Protein AF-A0A351A4U9-F1 (afdb_monomer_lite)

Sequence (417 aa):
AQAADRRDGAPLVAWELPALQRLPAFPAALELAQAWQRYLDDAPWGTRLAVYGRGRDWQALLPLLRVLQQPAVSAAAVFVADAFAADGRVDWALPFRLCVLADDPLANAFGAFRAHWREPWPYRFMRADRAVPRVEVMVFSGSLRAVAARLLARGAPCRAAFALVLGGTDVEGGQDGGQLERLVRVVADVLAAEGVACVRSLGTAGVDVEQRMPALVRLGDELTHNLPLDIALRQAFGADVLAFLNRDLIRLSHLASAADRLAGRLKAAPAQASLALSERTLAQLIGTPGVVEALEQVRPSQARGLGRVAQAVVGAGENLRSVAPRALARGIDASRERYRYVRESDEASSLTEAVAALAAVEAVQAAEQPETRYVQHGFWRREGEDLVEEHECLRVGEQVLLRLRIGPPGEGWQTAS

Foldseek 3Di:
DDPPDPADPQAEDADEDDPCVPDPDDPDLVVVLQVLLVVCVVPPQAHAYAYECPPPFVLVCVVVLLSCQDVSNRHLFYAHAPLFDPPVLDDAAWLAEEEEACPAPCQVVQVVVQVPDFPPAGYHRHYFALVCQEGAEYEHEAELVVLLVCCVVPFGSHAYQEYEYAAYHPDHRDDPTNPSSVSQVSNCVSRVYQKYKYFHHPDDDDDPSVVVVQLVVQLSVLLLFQAFSRSSNCRSRNSRMHMHHYPVSRVCSGVLNNLLVLLVLLVVADQPDKFKAFLLLCCQQQVDNVVSVPFAWDDPVNQVLADPRSVSCVVVVTTIGIDRSNSSSVSSVVCSSVQHDDPSRSNSSSSSSSVSRSVRSVVVVCVVVPPQFDKDKWKWADDPPDTDTDDPDDDPPGDIDIDIDTDHPDDDDDDDD

pLDDT: mean 79.43, std 15.0, range [24.88, 97.62]

Secondary structure (DSSP, 8-state):
------SS-S-EEEEEPP--TT-SSPPPHHHHHHHHHHHHHSS-SS-EEEEE-TTS-HHHHHHHHHHHTSGGG--SEEEESSSS---S-----SSEEEEE-TTSTTHHHHHHHTTS--SS-SEEEEE--TTS-EEEEEEEES-HHHHHHHHHHH--SSEEEEEEEET-----SSSSTTHHHHHHHHHHHHHT-SEEEEEPPSSSSS--HHHHHHHHHHHHHHHHTS--HHHHHHHHHGGGEEEEE-HHHHHHTSHHHHHHHHHHHHHHS-TT--EEEEHHHHHHHH--HHHHHTSPBPPHHHHTTS-HHHHHHHHTTPPEEEE-HHHHHHHHHHHGGG----TT-HHHHHHHHHHHHHHHHHHHHHHHS----EEEEEEEEEETTEEEE--S-PPTT--EEEEEEEE-TT-------

Radius of gyration: 25.26 Å; chains: 1; bounding box: 54×79×72 Å

Structure (mmCIF, N/CA/C/O backbone):
data_AF-A0A351A4U9-F1
#
_entry.id   AF-A0A351A4U9-F1
#
loop_
_atom_site.group_PDB
_atom_site.id
_atom_site.type_symbol
_atom_site.label_atom_id
_atom_site.label_alt_id
_atom_site.label_comp_id
_atom_site.label_asym_id
_atom_site.label_entity_id
_atom_site.label_seq_id
_atom_site.pdbx_PDB_ins_code
_atom_site.Cartn_x
_atom_site.Cartn_y
_atom_site.Cartn_z
_atom_site.occupancy
_atom_site.B_iso_or_equiv
_atom_site.auth_seq_id
_atom_site.auth_comp_id
_atom_site.auth_asym_id
_atom_site.auth_atom_id
_atom_site.pdbx_PDB_model_num
ATOM 1 N N . ALA A 1 1 ? 4.200 28.344 -8.942 1.00 30.20 1 ALA A N 1
ATOM 2 C CA . ALA A 1 1 ? 3.520 27.617 -10.031 1.00 30.20 1 ALA A CA 1
ATOM 3 C C . ALA A 1 1 ? 2.511 26.673 -9.396 1.00 30.20 1 ALA A C 1
ATOM 5 O O . ALA A 1 1 ? 2.887 25.935 -8.494 1.00 30.20 1 ALA A O 1
ATOM 6 N N . GLN A 1 2 ? 1.235 26.816 -9.751 1.00 24.88 2 GLN A N 1
ATOM 7 C CA . GLN A 1 2 ? 0.108 26.124 -9.126 1.00 24.88 2 GLN A CA 1
ATOM 8 C C . GLN A 1 2 ? 0.295 24.604 -9.205 1.00 24.88 2 GLN A C 1
ATOM 10 O O . GLN A 1 2 ? 0.449 24.053 -10.292 1.00 24.88 2 GLN A O 1
ATOM 15 N N . ALA A 1 3 ? 0.289 23.946 -8.044 1.00 28.92 3 ALA A N 1
ATOM 16 C CA . ALA A 1 3 ? 0.149 22.503 -7.923 1.00 28.92 3 ALA A CA 1
ATOM 17 C C . ALA A 1 3 ? -1.278 22.140 -8.351 1.00 28.92 3 ALA A C 1
ATOM 19 O O . ALA A 1 3 ? -2.186 22.039 -7.530 1.00 28.92 3 ALA A O 1
ATOM 20 N N . ALA A 1 4 ? -1.487 22.074 -9.664 1.00 30.20 4 ALA A N 1
ATOM 21 C CA . ALA A 1 4 ? -2.726 21.607 -10.242 1.00 30.20 4 ALA A CA 1
ATOM 22 C C . ALA A 1 4 ? -2.954 20.152 -9.804 1.00 30.20 4 ALA A C 1
ATOM 24 O O . ALA A 1 4 ? -2.026 19.346 -9.722 1.00 30.20 4 ALA A O 1
ATOM 25 N N . ASP A 1 5 ? -4.203 19.894 -9.448 1.00 35.97 5 ASP A N 1
ATOM 26 C CA . ASP A 1 5 ? -4.740 18.743 -8.737 1.00 35.97 5 ASP A CA 1
ATOM 27 C C . ASP A 1 5 ? -4.187 17.392 -9.237 1.00 35.97 5 ASP A C 1
ATOM 29 O O . ASP A 1 5 ? -4.674 16.820 -10.208 1.00 35.97 5 ASP A O 1
ATOM 33 N N . ARG A 1 6 ? -3.158 16.852 -8.568 1.00 42.72 6 ARG A N 1
ATOM 34 C CA . ARG A 1 6 ? -2.618 15.500 -8.821 1.00 42.72 6 ARG A CA 1
ATOM 35 C C . ARG A 1 6 ? -3.487 14.435 -8.145 1.00 42.72 6 ARG A C 1
ATOM 37 O O . ARG A 1 6 ? -2.992 13.637 -7.358 1.00 42.72 6 ARG A O 1
ATOM 44 N N . ARG A 1 7 ? -4.793 14.458 -8.397 1.00 46.72 7 ARG A N 1
ATOM 45 C CA . ARG A 1 7 ? -5.739 13.446 -7.904 1.00 46.72 7 ARG A CA 1
ATOM 46 C C . ARG A 1 7 ? -6.117 12.536 -9.049 1.00 46.72 7 ARG A C 1
ATOM 48 O O . ARG A 1 7 ? -6.310 13.059 -10.137 1.00 46.72 7 ARG A O 1
ATOM 55 N N . ASP A 1 8 ? -6.208 11.232 -8.792 1.00 41.97 8 ASP A N 1
ATOM 56 C CA . ASP A 1 8 ? -7.166 10.245 -9.344 1.00 41.97 8 ASP A CA 1
ATOM 57 C C . ASP A 1 8 ? -7.671 10.347 -10.807 1.00 41.97 8 ASP A C 1
ATOM 59 O O . ASP A 1 8 ? -8.659 9.731 -11.192 1.00 41.97 8 ASP A O 1
ATOM 63 N N . GLY A 1 9 ? -6.973 11.078 -11.664 1.00 43.72 9 GLY A N 1
ATOM 64 C CA . GLY A 1 9 ? -7.423 11.502 -12.988 1.00 43.72 9 GLY A CA 1
ATOM 65 C C . GLY A 1 9 ? -6.262 11.731 -13.947 1.00 43.72 9 GLY A C 1
ATOM 66 O O . GLY A 1 9 ? -6.474 12.200 -15.059 1.00 43.72 9 GLY A O 1
ATOM 67 N N . ALA A 1 10 ? -5.044 11.357 -13.542 1.00 51.16 10 ALA A N 1
ATOM 68 C CA . ALA A 1 10 ? -3.971 11.073 -14.478 1.00 51.16 10 ALA A CA 1
ATOM 69 C C . ALA A 1 10 ? -4.476 9.974 -15.427 1.00 51.16 10 ALA A C 1
ATOM 71 O O . ALA A 1 10 ? -4.661 8.836 -14.969 1.00 51.16 10 ALA A O 1
ATOM 72 N N . PRO A 1 11 ? -4.758 10.284 -16.706 1.00 53.66 11 PRO A N 1
ATOM 73 C CA . PRO A 1 11 ? -5.355 9.315 -17.607 1.00 53.66 11 PRO A CA 1
ATOM 74 C C . PRO A 1 11 ? -4.429 8.101 -17.697 1.00 53.66 11 PRO A C 1
ATOM 76 O O . PRO A 1 11 ? -3.221 8.229 -17.913 1.00 53.66 11 PRO A O 1
ATOM 79 N N . LEU A 1 12 ? -4.987 6.914 -17.449 1.00 60.09 12 LEU A N 1
ATOM 80 C CA . LEU A 1 12 ? -4.259 5.665 -17.607 1.00 60.09 12 LEU A CA 1
ATOM 81 C C . LEU A 1 12 ? -4.345 5.259 -19.070 1.00 60.09 12 LEU A C 1
ATOM 83 O O . LEU A 1 12 ? -5.386 4.796 -19.537 1.00 60.09 12 LEU A O 1
ATOM 87 N N . VAL A 1 13 ? -3.236 5.400 -19.781 1.00 60.38 13 VAL A N 1
ATOM 88 C CA . VAL A 1 13 ? -3.121 4.874 -21.134 1.00 60.38 13 VAL A CA 1
ATOM 89 C C . VAL A 1 13 ? -2.634 3.437 -21.017 1.00 60.38 13 VAL A C 1
ATOM 91 O O . VAL A 1 13 ? -1.500 3.161 -20.616 1.00 60.38 13 VAL A O 1
ATOM 94 N N . ALA A 1 14 ? -3.526 2.503 -21.347 1.00 61.97 14 ALA A N 1
ATOM 95 C CA . ALA A 1 14 ? -3.140 1.127 -21.608 1.00 61.97 14 ALA A CA 1
ATOM 96 C C . ALA A 1 14 ? -2.389 1.116 -22.937 1.00 61.97 14 ALA A C 1
ATOM 98 O O . ALA A 1 14 ? -2.999 1.185 -24.004 1.00 61.97 14 ALA A O 1
ATOM 99 N N . TRP A 1 15 ? -1.061 1.104 -22.864 1.00 58.09 15 TRP A N 1
ATOM 100 C CA . TRP A 1 15 ? -0.241 1.096 -24.055 1.00 58.09 15 TRP A CA 1
ATOM 101 C C . TRP A 1 15 ? 0.190 -0.324 -24.377 1.00 58.09 15 TRP A C 1
ATOM 103 O O . TRP A 1 15 ? 0.927 -0.986 -23.641 1.00 58.09 15 TRP A O 1
ATOM 113 N N . GLU A 1 16 ? -0.302 -0.791 -25.512 1.00 58.12 16 GLU A N 1
ATOM 114 C CA . GLU A 1 16 ? 0.061 -2.086 -26.039 1.00 58.12 16 GLU A CA 1
ATOM 115 C C . GLU A 1 16 ? 1.236 -1.929 -26.984 1.00 58.12 16 GLU A C 1
ATOM 117 O O . GLU A 1 16 ? 1.224 -1.112 -27.907 1.00 58.12 16 GLU A O 1
ATOM 122 N N . LEU A 1 17 ? 2.257 -2.749 -26.762 1.00 54.66 17 LEU A N 1
ATOM 123 C CA . LEU A 1 17 ? 3.390 -2.799 -27.659 1.00 54.66 17 LEU A CA 1
ATOM 124 C C . LEU A 1 17 ? 2.908 -3.253 -29.047 1.00 54.66 17 LEU A C 1
ATOM 126 O O . LEU A 1 17 ? 2.412 -4.382 -29.168 1.00 54.66 17 LEU A O 1
ATOM 130 N N . PRO A 1 18 ? 3.102 -2.462 -30.118 1.00 54.44 18 PRO A N 1
ATOM 131 C CA . PRO A 1 18 ? 2.870 -2.970 -31.460 1.00 54.44 18 PRO A CA 1
ATOM 132 C C . PRO A 1 18 ? 3.767 -4.193 -31.706 1.00 54.44 18 PRO A C 1
ATOM 134 O O . PRO A 1 18 ? 4.819 -4.361 -31.074 1.00 54.44 18 PRO A O 1
ATOM 137 N N . ALA A 1 19 ? 3.350 -5.093 -32.599 1.00 50.41 19 ALA A N 1
ATOM 138 C CA . ALA A 1 19 ? 4.163 -6.231 -33.025 1.00 50.41 19 ALA A CA 1
ATOM 139 C C . ALA A 1 19 ? 5.524 -5.716 -33.543 1.00 50.41 19 ALA A C 1
ATOM 141 O O . ALA A 1 19 ? 5.622 -5.276 -34.682 1.00 50.41 19 ALA A O 1
ATOM 142 N N . LEU A 1 20 ? 6.585 -5.753 -32.719 1.00 50.81 20 LEU A N 1
ATOM 143 C CA . LEU A 1 20 ? 7.908 -5.192 -33.064 1.00 50.81 20 LEU A CA 1
ATOM 144 C C . LEU A 1 20 ? 8.663 -6.078 -34.063 1.00 50.81 20 LEU A C 1
ATOM 146 O O . LEU A 1 20 ? 9.849 -5.872 -34.289 1.00 50.81 20 LEU A O 1
ATOM 150 N N . GLN A 1 21 ? 7.991 -7.054 -34.677 1.00 48.12 21 GLN A N 1
ATOM 151 C CA . GLN A 1 21 ? 8.574 -8.053 -35.574 1.00 48.12 21 GLN A CA 1
ATOM 152 C C . GLN A 1 21 ? 9.233 -7.460 -36.837 1.00 48.12 21 GLN A C 1
ATOM 154 O O . GLN A 1 21 ? 9.688 -8.216 -37.687 1.00 48.12 21 GLN A O 1
ATOM 159 N N . ARG A 1 22 ? 9.285 -6.130 -37.001 1.00 45.69 22 ARG A N 1
ATOM 160 C CA . ARG A 1 22 ? 9.797 -5.465 -38.208 1.00 45.69 22 ARG A CA 1
ATOM 161 C C . ARG A 1 22 ? 10.666 -4.227 -37.968 1.00 45.69 22 ARG A C 1
ATOM 163 O O . ARG A 1 22 ? 10.888 -3.488 -38.921 1.00 45.69 22 ARG A O 1
ATOM 170 N N . LEU A 1 23 ? 11.155 -3.967 -36.752 1.00 49.34 23 LEU A N 1
ATOM 171 C CA . LEU A 1 23 ? 12.118 -2.873 -36.556 1.00 49.34 23 LEU A CA 1
ATOM 172 C C . LEU A 1 23 ? 13.555 -3.417 -36.559 1.00 49.34 23 LEU A C 1
ATOM 174 O O . LEU A 1 23 ? 13.906 -4.161 -35.645 1.00 49.34 23 LEU A O 1
ATOM 178 N N . PRO A 1 24 ? 14.389 -3.064 -37.560 1.00 48.62 24 PRO A N 1
ATOM 179 C CA . PRO A 1 24 ? 15.782 -3.513 -37.627 1.00 48.62 24 PRO A CA 1
ATOM 180 C C . PRO A 1 24 ? 16.643 -2.937 -36.490 1.00 48.62 24 PRO A C 1
ATOM 182 O O . PRO A 1 24 ? 17.631 -3.550 -36.100 1.00 48.62 24 PRO A O 1
ATOM 185 N N . ALA A 1 25 ? 16.249 -1.791 -35.928 1.00 55.56 25 ALA A N 1
ATOM 186 C CA . ALA A 1 25 ? 16.791 -1.219 -34.700 1.00 55.56 25 ALA A CA 1
ATOM 187 C C . ALA A 1 25 ? 15.719 -0.351 -34.021 1.00 55.56 25 ALA A C 1
ATOM 189 O O . ALA A 1 25 ? 14.850 0.210 -34.694 1.00 55.56 25 ALA A O 1
ATOM 190 N N . PHE A 1 26 ? 15.776 -0.229 -32.693 1.00 56.91 26 PHE A N 1
ATOM 191 C CA . PHE A 1 26 ? 14.986 0.782 -31.990 1.00 56.91 26 PHE A CA 1
ATOM 192 C C . PHE A 1 26 ? 15.506 2.182 -32.360 1.00 56.91 26 PHE A C 1
ATOM 194 O O . PHE A 1 26 ? 16.726 2.364 -32.383 1.00 56.91 26 PHE A O 1
ATOM 201 N N . PRO A 1 27 ? 14.622 3.165 -32.624 1.00 64.06 27 PRO A N 1
ATOM 202 C CA . PRO A 1 27 ? 15.053 4.544 -32.837 1.00 64.06 27 PRO A CA 1
ATOM 203 C C . PRO A 1 27 ? 15.802 5.084 -31.614 1.00 64.06 27 PRO A C 1
ATOM 205 O O . PRO A 1 27 ? 15.677 4.547 -30.506 1.00 64.06 27 PRO A O 1
ATOM 208 N N . ALA A 1 28 ? 16.583 6.150 -31.805 1.00 68.12 28 ALA A N 1
ATOM 209 C CA . ALA A 1 28 ? 17.356 6.730 -30.715 1.00 68.12 28 ALA A CA 1
ATOM 210 C C . ALA A 1 28 ? 16.425 7.143 -29.561 1.00 68.12 28 ALA A C 1
ATOM 212 O O . ALA A 1 28 ? 15.320 7.641 -29.780 1.00 68.12 28 ALA A O 1
ATOM 213 N N . ALA A 1 29 ? 16.880 6.961 -28.317 1.00 65.81 29 ALA A N 1
ATOM 214 C CA . ALA A 1 29 ? 16.070 7.228 -27.126 1.00 65.81 29 ALA A CA 1
ATOM 215 C C . ALA A 1 29 ? 15.455 8.638 -27.124 1.00 65.81 29 ALA A C 1
ATOM 217 O O . ALA A 1 29 ? 14.299 8.804 -26.751 1.00 65.81 29 ALA A O 1
ATOM 218 N N . LEU A 1 30 ? 16.209 9.629 -27.611 1.00 67.62 30 LEU A N 1
ATOM 219 C CA . LEU A 1 30 ? 15.759 11.013 -27.728 1.00 67.62 30 LEU A CA 1
ATOM 220 C C . LEU A 1 30 ? 14.628 11.188 -28.754 1.00 67.62 30 LEU A C 1
ATOM 222 O O . LEU A 1 30 ? 13.677 11.915 -28.488 1.00 67.62 30 LEU A O 1
ATOM 226 N N . GLU A 1 31 ? 14.700 10.516 -29.904 1.00 69.12 31 GLU A N 1
ATOM 227 C CA . GLU A 1 31 ? 13.672 10.594 -30.952 1.00 69.12 31 GLU A CA 1
ATOM 228 C C . GLU A 1 31 ? 12.365 9.949 -30.488 1.00 69.12 31 GLU A C 1
ATOM 230 O O . GLU A 1 31 ? 11.287 10.517 -30.668 1.00 69.12 31 GLU A O 1
ATOM 235 N N . LEU A 1 32 ? 12.462 8.791 -29.826 1.00 68.94 32 LEU A N 1
ATOM 236 C CA . LEU A 1 32 ? 11.316 8.140 -29.193 1.00 68.94 32 LEU A CA 1
ATOM 237 C C . LEU A 1 32 ? 10.728 9.012 -28.087 1.00 68.94 32 LEU A C 1
ATOM 239 O O . LEU A 1 32 ? 9.509 9.144 -28.009 1.00 68.94 32 LEU A O 1
ATOM 243 N N . ALA A 1 33 ? 11.577 9.622 -27.257 1.00 67.81 33 ALA A N 1
ATOM 244 C CA . ALA A 1 33 ? 11.123 10.485 -26.182 1.00 67.81 33 ALA A CA 1
ATOM 245 C C . ALA A 1 33 ? 10.371 11.711 -26.712 1.00 67.81 33 ALA A C 1
ATOM 247 O O . ALA A 1 33 ? 9.298 12.023 -26.211 1.00 67.81 33 ALA A O 1
ATOM 248 N N . GLN A 1 34 ? 10.876 12.350 -27.771 1.00 70.75 34 GLN A N 1
ATOM 249 C CA . GLN A 1 34 ? 10.211 13.481 -28.423 1.00 70.75 34 GLN A CA 1
ATOM 250 C C . GLN A 1 34 ? 8.905 13.081 -29.116 1.00 70.75 34 GLN A C 1
ATOM 252 O O . GLN A 1 34 ? 7.941 13.840 -29.078 1.00 70.75 34 GLN A O 1
ATOM 257 N N . ALA A 1 35 ? 8.851 11.911 -29.759 1.00 69.81 35 ALA A N 1
ATOM 258 C CA . ALA A 1 35 ? 7.621 11.415 -30.374 1.00 69.81 35 ALA A CA 1
ATOM 259 C C . ALA A 1 35 ? 6.540 11.144 -29.319 1.00 69.81 35 ALA A C 1
ATOM 261 O O . ALA A 1 35 ? 5.385 11.523 -29.502 1.00 69.81 35 ALA A O 1
ATOM 262 N N . TRP A 1 36 ? 6.934 10.545 -28.193 1.00 69.94 36 TRP A N 1
ATOM 263 C CA . TRP A 1 36 ? 6.055 10.346 -27.048 1.00 69.94 36 TRP A CA 1
ATOM 264 C C . TRP A 1 36 ? 5.622 11.651 -26.406 1.00 69.94 36 TRP A C 1
ATOM 266 O O . TRP A 1 36 ? 4.448 11.793 -26.091 1.00 69.94 36 TRP A O 1
ATOM 276 N N . GLN A 1 37 ? 6.539 12.601 -26.250 1.00 69.19 37 GLN A N 1
ATOM 277 C CA . GLN A 1 37 ? 6.212 13.916 -25.727 1.00 69.19 37 GLN A CA 1
ATOM 278 C C . GLN A 1 37 ? 5.158 14.593 -26.603 1.00 69.19 37 GLN A C 1
ATOM 280 O O . GLN A 1 37 ? 4.134 14.987 -26.077 1.00 69.19 37 GLN A O 1
ATOM 285 N N . ARG A 1 38 ? 5.325 14.622 -27.933 1.00 69.12 38 ARG A N 1
ATOM 286 C CA . ARG A 1 38 ? 4.310 15.188 -28.844 1.00 69.12 38 ARG A CA 1
ATOM 287 C C . ARG A 1 38 ? 2.954 14.494 -28.711 1.00 69.12 38 ARG A C 1
ATOM 289 O O . ARG A 1 38 ? 1.933 15.161 -28.696 1.00 69.12 38 ARG A O 1
ATOM 296 N N . TYR A 1 39 ? 2.946 13.166 -28.591 1.00 69.00 39 TYR A N 1
ATOM 297 C CA . TYR A 1 39 ? 1.713 12.405 -28.371 1.00 69.00 39 TYR A CA 1
ATOM 298 C C . TYR A 1 39 ? 1.056 12.724 -27.017 1.00 69.00 39 TYR A C 1
ATOM 300 O O . TYR A 1 39 ? -0.167 12.725 -26.904 1.00 69.00 39 TYR A O 1
ATOM 308 N N . LEU A 1 40 ? 1.861 12.977 -25.983 1.00 67.50 40 LEU A N 1
ATOM 309 C CA . LEU A 1 40 ? 1.391 13.280 -24.634 1.00 67.50 40 LEU A CA 1
ATOM 310 C C . LEU A 1 40 ? 1.113 14.767 -24.399 1.00 67.50 40 LEU A C 1
ATOM 312 O O . LEU A 1 40 ? 0.356 15.066 -23.488 1.00 67.50 40 LEU A O 1
ATOM 316 N N . ASP A 1 41 ? 1.666 15.676 -25.201 1.00 64.12 41 ASP A N 1
ATOM 317 C CA . ASP A 1 41 ? 1.344 17.107 -25.187 1.00 64.12 41 ASP A CA 1
ATOM 318 C C . ASP A 1 41 ? -0.106 17.336 -25.661 1.00 64.12 41 ASP A C 1
ATOM 320 O O . ASP A 1 41 ? -0.778 18.248 -25.180 1.00 64.12 41 ASP A O 1
ATOM 324 N N . ASP A 1 42 ? -0.616 16.456 -26.533 1.00 59.50 42 ASP A N 1
ATOM 325 C CA . ASP A 1 42 ? -2.035 16.375 -26.913 1.00 59.50 42 ASP A CA 1
ATOM 326 C C . ASP A 1 42 ? -2.899 15.660 -25.849 1.00 59.50 42 ASP A C 1
ATOM 328 O O . ASP A 1 42 ? -4.133 15.708 -25.892 1.00 59.50 42 ASP A O 1
ATOM 332 N N . ALA A 1 43 ? -2.268 14.992 -24.877 1.00 56.53 43 ALA A N 1
ATOM 333 C CA . ALA A 1 43 ? -2.922 14.359 -23.739 1.00 56.53 43 ALA A CA 1
ATOM 334 C C . ALA A 1 43 ? -2.863 15.275 -22.498 1.00 56.53 43 ALA A C 1
ATOM 336 O O . ALA A 1 43 ? -2.016 16.161 -22.387 1.00 56.53 43 ALA A O 1
ATOM 337 N N . PRO A 1 44 ? -3.740 15.083 -21.500 1.00 52.50 44 PRO A N 1
ATOM 338 C CA . PRO A 1 44 ? -3.575 15.756 -20.222 1.00 52.50 44 PRO A CA 1
ATOM 339 C C . PRO A 1 44 ? -2.198 15.417 -19.632 1.00 52.50 44 PRO A C 1
ATOM 341 O O . PRO A 1 44 ? -1.822 14.242 -19.511 1.00 52.50 44 PRO A O 1
ATOM 344 N N . TRP A 1 45 ? -1.453 16.454 -19.250 1.00 50.28 45 TRP A N 1
ATOM 345 C CA . TRP A 1 45 ? -0.223 16.343 -18.472 1.00 50.28 45 TRP A CA 1
ATOM 346 C C . TRP A 1 45 ? -0.421 15.361 -17.309 1.00 50.28 45 TRP A C 1
ATOM 348 O O . TRP A 1 45 ? -1.439 15.371 -16.619 1.00 50.28 45 TRP A O 1
ATOM 358 N N . GLY A 1 46 ? 0.568 14.493 -17.094 1.00 63.19 46 GLY A N 1
ATOM 359 C CA . GLY A 1 46 ? 0.513 13.491 -16.034 1.00 63.19 46 GLY A CA 1
ATOM 360 C C . GLY A 1 46 ? -0.093 12.140 -16.436 1.00 63.19 46 GLY A C 1
ATOM 361 O O . GLY A 1 46 ? -0.589 11.423 -15.577 1.00 63.19 46 GLY A O 1
ATOM 362 N N . THR A 1 47 ? -0.033 11.755 -17.710 1.00 78.31 47 THR A N 1
ATOM 363 C CA . THR A 1 47 ? -0.475 10.428 -18.176 1.00 78.31 47 THR A CA 1
ATOM 364 C C . THR A 1 47 ? 0.346 9.288 -17.556 1.00 78.31 47 THR A C 1
ATOM 366 O O . THR A 1 47 ? 1.577 9.355 -17.484 1.00 78.31 47 THR A O 1
ATOM 369 N N . ARG A 1 48 ? -0.329 8.211 -17.139 1.00 85.94 48 ARG A N 1
ATOM 370 C CA . ARG A 1 48 ? 0.294 6.969 -16.644 1.00 85.94 48 ARG A CA 1
ATOM 371 C C . ARG A 1 48 ? 0.352 5.943 -17.770 1.00 85.94 48 ARG A C 1
ATOM 373 O O . ARG A 1 48 ? -0.649 5.733 -18.454 1.00 85.94 48 ARG A O 1
ATOM 380 N N . LEU A 1 49 ? 1.494 5.280 -17.938 1.00 85.69 49 LEU A N 1
ATOM 381 C CA . LEU A 1 49 ? 1.715 4.285 -18.986 1.00 85.69 49 LEU A CA 1
ATOM 382 C C . LEU A 1 49 ? 1.751 2.873 -18.392 1.00 85.69 49 LEU A C 1
ATOM 384 O O . LEU A 1 49 ? 2.715 2.485 -17.729 1.00 85.69 49 LEU A O 1
ATOM 388 N N . ALA A 1 50 ? 0.702 2.099 -18.669 1.00 87.19 50 ALA A N 1
ATOM 389 C CA . ALA A 1 50 ? 0.665 0.666 -18.400 1.00 87.19 50 ALA A CA 1
ATOM 390 C C . ALA A 1 50 ? 1.141 -0.089 -19.645 1.00 87.19 50 ALA A C 1
ATOM 392 O O . ALA A 1 50 ? 0.448 -0.082 -20.662 1.00 87.19 50 ALA A O 1
ATOM 393 N N . VAL A 1 51 ? 2.305 -0.732 -19.558 1.00 86.31 51 VAL A N 1
ATOM 394 C CA . VAL A 1 51 ? 2.914 -1.493 -20.656 1.00 86.31 51 VAL A CA 1
ATOM 395 C C . VAL A 1 51 ? 2.541 -2.967 -20.530 1.00 86.31 51 VAL A C 1
ATOM 397 O O . VAL A 1 51 ? 2.713 -3.560 -19.465 1.00 86.31 51 VAL A O 1
ATOM 400 N N . TYR A 1 52 ? 2.054 -3.558 -21.622 1.00 81.06 52 TYR A N 1
ATOM 401 C CA . TYR A 1 52 ? 1.678 -4.974 -21.691 1.00 81.06 52 TYR A CA 1
ATOM 402 C C . TYR A 1 52 ? 2.687 -5.759 -22.531 1.00 81.06 52 TYR A C 1
ATOM 404 O O . TYR A 1 52 ? 2.953 -5.406 -23.685 1.00 81.06 52 TYR A O 1
ATOM 412 N N . GLY A 1 53 ? 3.241 -6.829 -21.960 1.00 67.69 53 GLY A N 1
ATOM 413 C CA . GLY A 1 53 ? 4.193 -7.716 -22.623 1.00 67.69 53 GLY A CA 1
ATOM 414 C C . GLY A 1 53 ? 3.552 -8.714 -23.591 1.00 67.69 53 GLY A C 1
ATOM 415 O O . GLY A 1 53 ? 4.198 -9.085 -24.571 1.00 67.69 53 GLY A O 1
ATOM 416 N N . ARG A 1 54 ? 2.296 -9.141 -23.368 1.00 68.44 54 ARG A N 1
ATOM 417 C CA . ARG A 1 54 ? 1.571 -10.137 -24.202 1.00 68.44 54 ARG A CA 1
ATOM 418 C C . ARG A 1 54 ? 2.412 -11.385 -24.535 1.00 68.44 54 ARG A C 1
ATOM 420 O O . ARG A 1 54 ? 2.522 -11.791 -25.691 1.00 68.44 54 ARG A O 1
ATOM 427 N N . GLY A 1 55 ? 3.042 -11.977 -23.521 1.00 61.78 55 GLY A N 1
ATOM 428 C CA . GLY A 1 55 ? 3.877 -13.177 -23.677 1.00 61.78 55 GLY A CA 1
ATOM 429 C C . GLY A 1 55 ? 5.287 -12.918 -24.220 1.00 61.78 55 GLY A C 1
ATOM 430 O O . GLY A 1 55 ? 6.017 -13.869 -24.490 1.00 61.78 55 GLY A O 1
ATOM 431 N N . ARG A 1 56 ? 5.693 -11.651 -24.378 1.00 66.69 56 ARG A N 1
ATOM 432 C CA . ARG A 1 56 ? 7.098 -11.293 -24.590 1.00 66.69 56 ARG A CA 1
ATOM 433 C C . ARG A 1 56 ? 7.853 -11.271 -23.272 1.00 66.69 56 ARG A C 1
ATOM 435 O O . ARG A 1 56 ? 7.341 -10.789 -22.266 1.00 66.69 56 ARG A O 1
ATOM 442 N N . ASP A 1 57 ? 9.106 -11.697 -23.346 1.00 76.12 57 ASP A N 1
ATOM 443 C CA . ASP A 1 57 ? 10.069 -11.593 -22.258 1.00 76.12 57 ASP A CA 1
ATOM 444 C C . ASP A 1 57 ? 10.228 -10.132 -21.801 1.00 76.12 57 ASP A C 1
ATOM 446 O O . ASP A 1 57 ? 10.546 -9.241 -22.597 1.00 76.12 57 ASP A O 1
ATOM 450 N N . TRP A 1 58 ? 10.030 -9.882 -20.504 1.00 80.44 58 TRP A N 1
ATOM 451 C CA . TRP A 1 58 ? 10.179 -8.555 -19.900 1.00 80.44 58 TRP A CA 1
ATOM 452 C C . TRP A 1 58 ? 11.580 -7.969 -20.089 1.00 80.44 58 TRP A C 1
ATOM 4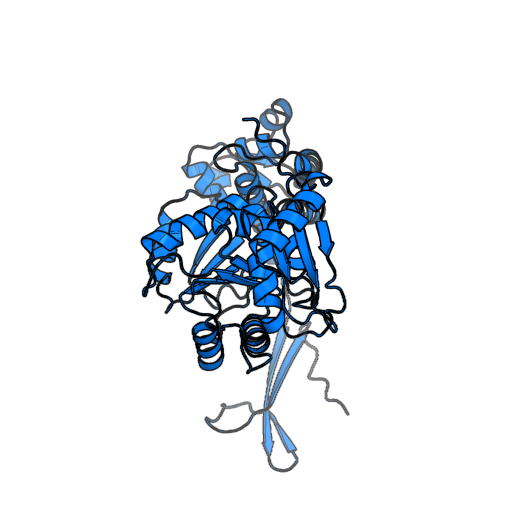54 O O . TRP A 1 58 ? 11.736 -6.748 -20.139 1.00 80.44 58 TRP A O 1
ATOM 464 N N . GLN A 1 59 ? 12.605 -8.810 -20.241 1.00 80.81 59 GLN A N 1
ATOM 465 C CA . GLN A 1 59 ? 13.966 -8.358 -20.519 1.00 80.81 59 GLN A CA 1
ATOM 466 C C . GLN A 1 59 ? 14.067 -7.647 -21.875 1.00 80.81 59 GLN A C 1
ATOM 468 O O . GLN A 1 59 ? 14.766 -6.638 -21.987 1.00 80.81 59 GLN A O 1
ATOM 473 N N . ALA A 1 60 ? 13.301 -8.093 -22.877 1.00 77.25 60 ALA A N 1
ATOM 474 C CA . ALA A 1 60 ? 13.216 -7.433 -24.179 1.00 77.25 60 ALA A CA 1
ATOM 475 C C . ALA A 1 60 ? 12.495 -6.073 -24.111 1.00 77.25 60 ALA A C 1
ATOM 477 O O . ALA A 1 60 ? 12.687 -5.227 -24.984 1.00 77.25 60 ALA A O 1
ATOM 478 N N . LEU A 1 61 ? 11.689 -5.835 -23.068 1.00 78.50 61 LEU A N 1
ATOM 479 C CA . LEU A 1 61 ? 11.004 -4.559 -22.840 1.00 78.50 61 LEU A CA 1
ATOM 480 C C . LEU A 1 61 ? 11.899 -3.519 -22.152 1.00 78.50 61 LEU A C 1
ATOM 482 O O . LEU A 1 61 ? 11.606 -2.327 -22.227 1.00 78.50 61 LEU A O 1
ATOM 486 N N . LEU A 1 62 ? 12.996 -3.933 -21.505 1.00 81.31 62 LEU A N 1
ATOM 487 C CA . LEU A 1 62 ? 13.844 -3.039 -20.709 1.00 81.31 62 LEU A CA 1
ATOM 488 C C . LEU A 1 62 ? 14.332 -1.786 -21.453 1.00 81.31 62 LEU A C 1
ATOM 490 O O . LEU A 1 62 ? 14.243 -0.709 -20.859 1.00 81.31 62 LEU A O 1
ATOM 494 N N . PRO A 1 63 ? 14.848 -1.859 -22.700 1.00 79.12 63 PRO A N 1
ATOM 495 C CA . PRO A 1 63 ? 15.323 -0.664 -23.397 1.00 79.12 63 PRO A CA 1
ATOM 496 C C . PRO A 1 63 ? 14.210 0.370 -23.572 1.00 79.12 63 PRO A C 1
ATOM 498 O O . PRO A 1 63 ? 14.408 1.553 -23.320 1.00 79.12 63 PRO A O 1
ATOM 501 N N . LEU A 1 64 ? 13.014 -0.094 -23.923 1.00 78.50 64 LEU A N 1
ATOM 502 C CA . LEU A 1 64 ? 11.850 0.752 -24.127 1.00 78.50 64 LEU A CA 1
ATOM 503 C C . LEU A 1 64 ? 11.316 1.332 -22.817 1.00 78.50 64 LEU A C 1
ATOM 505 O O . LEU A 1 64 ? 11.042 2.526 -22.759 1.00 78.50 64 LEU A O 1
ATOM 509 N N . LEU A 1 65 ? 11.208 0.523 -21.760 1.00 84.25 65 LEU A N 1
ATOM 510 C CA . LEU A 1 65 ? 10.789 1.004 -20.440 1.00 84.25 65 LEU A CA 1
ATOM 511 C C . LEU A 1 65 ? 11.712 2.128 -19.956 1.00 84.25 65 LEU A C 1
ATOM 513 O O . LEU A 1 65 ? 11.230 3.160 -19.498 1.00 84.25 65 LEU A O 1
ATOM 517 N N . ARG A 1 66 ? 13.028 1.985 -20.164 1.00 82.81 66 ARG A N 1
ATOM 518 C CA . ARG A 1 66 ? 14.013 3.030 -19.845 1.00 82.81 66 ARG A CA 1
ATOM 519 C C . ARG A 1 66 ? 13.796 4.311 -20.651 1.00 82.81 66 ARG A C 1
ATOM 521 O O . ARG A 1 66 ? 13.972 5.388 -20.095 1.00 82.81 66 ARG A O 1
ATOM 528 N N . VAL A 1 67 ? 13.424 4.212 -21.930 1.00 82.25 67 VAL A N 1
ATOM 529 C CA . VAL A 1 67 ? 13.094 5.381 -22.768 1.00 82.25 67 VAL A CA 1
ATOM 530 C C . VAL A 1 67 ? 11.842 6.082 -22.247 1.00 82.25 67 VAL A C 1
ATOM 532 O O . VAL A 1 67 ? 11.875 7.287 -22.025 1.00 82.25 67 VAL A O 1
ATOM 535 N N . LEU A 1 68 ? 10.768 5.332 -21.984 1.00 82.38 68 LEU A N 1
ATOM 536 C CA . LEU A 1 68 ? 9.497 5.874 -21.485 1.00 82.38 68 LEU A CA 1
ATOM 537 C C . LEU A 1 68 ? 9.634 6.571 -20.123 1.00 82.38 68 LEU A C 1
ATOM 539 O O . LEU A 1 68 ? 8.859 7.464 -19.795 1.00 82.38 68 LEU A O 1
ATOM 543 N N . GLN A 1 69 ? 10.615 6.161 -19.322 1.00 84.31 69 GLN A N 1
ATOM 544 C CA . GLN A 1 69 ? 10.893 6.732 -18.004 1.00 84.31 69 GLN A CA 1
ATOM 545 C C . GLN A 1 69 ? 11.718 8.024 -18.056 1.00 84.31 69 GLN A C 1
ATOM 547 O O . GLN A 1 69 ? 11.839 8.705 -17.031 1.00 84.31 69 GLN A O 1
ATOM 552 N N . GLN A 1 70 ? 12.282 8.381 -19.217 1.00 80.75 70 GLN A N 1
ATOM 553 C CA . GLN A 1 70 ? 13.098 9.583 -19.349 1.00 80.75 70 GLN A CA 1
ATOM 554 C C . GLN A 1 70 ? 12.280 10.841 -19.036 1.00 80.75 70 GLN A C 1
ATOM 556 O O . GLN A 1 70 ? 11.133 10.946 -19.473 1.00 80.75 70 GLN A O 1
ATOM 561 N N . PRO A 1 71 ? 12.867 11.841 -18.350 1.00 77.62 71 PRO A N 1
ATOM 562 C CA . PRO A 1 71 ? 12.179 13.097 -18.056 1.00 77.62 71 PRO A CA 1
ATOM 563 C C . PRO A 1 71 ? 11.567 13.772 -19.291 1.00 77.62 71 PRO A C 1
ATOM 565 O O . PRO A 1 71 ? 10.500 14.360 -19.180 1.00 77.62 71 PRO A O 1
ATOM 568 N N . ALA A 1 72 ? 12.197 13.631 -20.464 1.00 75.00 72 ALA A N 1
ATOM 569 C CA . ALA A 1 72 ? 11.709 14.185 -21.728 1.00 75.00 72 ALA A CA 1
ATOM 570 C C . ALA A 1 72 ? 10.340 13.625 -22.166 1.00 75.00 72 ALA A C 1
ATOM 572 O O . ALA A 1 72 ? 9.556 14.351 -22.762 1.00 75.00 72 ALA A O 1
ATOM 573 N N . VAL A 1 73 ? 10.016 12.370 -21.827 1.00 75.12 73 VAL A N 1
ATOM 574 C CA . VAL A 1 73 ? 8.705 11.761 -22.130 1.00 75.12 73 VAL A CA 1
ATOM 575 C C . VAL A 1 73 ? 7.588 12.373 -21.282 1.00 75.12 73 VAL A C 1
ATOM 577 O O . VAL A 1 73 ? 6.430 12.336 -21.678 1.00 75.12 73 VAL A O 1
ATOM 580 N N . SER A 1 74 ? 7.911 12.946 -20.117 1.00 74.81 74 SER A N 1
ATOM 581 C CA . SER A 1 74 ? 6.941 13.569 -19.202 1.00 74.81 74 SER A CA 1
ATOM 582 C C . SER A 1 74 ? 5.803 12.647 -18.714 1.00 74.81 74 SER A C 1
ATOM 584 O O . SER A 1 74 ? 4.789 13.130 -18.206 1.00 74.81 74 SER A O 1
ATOM 586 N N . ALA A 1 75 ? 5.962 11.319 -18.800 1.00 80.38 75 ALA A N 1
ATOM 587 C CA . ALA A 1 75 ? 5.012 10.367 -18.220 1.00 80.38 75 ALA A CA 1
ATOM 588 C C . ALA A 1 75 ? 4.987 10.474 -16.682 1.00 80.38 75 ALA A C 1
ATOM 590 O O . ALA A 1 75 ? 6.037 10.520 -16.033 1.00 80.38 75 ALA A O 1
ATOM 591 N N . ALA A 1 76 ? 3.790 10.456 -16.082 1.00 81.38 76 ALA A N 1
ATOM 592 C CA . ALA A 1 76 ? 3.626 10.487 -14.624 1.00 81.38 76 ALA A CA 1
ATOM 593 C C . ALA A 1 76 ? 4.097 9.203 -13.944 1.00 81.38 76 ALA A C 1
ATOM 595 O O . ALA A 1 76 ? 4.538 9.255 -12.799 1.00 81.38 76 ALA A O 1
ATOM 596 N N . ALA A 1 77 ? 3.972 8.066 -14.629 1.00 88.62 77 ALA A N 1
ATOM 597 C CA . ALA A 1 77 ? 4.464 6.766 -14.194 1.00 88.62 77 ALA A CA 1
ATOM 598 C C . ALA A 1 77 ? 4.529 5.803 -15.388 1.00 88.62 77 ALA A C 1
ATOM 600 O O . ALA A 1 77 ? 3.762 5.940 -16.343 1.00 88.62 77 ALA A O 1
ATOM 601 N N . VAL A 1 78 ? 5.425 4.817 -15.315 1.00 89.50 78 VAL A N 1
ATOM 602 C CA . VAL A 1 78 ? 5.567 3.739 -16.304 1.00 89.50 78 VAL A CA 1
ATOM 603 C C . VAL A 1 78 ? 5.727 2.424 -15.554 1.00 89.50 78 VAL A C 1
ATOM 605 O O . VAL A 1 78 ? 6.632 2.306 -14.725 1.00 89.50 78 VAL A O 1
ATOM 608 N N . PHE A 1 79 ? 4.879 1.440 -15.842 1.00 91.12 79 PHE A N 1
ATOM 609 C CA . PHE A 1 79 ? 4.936 0.123 -15.205 1.00 91.12 79 PHE A CA 1
ATOM 610 C C . PHE A 1 79 ? 4.488 -0.991 -16.155 1.00 91.12 79 PHE A C 1
ATOM 612 O O . PHE A 1 79 ? 3.739 -0.755 -17.103 1.00 91.12 79 PHE A O 1
ATOM 619 N N . VAL A 1 80 ? 4.944 -2.214 -15.890 1.00 90.38 80 VAL A N 1
ATOM 620 C CA . VAL A 1 80 ? 4.496 -3.426 -16.590 1.00 90.38 80 VAL A CA 1
ATOM 621 C C . VAL A 1 80 ? 3.255 -3.965 -15.883 1.00 90.38 80 VAL A C 1
ATOM 623 O O . VAL A 1 80 ? 3.320 -4.275 -14.692 1.00 90.38 80 VAL A O 1
ATOM 626 N N . ALA A 1 81 ? 2.131 -4.038 -16.599 1.00 85.44 81 ALA A N 1
ATOM 627 C CA . ALA A 1 81 ? 0.799 -4.223 -16.013 1.00 85.44 81 ALA A CA 1
ATOM 628 C C . ALA A 1 81 ? 0.272 -5.669 -16.040 1.00 85.44 81 ALA A C 1
ATOM 630 O O . ALA A 1 81 ? -0.640 -6.006 -15.286 1.00 85.44 81 ALA A O 1
ATOM 631 N N . ASP A 1 82 ? 0.823 -6.523 -16.904 1.00 78.06 82 ASP A N 1
ATOM 632 C CA . ASP A 1 82 ? 0.477 -7.944 -17.043 1.00 78.06 82 ASP A CA 1
ATOM 633 C C . ASP A 1 82 ? 1.470 -8.869 -16.326 1.00 78.06 82 ASP A C 1
ATOM 635 O O . ASP A 1 82 ? 1.597 -10.043 -16.668 1.00 78.06 82 ASP A O 1
ATOM 639 N N . ALA A 1 83 ? 2.182 -8.340 -15.326 1.00 79.62 83 ALA A N 1
ATOM 640 C CA . ALA A 1 83 ? 3.234 -9.086 -14.652 1.00 79.62 83 ALA A CA 1
ATOM 641 C C . ALA A 1 83 ? 2.706 -10.211 -13.745 1.00 79.62 83 ALA A C 1
ATOM 643 O O . ALA A 1 83 ? 3.316 -11.277 -13.658 1.00 79.62 83 ALA A O 1
ATOM 644 N N . PHE A 1 84 ? 1.567 -9.977 -13.087 1.00 83.44 84 PHE A N 1
ATOM 645 C CA . PHE A 1 84 ? 0.981 -10.889 -12.106 1.00 83.44 84 PHE A CA 1
ATOM 646 C C . PHE A 1 84 ? -0.534 -10.981 -12.290 1.00 83.44 84 PHE A C 1
ATOM 648 O O . PHE A 1 84 ? -1.189 -9.994 -12.635 1.00 83.44 84 PHE A O 1
ATOM 655 N N . ALA A 1 85 ? -1.097 -12.164 -12.042 1.00 72.81 85 ALA A N 1
ATOM 656 C CA . ALA A 1 85 ? -2.544 -12.344 -11.998 1.00 72.81 85 ALA A CA 1
ATOM 657 C C . ALA A 1 85 ? -3.135 -11.663 -10.751 1.00 72.81 85 ALA A C 1
ATOM 659 O O . ALA A 1 85 ? -2.467 -11.543 -9.727 1.00 72.81 85 ALA A O 1
ATOM 660 N N . ALA A 1 86 ? -4.391 -11.226 -10.837 1.00 67.44 86 ALA A N 1
ATOM 661 C CA . ALA A 1 86 ? -5.165 -10.834 -9.664 1.00 67.44 86 ALA A CA 1
ATOM 662 C C . ALA A 1 86 ? -5.697 -12.109 -9.000 1.00 67.44 86 ALA A C 1
ATOM 664 O O . ALA A 1 86 ? -6.707 -12.667 -9.426 1.00 67.44 86 ALA A O 1
ATOM 665 N N . ASP A 1 87 ? -4.972 -12.614 -8.008 1.00 69.88 87 ASP A N 1
ATOM 666 C CA . ASP A 1 87 ? -5.314 -13.835 -7.273 1.00 69.88 87 ASP A CA 1
ATOM 667 C C . ASP A 1 87 ? -5.894 -13.545 -5.876 1.00 69.88 87 ASP A C 1
ATOM 669 O O . ASP A 1 87 ? -6.142 -14.470 -5.098 1.00 69.88 87 ASP A O 1
ATOM 673 N N . GLY A 1 88 ? -6.167 -12.267 -5.579 1.00 69.88 88 GLY A N 1
ATOM 674 C CA . GLY A 1 88 ? -6.837 -11.819 -4.357 1.00 69.88 88 GLY A CA 1
ATOM 675 C C . GLY A 1 88 ? -5.962 -11.921 -3.108 1.00 69.88 88 GLY A C 1
ATOM 676 O O . GLY A 1 88 ? -6.480 -12.013 -1.995 1.00 69.88 88 GLY A O 1
ATOM 677 N N . ARG A 1 89 ? -4.638 -11.946 -3.272 1.00 71.56 89 ARG A N 1
ATOM 678 C CA . ARG A 1 89 ? -3.657 -12.069 -2.190 1.00 71.56 89 ARG A CA 1
ATOM 679 C C . ARG A 1 89 ? -3.249 -10.720 -1.602 1.00 71.56 89 ARG A C 1
ATOM 681 O O . ARG A 1 89 ? -2.648 -10.715 -0.524 1.00 71.56 89 ARG A O 1
ATOM 688 N N . VAL A 1 90 ? -3.552 -9.602 -2.262 1.00 78.69 90 VAL A N 1
ATOM 689 C CA . VAL A 1 90 ? -3.276 -8.254 -1.744 1.00 78.69 90 VAL A CA 1
ATOM 690 C C . VAL A 1 90 ? -4.171 -7.928 -0.554 1.00 78.69 90 VAL A C 1
ATOM 692 O O . VAL A 1 90 ? -5.383 -7.759 -0.674 1.00 78.69 90 VAL A O 1
ATOM 695 N N . ASP A 1 91 ? -3.521 -7.746 0.589 1.00 79.25 91 ASP A N 1
ATOM 696 C CA . ASP A 1 91 ? -4.097 -7.126 1.773 1.00 79.25 91 ASP A CA 1
ATOM 697 C C . ASP A 1 91 ? -3.296 -5.859 2.073 1.00 79.25 91 ASP A C 1
ATOM 699 O O . ASP A 1 91 ? -2.077 -5.924 2.258 1.00 79.25 91 ASP A O 1
ATOM 703 N N . TRP A 1 92 ? -3.970 -4.708 2.040 1.00 89.56 92 TRP A N 1
ATOM 704 C CA . TRP A 1 92 ? -3.351 -3.407 2.272 1.00 89.56 92 TRP A CA 1
ATOM 705 C C . TRP A 1 92 ? -4.088 -2.666 3.381 1.00 89.56 92 TRP A C 1
ATOM 707 O O . TRP A 1 92 ? -5.166 -2.106 3.168 1.00 89.56 92 TRP A O 1
ATOM 717 N N . ALA A 1 93 ? -3.524 -2.660 4.582 1.00 88.94 93 ALA A N 1
ATOM 718 C CA . ALA A 1 93 ? -4.167 -2.082 5.754 1.00 88.94 93 ALA A CA 1
ATOM 719 C C . ALA A 1 93 ? -3.490 -0.782 6.203 1.00 88.94 93 ALA A C 1
ATOM 721 O O . ALA A 1 93 ? -2.323 -0.543 5.914 1.00 88.94 93 ALA A O 1
ATOM 722 N N . LEU A 1 94 ? -4.233 0.054 6.938 1.00 89.75 94 LEU A N 1
ATOM 723 C CA . LEU A 1 94 ? -3.668 1.159 7.714 1.00 89.75 94 LEU A CA 1
ATOM 724 C C . LEU A 1 94 ? -3.484 0.731 9.184 1.00 89.75 94 LEU A C 1
ATOM 726 O O . LEU A 1 94 ? -4.360 0.048 9.716 1.00 89.75 94 LEU A O 1
ATOM 730 N N . PRO A 1 95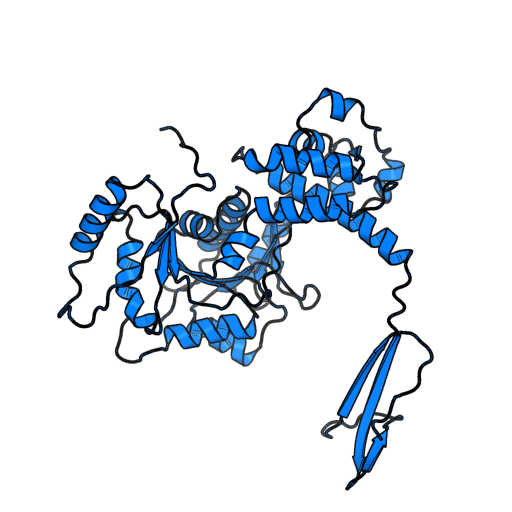 ? -2.397 1.143 9.861 1.00 91.19 95 PRO A N 1
ATOM 731 C CA . PRO A 1 95 ? -1.223 1.758 9.253 1.00 91.19 95 PRO A CA 1
ATOM 732 C C . PRO A 1 95 ? -0.482 0.733 8.380 1.00 91.19 95 PRO A C 1
ATOM 734 O O . PRO A 1 95 ? -0.282 -0.405 8.811 1.00 91.19 95 PRO A O 1
ATOM 737 N N . PHE A 1 96 ? -0.057 1.124 7.176 1.00 92.50 96 PHE A N 1
ATOM 738 C CA . PHE A 1 96 ? 0.658 0.192 6.297 1.00 92.50 96 PHE A CA 1
ATOM 739 C C . PHE A 1 96 ? 2.102 0.007 6.759 1.00 92.50 96 PHE A C 1
ATOM 741 O O . PHE A 1 96 ? 2.700 0.869 7.406 1.00 92.50 96 PHE A O 1
ATOM 748 N N . ARG A 1 97 ? 2.683 -1.149 6.457 1.00 93.50 97 ARG A N 1
ATOM 749 C CA . ARG A 1 97 ? 3.972 -1.574 7.000 1.00 93.50 97 ARG A CA 1
ATOM 750 C C . ARG A 1 97 ? 4.998 -1.695 5.886 1.00 93.50 97 ARG A C 1
ATOM 752 O O . ARG A 1 97 ? 4.788 -2.411 4.909 1.00 93.50 97 ARG A O 1
ATOM 759 N N . LEU A 1 98 ? 6.122 -1.014 6.081 1.00 95.31 98 LEU A N 1
ATOM 760 C CA . LEU A 1 98 ? 7.351 -1.207 5.332 1.00 95.31 98 LEU A CA 1
ATOM 761 C C . LEU A 1 98 ? 8.283 -2.049 6.196 1.00 95.31 98 LEU A C 1
ATOM 763 O O . LEU A 1 98 ? 8.733 -1.624 7.266 1.00 95.31 98 LEU A O 1
ATOM 767 N N . CYS A 1 99 ? 8.569 -3.253 5.724 1.00 95.25 99 CYS A N 1
ATOM 768 C CA . CYS A 1 99 ? 9.360 -4.232 6.446 1.00 95.25 99 CYS A CA 1
ATOM 769 C C . CYS A 1 99 ? 10.687 -4.505 5.759 1.00 95.25 99 CYS A C 1
ATOM 771 O O . CYS A 1 99 ? 10.776 -4.463 4.540 1.00 95.25 99 CYS A O 1
ATOM 773 N N . VAL A 1 100 ? 11.698 -4.855 6.543 1.00 95.50 100 VAL A N 1
ATOM 774 C CA . VAL A 1 100 ? 12.971 -5.411 6.059 1.00 95.50 100 VAL A CA 1
ATOM 775 C C . VAL A 1 100 ? 13.272 -6.705 6.793 1.00 95.50 100 VAL A C 1
ATOM 777 O O . VAL A 1 100 ? 12.845 -6.889 7.935 1.00 95.50 100 VAL A O 1
ATOM 780 N N . LEU A 1 101 ? 14.031 -7.603 6.169 1.00 94.00 101 LEU A N 1
ATOM 781 C CA . LEU A 1 101 ? 14.534 -8.784 6.868 1.00 94.00 101 LEU A CA 1
ATOM 782 C C . LEU A 1 101 ? 15.508 -8.380 7.981 1.00 94.00 101 LEU A C 1
ATOM 784 O O . LEU A 1 101 ? 16.179 -7.355 7.891 1.00 94.00 101 LEU A O 1
ATOM 788 N N . ALA A 1 102 ? 15.590 -9.191 9.036 1.00 91.44 102 ALA A N 1
ATOM 789 C CA . ALA A 1 102 ? 16.438 -8.899 10.192 1.00 91.44 102 ALA A CA 1
ATOM 790 C C . ALA A 1 102 ? 17.940 -8.852 9.854 1.00 91.44 102 ALA A C 1
ATOM 792 O O . ALA A 1 102 ? 18.690 -8.152 10.528 1.00 91.44 102 ALA A O 1
ATOM 793 N N . ASP A 1 103 ? 18.359 -9.583 8.820 1.00 89.62 103 ASP A N 1
ATOM 794 C CA . ASP A 1 103 ? 19.727 -9.631 8.303 1.00 89.62 103 ASP A CA 1
ATOM 795 C C . ASP A 1 103 ? 19.981 -8.637 7.153 1.00 89.62 103 ASP A C 1
ATOM 797 O O . ASP A 1 103 ? 21.076 -8.610 6.594 1.00 89.62 103 ASP A O 1
ATOM 801 N N . ASP A 1 104 ? 18.991 -7.817 6.782 1.00 92.19 104 ASP A N 1
ATOM 802 C CA . ASP A 1 104 ? 19.155 -6.791 5.754 1.00 92.19 104 ASP A CA 1
ATOM 803 C C . ASP A 1 104 ? 19.935 -5.578 6.306 1.00 92.19 104 ASP A C 1
ATOM 805 O O . ASP A 1 104 ? 19.679 -5.155 7.438 1.00 92.19 104 ASP A O 1
ATOM 809 N N . PRO A 1 105 ? 20.835 -4.950 5.524 1.00 89.06 105 PRO A N 1
ATOM 810 C CA . PRO A 1 105 ? 21.550 -3.737 5.935 1.00 89.06 105 PRO A CA 1
ATOM 811 C C . PRO A 1 105 ? 20.656 -2.601 6.464 1.00 89.06 105 PRO A C 1
ATOM 813 O O . PRO A 1 105 ? 21.082 -1.825 7.318 1.00 89.06 105 PRO A O 1
ATOM 816 N N . LEU A 1 106 ? 19.401 -2.509 6.005 1.00 90.31 106 LEU A N 1
ATOM 817 C CA . LEU A 1 106 ? 18.447 -1.488 6.456 1.00 90.31 106 LEU A CA 1
ATOM 818 C C . LEU A 1 106 ? 17.777 -1.806 7.807 1.00 90.31 106 LEU A C 1
ATOM 820 O O . LEU A 1 106 ? 17.099 -0.944 8.367 1.00 90.31 106 LEU A O 1
ATOM 824 N N . ALA A 1 107 ? 17.968 -3.003 8.375 1.00 91.38 107 ALA A N 1
ATOM 825 C CA . ALA A 1 107 ? 17.270 -3.459 9.582 1.00 91.38 107 ALA A CA 1
ATOM 826 C C . ALA A 1 107 ? 17.508 -2.578 10.815 1.00 91.38 107 ALA A C 1
ATOM 828 O O . ALA A 1 107 ? 16.608 -2.405 11.646 1.00 91.38 107 ALA A O 1
ATOM 829 N N . ASN A 1 108 ? 18.712 -2.023 10.967 1.00 89.38 108 ASN A N 1
ATOM 830 C CA . ASN A 1 108 ? 19.030 -1.104 12.063 1.00 89.38 108 ASN A CA 1
ATOM 831 C C . ASN A 1 108 ? 18.352 0.256 11.864 1.00 89.38 108 ASN A C 1
ATOM 833 O O . ASN A 1 108 ? 17.721 0.754 12.795 1.00 89.38 108 ASN A O 1
ATOM 837 N N . ALA A 1 109 ? 18.389 0.802 10.647 1.00 88.81 109 ALA A N 1
ATOM 838 C CA . ALA A 1 109 ? 17.743 2.072 10.330 1.00 88.81 109 ALA A CA 1
ATOM 839 C C . ALA A 1 109 ? 16.213 2.006 10.471 1.00 88.81 109 ALA A C 1
ATOM 841 O O . ALA A 1 109 ? 15.617 2.901 11.066 1.00 88.81 109 ALA A O 1
ATOM 842 N N . PHE A 1 110 ? 15.579 0.912 10.031 1.00 90.75 110 PHE A N 1
ATOM 843 C CA . PHE A 1 110 ? 14.140 0.688 10.232 1.00 90.75 110 PHE A CA 1
ATOM 844 C C . PHE A 1 110 ? 13.783 0.623 11.723 1.00 90.75 110 PHE A C 1
ATOM 846 O O . PHE A 1 110 ? 12.772 1.183 12.144 1.00 90.75 110 PHE A O 1
ATOM 853 N N . GLY A 1 111 ? 14.631 -0.022 12.533 1.00 84.06 111 GLY A N 1
ATOM 854 C CA . GLY A 1 111 ? 14.462 -0.074 13.987 1.00 84.06 111 GLY A CA 1
ATOM 855 C C . GLY A 1 111 ? 14.569 1.302 14.653 1.00 84.06 111 GLY A C 1
ATOM 856 O O . GLY A 1 111 ? 13.751 1.626 15.511 1.00 84.06 111 GLY A O 1
ATOM 857 N N . ALA A 1 112 ? 15.532 2.126 14.229 1.00 82.88 112 ALA A N 1
ATOM 858 C CA . ALA A 1 112 ? 15.735 3.478 14.755 1.00 82.88 112 ALA A CA 1
ATOM 859 C C . ALA A 1 112 ? 14.619 4.450 14.333 1.00 82.88 112 ALA A C 1
ATOM 861 O O . ALA A 1 112 ? 14.195 5.303 15.117 1.00 82.88 112 ALA A O 1
ATOM 862 N N . PHE A 1 113 ? 14.092 4.305 13.115 1.00 75.81 113 PHE A N 1
ATOM 863 C CA . PHE A 1 113 ? 13.060 5.194 12.582 1.00 75.81 113 PHE A CA 1
ATOM 864 C C . PHE A 1 113 ? 11.758 5.159 13.398 1.00 75.81 113 PHE A C 1
ATOM 866 O O . PHE A 1 113 ? 11.093 6.183 13.547 1.00 75.81 113 PHE A O 1
ATOM 873 N N . ARG A 1 114 ? 11.432 4.017 14.022 1.00 65.25 114 ARG A N 1
ATOM 874 C CA . ARG A 1 114 ? 10.258 3.867 14.901 1.00 65.25 114 ARG A CA 1
ATOM 875 C C . ARG A 1 114 ? 10.220 4.884 16.051 1.00 65.25 114 ARG A C 1
ATOM 877 O O . ARG A 1 114 ? 9.132 5.230 16.495 1.00 65.25 114 ARG A O 1
ATOM 884 N N . ALA A 1 115 ? 11.370 5.358 16.531 1.00 61.72 115 ALA A N 1
ATOM 885 C CA . ALA A 1 115 ? 11.439 6.294 17.654 1.00 61.72 115 ALA A CA 1
ATOM 886 C C . ALA A 1 115 ? 11.030 7.737 17.298 1.00 61.72 115 ALA A C 1
ATOM 888 O O . ALA A 1 115 ? 10.811 8.539 18.202 1.00 61.72 115 ALA A O 1
ATOM 889 N N . HIS A 1 116 ? 10.938 8.076 16.009 1.00 63.50 116 HIS A N 1
ATOM 890 C CA . HIS A 1 116 ? 10.852 9.469 15.563 1.00 63.50 116 HIS A CA 1
ATOM 891 C C . HIS A 1 116 ? 9.418 10.002 15.422 1.00 63.50 116 HIS A C 1
ATOM 893 O O . HIS A 1 116 ? 9.227 11.214 15.474 1.00 63.50 116 HIS A O 1
ATOM 899 N N . TRP A 1 117 ? 8.408 9.135 15.282 1.00 71.62 117 TRP A N 1
ATOM 900 C CA . TRP A 1 117 ? 7.038 9.555 14.958 1.00 71.62 117 TRP A CA 1
ATOM 901 C C . TRP A 1 117 ? 6.044 9.220 16.063 1.00 71.62 117 TRP A C 1
ATOM 903 O O . TRP A 1 117 ? 6.039 8.112 16.606 1.00 71.62 117 TRP A O 1
ATOM 913 N N . ARG A 1 118 ? 5.182 10.190 16.384 1.00 73.94 118 ARG A N 1
ATOM 914 C CA . ARG A 1 118 ? 4.108 10.032 17.369 1.00 73.94 118 ARG A CA 1
ATOM 915 C C . ARG A 1 118 ? 2.932 9.281 16.750 1.00 73.94 118 ARG A C 1
ATOM 917 O O . ARG A 1 118 ? 2.618 9.450 15.577 1.00 73.94 118 ARG A O 1
ATOM 924 N N . GLU A 1 119 ? 2.289 8.431 17.543 1.00 79.44 119 GLU A N 1
ATOM 925 C CA . GLU A 1 119 ? 1.032 7.800 17.137 1.00 79.44 119 GLU A CA 1
ATOM 926 C C . GLU A 1 119 ? -0.122 8.812 17.257 1.00 79.44 119 GLU A C 1
ATOM 928 O O . GLU A 1 119 ? -0.100 9.604 18.200 1.00 79.44 119 GLU A O 1
ATOM 933 N N . PRO A 1 120 ? -1.124 8.783 16.358 1.00 82.56 120 PRO A N 1
ATOM 934 C CA . PRO A 1 120 ? -1.307 7.854 15.238 1.00 82.56 120 PRO A CA 1
ATOM 935 C C . PRO A 1 120 ? -0.555 8.294 13.967 1.00 82.56 120 PRO A C 1
ATOM 937 O O . PRO A 1 120 ? -0.931 9.259 13.322 1.00 82.56 120 PRO A O 1
ATOM 940 N N . TRP A 1 121 ? 0.466 7.534 13.556 1.00 86.69 121 TRP A N 1
ATOM 941 C CA . TRP A 1 121 ? 1.154 7.738 12.271 1.00 86.69 121 TRP A CA 1
ATOM 942 C C . TRP A 1 121 ? 0.612 6.761 11.205 1.00 86.69 121 TRP A C 1
ATOM 944 O O . TRP A 1 121 ? 0.283 5.631 11.581 1.00 86.69 121 TRP A O 1
ATOM 954 N N . PRO A 1 122 ? 0.541 7.098 9.906 1.00 89.00 122 PRO A N 1
ATOM 955 C CA . PRO A 1 122 ? -0.144 6.273 8.900 1.00 89.00 122 PRO A CA 1
ATOM 956 C C . PRO A 1 122 ? 0.634 5.059 8.382 1.00 89.00 122 PRO A C 1
ATOM 958 O O . PRO A 1 122 ? 0.052 4.176 7.752 1.00 89.00 122 PRO A O 1
ATOM 961 N N . TYR A 1 123 ? 1.932 4.964 8.670 1.00 91.25 123 TYR A N 1
ATOM 962 C CA . TYR A 1 123 ? 2.744 3.811 8.279 1.00 91.25 123 TYR A CA 1
ATOM 963 C C . TYR A 1 123 ? 3.813 3.444 9.305 1.00 91.25 123 TYR A C 1
ATOM 965 O O . TYR A 1 123 ? 4.124 4.210 10.215 1.00 91.25 123 TYR A O 1
ATOM 973 N N . ARG A 1 124 ? 4.387 2.246 9.222 1.00 90.19 124 ARG A N 1
ATOM 974 C CA . ARG A 1 124 ? 5.436 1.791 10.148 1.00 90.19 124 ARG A CA 1
ATOM 975 C C . ARG A 1 124 ? 6.623 1.229 9.386 1.00 90.19 124 ARG A C 1
ATOM 977 O O . ARG A 1 124 ? 6.450 0.418 8.486 1.00 90.19 124 ARG A O 1
ATOM 984 N N . PHE A 1 125 ? 7.817 1.614 9.821 1.00 92.00 125 PHE A N 1
ATOM 985 C CA . PHE A 1 125 ? 9.057 0.924 9.488 1.00 92.00 125 PHE A CA 1
ATOM 986 C C . PHE A 1 125 ? 9.335 -0.127 10.554 1.00 92.00 125 PHE A C 1
ATOM 988 O O . PHE A 1 125 ? 9.296 0.173 11.751 1.00 92.00 125 PHE A O 1
ATOM 995 N N . MET A 1 126 ? 9.577 -1.365 10.138 1.00 91.62 126 MET A N 1
ATOM 996 C CA . MET A 1 126 ? 9.779 -2.463 11.079 1.00 91.62 126 MET A CA 1
ATOM 997 C C . MET A 1 126 ? 10.615 -3.604 10.500 1.00 91.62 126 MET A C 1
ATOM 999 O O . MET A 1 126 ? 10.838 -3.708 9.298 1.00 91.62 126 MET A O 1
ATOM 1003 N N . ARG A 1 127 ? 11.103 -4.477 11.380 1.00 93.69 127 ARG A N 1
ATOM 1004 C CA . ARG A 1 127 ? 11.713 -5.741 10.962 1.00 93.69 127 ARG A CA 1
ATOM 1005 C C . ARG A 1 127 ? 10.612 -6.764 10.723 1.00 93.69 127 ARG A C 1
ATOM 1007 O O . ARG A 1 127 ? 9.644 -6.818 11.479 1.00 93.69 127 ARG A O 1
ATOM 1014 N N . ALA A 1 128 ? 10.768 -7.546 9.667 1.00 92.06 128 ALA A N 1
ATOM 1015 C CA . ALA A 1 128 ? 9.871 -8.632 9.333 1.00 92.06 128 ALA A CA 1
ATOM 1016 C C . ALA A 1 128 ? 9.962 -9.737 10.396 1.00 92.06 128 ALA A C 1
ATOM 1018 O O . ALA A 1 128 ? 11.056 -10.174 10.755 1.00 92.06 128 ALA A O 1
ATOM 1019 N N . ASP A 1 129 ? 8.806 -10.187 10.871 1.00 88.06 129 ASP A N 1
ATOM 1020 C CA . ASP A 1 129 ? 8.653 -11.194 11.921 1.00 88.06 129 ASP A CA 1
ATOM 1021 C C . ASP A 1 129 ? 7.471 -12.106 11.557 1.00 88.06 129 ASP A C 1
ATOM 1023 O O . ASP A 1 129 ? 6.490 -11.657 10.962 1.00 88.06 129 ASP A O 1
ATOM 1027 N N . ARG A 1 130 ? 7.549 -13.382 11.944 1.00 88.19 130 ARG A N 1
ATOM 1028 C CA . ARG A 1 130 ? 6.464 -14.364 11.825 1.00 88.19 130 ARG A CA 1
ATOM 1029 C C . ARG A 1 130 ? 5.226 -13.980 12.638 1.00 88.19 130 ARG A C 1
ATOM 1031 O O . ARG A 1 130 ? 4.133 -14.413 12.286 1.00 88.19 130 ARG A O 1
ATOM 1038 N N . ALA A 1 131 ? 5.372 -13.151 13.676 1.00 87.31 131 ALA A N 1
ATOM 1039 C CA . ALA A 1 131 ? 4.243 -12.594 14.426 1.00 87.31 131 ALA A CA 1
ATOM 1040 C C . ALA A 1 131 ? 3.307 -11.735 13.554 1.00 87.31 131 ALA A C 1
ATOM 1042 O O . ALA A 1 131 ? 2.134 -11.565 13.882 1.00 87.31 131 ALA A O 1
ATOM 1043 N N . VAL A 1 132 ? 3.812 -11.204 12.435 1.00 85.19 132 VAL A N 1
ATOM 1044 C CA . VAL A 1 132 ? 3.037 -10.416 11.476 1.00 85.19 132 VAL A CA 1
ATOM 1045 C C . VAL A 1 132 ? 3.058 -11.141 10.128 1.00 85.19 132 VAL A C 1
ATOM 1047 O O . VAL A 1 132 ? 3.909 -10.852 9.290 1.00 85.19 132 VAL A O 1
ATOM 1050 N N . PRO A 1 133 ? 2.139 -12.098 9.894 1.00 84.75 133 PRO A N 1
ATOM 1051 C CA . PRO A 1 133 ? 2.261 -13.073 8.806 1.00 84.75 133 PRO A CA 1
ATOM 1052 C C . PRO A 1 133 ? 2.124 -12.469 7.403 1.00 84.75 133 PRO A C 1
ATOM 1054 O O . PRO A 1 133 ? 2.548 -13.094 6.427 1.00 84.75 133 PRO A O 1
ATOM 1057 N N . ARG A 1 134 ? 1.552 -11.265 7.284 1.00 90.56 134 ARG A N 1
ATOM 1058 C CA . ARG A 1 134 ? 1.445 -10.518 6.029 1.00 90.56 134 ARG A CA 1
ATOM 1059 C C . ARG A 1 134 ? 1.658 -9.024 6.262 1.00 90.56 134 ARG A C 1
ATOM 1061 O O . ARG A 1 134 ? 1.158 -8.477 7.247 1.00 90.56 134 ARG A O 1
ATOM 1068 N N . VAL A 1 135 ? 2.394 -8.391 5.351 1.00 93.69 135 VAL A N 1
ATOM 1069 C CA . VAL A 1 135 ? 2.739 -6.961 5.370 1.00 93.69 135 VAL A CA 1
ATOM 1070 C C . VAL A 1 135 ? 2.491 -6.322 4.003 1.00 93.69 135 VAL A C 1
ATOM 1072 O O . VAL A 1 135 ? 2.395 -7.018 2.993 1.00 93.69 135 VAL A O 1
ATOM 1075 N N . GLU A 1 136 ? 2.387 -4.999 3.952 1.00 95.38 136 GLU A N 1
ATOM 1076 C CA . GLU A 1 136 ? 2.112 -4.282 2.704 1.00 95.38 136 GLU A CA 1
ATOM 1077 C C . GLU A 1 136 ? 3.344 -4.234 1.799 1.00 95.38 136 GLU A C 1
ATOM 1079 O O . GLU A 1 136 ? 3.267 -4.612 0.630 1.00 95.38 136 GLU A O 1
ATOM 1084 N N . VAL A 1 137 ? 4.494 -3.834 2.348 1.00 96.94 137 VAL A N 1
ATOM 1085 C CA . VAL A 1 137 ? 5.733 -3.651 1.587 1.00 96.94 137 VAL A CA 1
ATOM 1086 C C . VAL A 1 137 ? 6.889 -4.394 2.249 1.00 96.94 137 VAL A C 1
ATOM 1088 O O . VAL A 1 137 ? 7.225 -4.131 3.402 1.00 96.94 137 VAL A O 1
ATOM 1091 N N . MET A 1 138 ? 7.550 -5.279 1.503 1.00 97.38 138 MET A N 1
ATOM 1092 C CA . MET A 1 138 ? 8.843 -5.851 1.880 1.00 97.38 138 MET A CA 1
ATOM 1093 C C . MET A 1 138 ? 9.960 -5.167 1.097 1.00 97.38 138 MET A C 1
ATOM 1095 O O . MET A 1 138 ? 9.988 -5.212 -0.130 1.00 97.38 138 MET A O 1
ATOM 1099 N N . VAL A 1 139 ? 10.883 -4.535 1.808 1.00 97.00 139 VAL A N 1
ATOM 1100 C CA . VAL A 1 139 ? 12.023 -3.802 1.267 1.00 97.00 139 VAL A CA 1
ATOM 1101 C C . VAL A 1 139 ? 13.276 -4.656 1.400 1.00 97.00 139 VAL A C 1
ATOM 1103 O O . VAL A 1 139 ? 13.531 -5.274 2.435 1.00 97.00 139 VAL A O 1
ATOM 1106 N N . PHE A 1 140 ? 14.082 -4.665 0.349 1.00 94.56 140 PHE A N 1
ATOM 1107 C CA . PHE A 1 140 ? 15.328 -5.405 0.303 1.00 94.56 140 PHE A CA 1
ATOM 1108 C C . PHE A 1 140 ? 16.466 -4.523 -0.175 1.00 94.56 140 PHE A C 1
ATOM 1110 O O . PHE A 1 140 ? 16.347 -3.842 -1.194 1.00 94.56 140 PHE A O 1
ATOM 1117 N N . SER A 1 141 ? 17.598 -4.594 0.514 1.00 90.12 141 SER A N 1
ATOM 1118 C CA . SER A 1 141 ? 18.843 -4.043 -0.004 1.00 90.12 141 SER A CA 1
ATOM 1119 C C . SER A 1 141 ? 19.542 -5.053 -0.902 1.00 90.12 141 SER A C 1
ATOM 1121 O O . SER A 1 141 ? 19.562 -6.250 -0.616 1.00 90.12 141 SER A O 1
ATOM 1123 N N . GLY A 1 142 ? 20.171 -4.554 -1.961 1.00 88.44 142 GLY A N 1
ATOM 1124 C CA . GLY A 1 142 ? 20.901 -5.378 -2.913 1.00 88.44 142 GLY A CA 1
ATOM 1125 C C . GLY A 1 142 ? 20.102 -5.600 -4.185 1.00 88.44 142 GLY A C 1
ATOM 1126 O O . GLY A 1 142 ? 18.986 -5.107 -4.348 1.00 88.44 142 GLY A O 1
ATOM 1127 N N . SER A 1 143 ? 20.720 -6.297 -5.123 1.00 90.88 143 SER A N 1
ATOM 1128 C CA . SER A 1 143 ? 20.135 -6.497 -6.432 1.00 90.88 143 SER A CA 1
ATOM 1129 C C . SER A 1 143 ? 19.072 -7.575 -6.461 1.00 90.88 143 SER A C 1
ATOM 1131 O O . SER A 1 143 ? 19.027 -8.461 -5.607 1.00 90.88 143 SER A O 1
ATOM 1133 N N . LEU A 1 144 ? 18.255 -7.558 -7.512 1.00 93.25 144 LEU A N 1
ATOM 1134 C CA . LEU A 1 144 ? 17.214 -8.557 -7.720 1.00 93.25 144 LEU A CA 1
ATOM 1135 C C . LEU A 1 144 ? 17.756 -9.996 -7.677 1.00 93.25 144 LEU A C 1
ATOM 1137 O O . LEU A 1 144 ? 17.133 -10.861 -7.064 1.00 93.25 144 LEU A O 1
ATOM 1141 N N . ARG A 1 145 ? 18.934 -10.253 -8.265 1.00 93.00 145 ARG A N 1
ATOM 1142 C CA . ARG A 1 145 ? 19.571 -11.579 -8.229 1.00 93.00 145 ARG A CA 1
ATOM 1143 C C . ARG A 1 145 ? 19.950 -11.987 -6.807 1.00 93.00 145 ARG A C 1
ATOM 1145 O O . ARG A 1 145 ? 19.636 -13.103 -6.398 1.00 93.00 145 ARG A O 1
ATOM 1152 N N . ALA A 1 146 ? 20.604 -11.096 -6.061 1.00 92.88 146 ALA A N 1
ATOM 1153 C CA . ALA A 1 146 ? 21.005 -11.366 -4.682 1.00 92.88 146 ALA A CA 1
ATOM 1154 C C . ALA A 1 146 ? 19.785 -11.596 -3.777 1.00 92.88 146 ALA A C 1
ATOM 1156 O O . ALA A 1 146 ? 19.775 -12.519 -2.962 1.00 92.88 146 ALA A O 1
ATOM 1157 N N . VAL A 1 147 ? 18.726 -10.804 -3.964 1.00 94.81 147 VAL A N 1
ATOM 1158 C CA . VAL A 1 147 ? 17.465 -10.938 -3.226 1.00 94.81 147 VAL A CA 1
ATOM 1159 C C . VAL A 1 147 ? 16.773 -12.261 -3.543 1.00 94.81 147 VAL A C 1
ATOM 1161 O O . VAL A 1 147 ? 16.400 -12.972 -2.612 1.00 94.81 147 VAL A O 1
ATOM 1164 N N . ALA A 1 148 ? 16.642 -12.627 -4.819 1.00 95.50 148 ALA A N 1
ATOM 1165 C CA . ALA A 1 148 ? 16.041 -13.897 -5.221 1.00 95.50 148 ALA A CA 1
ATOM 1166 C C . ALA A 1 148 ? 16.819 -15.096 -4.655 1.00 95.50 148 ALA A C 1
ATOM 1168 O O . ALA A 1 148 ? 16.220 -15.996 -4.070 1.00 95.50 148 ALA A O 1
ATOM 1169 N N . ALA A 1 149 ? 18.154 -15.083 -4.751 1.00 94.62 149 ALA A N 1
ATOM 1170 C CA . ALA A 1 149 ? 19.000 -16.130 -4.180 1.00 94.62 149 ALA A CA 1
ATOM 1171 C C . ALA A 1 149 ? 18.831 -16.237 -2.655 1.00 94.62 149 ALA A C 1
ATOM 1173 O O . ALA A 1 149 ? 18.684 -17.338 -2.124 1.00 94.62 149 ALA A O 1
ATOM 1174 N N . ARG A 1 150 ? 18.783 -15.098 -1.950 1.00 93.62 150 ARG A N 1
ATOM 1175 C CA . ARG A 1 150 ? 18.526 -15.060 -0.503 1.00 93.62 150 ARG A CA 1
ATOM 1176 C C . ARG A 1 150 ? 17.165 -15.663 -0.155 1.00 93.62 150 ARG A C 1
ATOM 1178 O O . ARG A 1 150 ? 17.087 -16.477 0.762 1.00 93.62 150 ARG A O 1
ATOM 1185 N N . LEU A 1 151 ? 16.113 -15.272 -0.873 1.00 95.19 151 LEU A N 1
ATOM 1186 C CA . LEU A 1 151 ? 14.750 -15.751 -0.637 1.00 95.19 151 LEU A CA 1
ATOM 1187 C C . LEU A 1 151 ? 14.608 -17.250 -0.917 1.00 95.19 151 LEU A C 1
ATOM 1189 O O . LEU A 1 151 ? 13.944 -17.938 -0.152 1.00 95.19 151 LEU A O 1
ATOM 1193 N N . LEU A 1 152 ? 15.274 -17.783 -1.943 1.00 95.25 152 LEU A N 1
ATOM 1194 C CA . LEU A 1 152 ? 15.297 -19.227 -2.195 1.00 95.25 152 LEU A CA 1
ATOM 1195 C C . LEU A 1 152 ? 16.046 -19.998 -1.102 1.00 95.25 152 LEU A C 1
ATOM 1197 O O . LEU A 1 152 ? 15.623 -21.084 -0.719 1.00 95.25 152 LEU A O 1
ATOM 1201 N N . ALA A 1 153 ? 17.144 -19.442 -0.587 1.00 94.12 153 ALA A N 1
ATOM 1202 C CA . ALA A 1 153 ? 17.960 -20.111 0.421 1.00 94.12 153 ALA A CA 1
ATOM 1203 C C . ALA A 1 153 ? 17.334 -20.091 1.826 1.00 94.12 153 ALA A C 1
ATOM 1205 O O . ALA A 1 153 ? 17.514 -21.035 2.591 1.00 94.12 153 ALA A O 1
ATOM 1206 N N . ARG A 1 154 ? 16.653 -18.998 2.197 1.00 90.00 154 ARG A N 1
ATOM 1207 C CA . ARG A 1 154 ? 16.198 -18.750 3.580 1.00 90.00 154 ARG A CA 1
ATOM 1208 C C . ARG A 1 154 ? 14.686 -18.568 3.727 1.00 90.00 154 ARG A C 1
ATOM 1210 O O . ARG A 1 154 ? 14.186 -18.584 4.850 1.00 90.00 154 ARG A O 1
ATOM 1217 N N . GLY A 1 155 ? 13.961 -18.394 2.626 1.00 89.88 155 GLY A N 1
ATOM 1218 C CA . GLY A 1 155 ? 12.555 -17.998 2.637 1.00 89.88 155 GLY A CA 1
ATOM 1219 C C . GLY A 1 155 ? 12.343 -16.568 3.141 1.00 89.88 155 GLY A C 1
ATOM 1220 O O . GLY A 1 155 ? 13.281 -15.782 3.293 1.00 89.88 155 GLY A O 1
ATOM 1221 N N . ALA A 1 156 ? 11.082 -16.242 3.423 1.00 89.50 156 ALA A N 1
ATOM 1222 C CA . ALA A 1 156 ? 10.682 -15.009 4.090 1.00 89.50 156 ALA A CA 1
ATOM 1223 C C . ALA A 1 156 ? 9.884 -15.333 5.367 1.00 89.50 156 ALA A C 1
ATOM 1225 O O . ALA A 1 156 ? 9.097 -16.281 5.371 1.00 89.50 156 ALA A O 1
ATOM 1226 N N . PRO A 1 157 ? 10.055 -14.564 6.458 1.00 90.62 157 PRO A N 1
ATOM 1227 C CA . PRO A 1 157 ? 9.320 -14.791 7.703 1.00 90.62 157 PRO A CA 1
ATOM 1228 C C . PRO A 1 157 ? 7.835 -14.416 7.593 1.00 90.62 157 PRO A C 1
ATOM 1230 O O . PRO A 1 157 ? 7.028 -14.907 8.376 1.00 90.62 157 PRO A O 1
ATOM 1233 N N . CYS A 1 158 ? 7.470 -13.572 6.629 1.00 90.62 158 CYS A N 1
ATOM 1234 C CA . CYS A 1 158 ? 6.097 -13.176 6.352 1.00 90.62 158 CYS A CA 1
ATOM 1235 C C . CYS A 1 158 ? 5.883 -12.935 4.853 1.00 90.62 158 CYS A C 1
ATOM 1237 O O . CYS A 1 158 ? 6.834 -12.742 4.092 1.00 90.62 158 CYS A O 1
ATOM 1239 N N . ARG A 1 159 ? 4.614 -12.958 4.440 1.00 93.25 159 ARG A N 1
ATOM 1240 C CA . ARG A 1 159 ? 4.177 -12.616 3.082 1.00 93.25 159 ARG A CA 1
ATOM 1241 C C . ARG A 1 159 ? 4.127 -11.103 2.900 1.00 93.25 159 ARG A C 1
ATOM 1243 O O . ARG A 1 159 ? 3.944 -10.373 3.873 1.00 93.25 159 ARG A O 1
ATOM 1250 N N . ALA A 1 160 ? 4.208 -10.635 1.662 1.00 94.44 160 ALA A N 1
ATOM 1251 C CA . ALA A 1 160 ? 4.099 -9.218 1.335 1.00 94.44 160 ALA A CA 1
ATOM 1252 C C . ALA A 1 160 ? 3.143 -8.993 0.163 1.00 94.44 160 ALA A C 1
ATOM 1254 O O . ALA A 1 160 ? 3.098 -9.822 -0.736 1.00 94.44 160 ALA A O 1
ATOM 1255 N N . ALA A 1 161 ? 2.386 -7.893 0.153 1.00 94.19 161 ALA A N 1
ATOM 1256 C CA . ALA A 1 161 ? 1.604 -7.508 -1.027 1.00 94.19 161 ALA A CA 1
ATOM 1257 C C . ALA A 1 161 ? 2.512 -6.983 -2.156 1.00 94.19 161 ALA A C 1
ATOM 1259 O O . ALA A 1 161 ? 2.270 -7.258 -3.332 1.00 94.19 161 ALA A O 1
ATOM 1260 N N . PHE A 1 162 ? 3.577 -6.268 -1.785 1.00 96.12 162 PHE A N 1
ATOM 1261 C CA . PHE A 1 162 ? 4.522 -5.631 -2.694 1.00 96.12 162 PHE A CA 1
ATOM 1262 C C . PHE A 1 162 ? 5.975 -5.821 -2.232 1.00 96.12 162 PHE A C 1
ATOM 1264 O O . PHE A 1 162 ? 6.278 -5.713 -1.042 1.00 96.12 162 PHE A O 1
ATOM 1271 N N . ALA A 1 163 ? 6.887 -6.073 -3.174 1.00 97.00 163 ALA A N 1
ATOM 1272 C CA . ALA A 1 163 ? 8.324 -6.161 -2.920 1.00 97.00 163 ALA A CA 1
ATOM 1273 C C . ALA A 1 163 ? 9.087 -4.993 -3.566 1.00 97.00 163 ALA A C 1
ATOM 1275 O O . ALA A 1 163 ? 8.947 -4.725 -4.758 1.00 97.00 163 ALA A O 1
ATOM 1276 N N . LEU A 1 164 ? 9.951 -4.336 -2.795 1.00 97.62 164 LEU A N 1
ATOM 1277 C CA . LEU A 1 164 ? 10.786 -3.223 -3.238 1.00 97.62 164 LEU A CA 1
ATOM 1278 C C . LEU A 1 164 ? 12.269 -3.590 -3.123 1.00 97.62 164 LEU A C 1
ATOM 1280 O O . LEU A 1 164 ? 12.797 -3.763 -2.027 1.00 97.62 164 LEU A O 1
ATOM 1284 N N . VAL A 1 165 ? 12.956 -3.685 -4.258 1.00 95.50 165 VAL A N 1
ATOM 1285 C CA . VAL A 1 165 ? 14.370 -4.067 -4.354 1.00 95.50 165 VAL A CA 1
ATOM 1286 C C . VAL A 1 165 ? 15.231 -2.829 -4.608 1.00 95.50 165 VAL A C 1
ATOM 1288 O O . VAL A 1 165 ? 15.166 -2.217 -5.676 1.00 95.50 165 VAL A O 1
ATOM 1291 N N . LEU A 1 166 ? 16.060 -2.469 -3.629 1.00 91.94 166 LEU A N 1
ATOM 1292 C CA . LEU A 1 166 ? 16.950 -1.308 -3.645 1.00 91.94 166 LEU A CA 1
ATOM 1293 C C . LEU A 1 166 ? 18.365 -1.721 -4.074 1.00 91.94 166 LEU A C 1
ATOM 1295 O O . LEU A 1 166 ? 19.283 -1.879 -3.259 1.00 91.94 166 LEU A O 1
ATOM 1299 N N . GLY A 1 167 ? 18.534 -1.898 -5.376 1.00 85.44 167 GLY A N 1
ATOM 1300 C CA . GLY A 1 167 ? 19.804 -2.307 -5.983 1.00 85.44 167 GLY A CA 1
ATOM 1301 C C . GLY A 1 167 ? 19.707 -2.650 -7.466 1.00 85.44 167 GLY A C 1
ATOM 1302 O O . GLY A 1 167 ? 20.670 -3.142 -8.035 1.00 85.44 167 GLY A O 1
ATOM 1303 N N . GLY A 1 168 ? 18.571 -2.370 -8.106 1.00 86.94 168 GLY A N 1
ATOM 1304 C CA . GLY A 1 168 ? 18.349 -2.636 -9.520 1.00 86.94 168 GLY A CA 1
ATOM 1305 C C . GLY A 1 168 ? 18.151 -4.115 -9.853 1.00 86.94 168 GLY A C 1
ATOM 1306 O O . GLY A 1 168 ? 17.997 -4.978 -8.987 1.00 86.94 168 GLY A O 1
ATOM 1307 N N . THR A 1 169 ? 18.102 -4.393 -11.154 1.00 85.44 169 THR A N 1
ATOM 1308 C CA . THR A 1 169 ? 17.808 -5.726 -11.685 1.00 85.44 169 THR A CA 1
ATOM 1309 C C . THR A 1 169 ? 19.041 -6.616 -11.843 1.00 85.44 169 THR A C 1
ATOM 1311 O O . THR A 1 169 ? 18.860 -7.820 -11.956 1.00 85.44 169 THR A O 1
ATOM 1314 N N . ASP A 1 170 ? 20.263 -6.066 -11.890 1.00 78.38 170 ASP A N 1
ATOM 1315 C CA . ASP A 1 170 ? 21.509 -6.752 -12.316 1.00 78.38 170 ASP A CA 1
ATOM 1316 C C . ASP A 1 170 ? 21.433 -7.468 -13.675 1.00 78.38 170 ASP A C 1
ATOM 1318 O O . ASP A 1 170 ? 22.283 -8.290 -14.018 1.00 78.38 170 ASP A O 1
ATOM 1322 N N . VAL A 1 171 ? 20.392 -7.182 -14.453 1.00 75.06 171 VAL A N 1
ATOM 1323 C CA . VAL A 1 171 ? 20.151 -7.783 -15.761 1.00 75.06 171 VAL A CA 1
ATOM 1324 C C . VAL A 1 171 ? 20.247 -6.679 -16.801 1.00 75.06 171 VAL A C 1
ATOM 1326 O O . VAL A 1 171 ? 19.474 -5.712 -16.778 1.00 75.06 171 VAL A O 1
ATOM 1329 N N . GLU A 1 172 ? 21.208 -6.827 -17.706 1.00 67.19 172 GLU A N 1
ATOM 1330 C CA . GLU A 1 172 ? 21.324 -6.012 -18.909 1.00 67.19 172 GLU A CA 1
ATOM 1331 C C . GLU A 1 172 ? 20.537 -6.649 -20.065 1.00 67.19 172 GLU A C 1
ATOM 1333 O O . GLU A 1 172 ? 20.239 -7.847 -20.067 1.00 67.19 172 GLU A O 1
ATOM 1338 N N . GLY A 1 173 ? 20.134 -5.835 -21.044 1.00 58.53 173 GLY A N 1
ATOM 1339 C CA . GLY A 1 173 ? 19.517 -6.364 -22.262 1.00 58.53 173 GLY A CA 1
ATOM 1340 C C . GLY A 1 173 ? 20.546 -7.210 -23.016 1.00 58.53 173 GLY A C 1
ATOM 1341 O O . GLY A 1 173 ? 21.613 -6.701 -23.340 1.00 58.53 173 GLY A O 1
ATOM 1342 N N . GLY A 1 174 ? 20.260 -8.491 -23.259 1.00 57.44 174 GLY A N 1
ATOM 1343 C CA . GLY A 1 174 ? 21.232 -9.438 -23.815 1.00 57.44 174 GLY A CA 1
ATOM 1344 C C . GLY A 1 174 ? 20.657 -10.843 -24.019 1.00 57.44 174 GLY A C 1
ATOM 1345 O O . GLY A 1 174 ? 19.516 -11.099 -23.647 1.00 57.44 174 GLY A O 1
ATOM 1346 N N . GLN A 1 175 ? 21.445 -11.730 -24.641 1.00 49.28 175 GLN A N 1
ATOM 1347 C CA . GLN A 1 175 ? 21.014 -12.994 -25.273 1.00 49.28 175 GLN A CA 1
ATOM 1348 C C . GLN A 1 175 ? 20.409 -14.062 -24.335 1.00 49.28 175 GLN A C 1
ATOM 1350 O O . GLN A 1 175 ? 19.727 -14.963 -24.823 1.00 49.28 175 GLN A O 1
ATOM 1355 N N . ASP A 1 176 ? 20.579 -13.946 -23.015 1.00 56.47 176 ASP A N 1
ATOM 1356 C CA . ASP A 1 176 ? 19.954 -14.849 -22.039 1.00 56.47 176 ASP A CA 1
ATOM 1357 C C . ASP A 1 176 ? 18.510 -14.426 -21.739 1.00 56.47 176 ASP A C 1
ATOM 1359 O O . ASP A 1 176 ? 18.223 -13.770 -20.734 1.00 56.47 176 ASP A O 1
ATOM 1363 N N . GLY A 1 177 ? 17.594 -14.823 -22.623 1.00 66.44 177 GLY A N 1
ATOM 1364 C CA . GLY A 1 177 ? 16.167 -14.536 -22.493 1.00 66.44 177 GLY A CA 1
ATOM 1365 C C . GLY A 1 177 ? 15.545 -15.056 -21.185 1.00 66.44 177 GLY A C 1
ATOM 1366 O O . GLY A 1 177 ? 15.808 -16.171 -20.707 1.00 66.44 177 GLY A O 1
ATOM 1367 N N . GLY A 1 178 ? 14.683 -14.233 -20.598 1.00 77.25 178 GLY A N 1
ATOM 1368 C CA . GLY A 1 178 ? 13.783 -14.564 -19.500 1.00 77.25 178 GLY A CA 1
ATOM 1369 C C . GLY A 1 178 ? 14.416 -14.520 -18.115 1.00 77.25 178 GLY A C 1
ATOM 1370 O O . GLY A 1 178 ? 13.766 -14.907 -17.145 1.00 77.25 178 GLY A O 1
ATOM 1371 N N . GLN A 1 179 ? 15.674 -14.091 -17.967 1.00 86.50 179 GLN A N 1
ATOM 1372 C CA . GLN A 1 179 ? 16.316 -14.077 -16.650 1.00 86.50 179 GLN A CA 1
ATOM 1373 C C . GLN A 1 179 ? 15.661 -13.062 -15.712 1.00 86.50 179 GLN A C 1
ATOM 1375 O O . GLN A 1 179 ? 15.418 -13.383 -14.548 1.00 86.50 179 GLN A O 1
ATOM 1380 N N . LEU A 1 180 ? 15.341 -11.869 -16.219 1.00 88.44 180 LEU A N 1
ATOM 1381 C CA . LEU A 1 180 ? 14.632 -10.848 -15.449 1.00 88.44 180 LEU A CA 1
ATOM 1382 C C . LEU A 1 180 ? 13.287 -11.369 -14.942 1.00 88.44 180 LEU A C 1
ATOM 1384 O O . LEU A 1 180 ? 13.010 -11.302 -13.748 1.00 88.44 180 LEU A O 1
ATOM 1388 N N . GLU A 1 181 ? 12.477 -11.914 -15.848 1.00 88.88 181 GLU A N 1
ATOM 1389 C CA . GLU A 1 181 ? 11.155 -12.435 -15.522 1.00 88.88 181 GLU A CA 1
ATOM 1390 C C . GLU A 1 181 ? 11.233 -13.566 -14.492 1.00 88.88 181 GLU A C 1
ATOM 1392 O O . GLU A 1 181 ? 10.513 -13.533 -13.496 1.00 88.88 181 GLU A O 1
ATOM 1397 N N . ARG A 1 182 ? 12.163 -14.517 -14.662 1.00 89.75 182 ARG A N 1
ATOM 1398 C CA . ARG A 1 182 ? 12.387 -15.595 -13.687 1.00 89.75 182 ARG A CA 1
ATOM 1399 C C . ARG A 1 182 ? 12.726 -15.053 -12.299 1.00 89.75 182 ARG A C 1
ATOM 1401 O O . ARG A 1 182 ? 12.150 -15.510 -11.319 1.00 89.75 182 ARG A O 1
ATOM 1408 N N . LEU A 1 183 ? 13.638 -14.084 -12.201 1.00 93.25 183 LEU A N 1
ATOM 1409 C CA . LEU A 1 183 ? 14.037 -13.519 -10.909 1.00 93.25 183 LEU A CA 1
ATOM 1410 C C . LEU A 1 183 ? 12.896 -12.739 -10.242 1.00 93.25 183 LEU A C 1
ATOM 1412 O O . LEU A 1 183 ? 12.676 -12.897 -9.044 1.00 93.25 183 LEU A O 1
ATOM 1416 N N . VAL A 1 184 ? 12.152 -11.933 -11.006 1.00 93.44 184 VAL A N 1
ATOM 1417 C CA . VAL A 1 184 ? 10.982 -11.205 -10.492 1.00 93.44 184 VAL A CA 1
ATOM 1418 C C . VAL A 1 184 ? 9.911 -12.181 -9.998 1.00 93.44 184 VAL A C 1
ATOM 1420 O O . VAL A 1 184 ? 9.396 -12.000 -8.894 1.00 93.44 184 VAL A O 1
ATOM 1423 N N . ARG A 1 185 ? 9.620 -13.241 -10.766 1.00 92.31 185 ARG A N 1
ATOM 1424 C CA . ARG A 1 185 ? 8.661 -14.285 -10.376 1.00 92.31 185 ARG A CA 1
ATOM 1425 C C . ARG A 1 185 ? 9.099 -15.019 -9.112 1.00 92.31 185 ARG A C 1
ATOM 1427 O O . ARG A 1 185 ? 8.293 -15.148 -8.207 1.00 92.31 185 ARG A O 1
ATOM 1434 N N . VAL A 1 186 ? 10.377 -15.385 -8.978 1.00 94.62 186 VAL A N 1
ATOM 1435 C CA . VAL A 1 186 ? 10.902 -15.996 -7.740 1.00 94.62 186 VAL A CA 1
ATOM 1436 C C . VAL A 1 186 ? 10.639 -15.113 -6.517 1.00 94.62 186 VAL A C 1
ATOM 1438 O O . VAL A 1 186 ? 10.164 -15.607 -5.496 1.00 94.62 186 VAL A O 1
ATOM 1441 N N . VAL A 1 187 ? 10.930 -13.810 -6.602 1.00 95.75 187 VAL A N 1
ATOM 1442 C CA . VAL A 1 187 ? 10.684 -12.881 -5.486 1.00 95.75 187 VAL A CA 1
ATOM 1443 C C . VAL A 1 187 ? 9.191 -12.800 -5.163 1.00 95.75 187 VAL A C 1
ATOM 1445 O O . VAL A 1 187 ? 8.815 -12.887 -3.993 1.00 95.75 187 VAL A O 1
ATOM 1448 N N . ALA A 1 188 ? 8.349 -12.656 -6.188 1.00 93.75 188 ALA A N 1
ATOM 1449 C CA . ALA A 1 188 ? 6.904 -12.570 -6.028 1.00 93.75 188 ALA A CA 1
ATOM 1450 C C . ALA A 1 188 ? 6.307 -13.852 -5.429 1.00 93.75 188 ALA A C 1
ATOM 1452 O O . ALA A 1 188 ? 5.541 -13.772 -4.472 1.00 93.75 188 ALA A O 1
ATOM 1453 N N . ASP A 1 189 ? 6.711 -15.023 -5.918 1.00 92.19 189 ASP A N 1
ATOM 1454 C CA . ASP A 1 189 ? 6.189 -16.323 -5.495 1.00 92.19 189 ASP A CA 1
ATOM 1455 C C . ASP A 1 189 ? 6.557 -16.634 -4.040 1.00 92.19 189 ASP A C 1
ATOM 1457 O O . ASP A 1 189 ? 5.689 -17.014 -3.253 1.00 92.19 189 ASP A O 1
ATOM 1461 N N . VAL A 1 190 ? 7.818 -16.413 -3.641 1.00 94.06 190 VAL A N 1
ATOM 1462 C CA . VAL A 1 190 ? 8.258 -16.661 -2.255 1.00 94.06 190 VAL A CA 1
ATOM 1463 C C . VAL A 1 190 ? 7.533 -15.742 -1.264 1.00 94.06 190 VAL A C 1
ATOM 1465 O O . VAL A 1 190 ? 7.216 -16.160 -0.150 1.00 94.06 190 VAL A O 1
ATOM 1468 N N . LEU A 1 191 ? 7.243 -14.498 -1.655 1.00 93.06 191 LEU A N 1
ATOM 1469 C CA . LEU A 1 191 ? 6.554 -13.523 -0.801 1.00 93.06 191 LEU A CA 1
ATOM 1470 C C . LEU A 1 191 ? 5.028 -13.563 -0.925 1.00 93.06 191 LEU A C 1
ATOM 1472 O O . LEU A 1 191 ? 4.348 -12.935 -0.111 1.00 93.06 191 LEU A O 1
ATOM 1476 N N . ALA A 1 192 ? 4.491 -14.281 -1.913 1.00 91.38 192 ALA A N 1
ATOM 1477 C CA . ALA A 1 192 ? 3.106 -14.163 -2.363 1.00 91.38 192 ALA A CA 1
ATOM 1478 C C . ALA A 1 192 ? 2.701 -12.700 -2.653 1.00 91.38 192 ALA A C 1
ATOM 1480 O O . ALA A 1 192 ? 1.633 -12.253 -2.212 1.00 91.38 192 ALA A O 1
ATOM 1481 N N . ALA A 1 193 ? 3.587 -11.975 -3.345 1.00 92.75 193 ALA A N 1
ATOM 1482 C CA . ALA A 1 193 ? 3.414 -10.582 -3.744 1.00 92.75 193 ALA A CA 1
ATOM 1483 C C . ALA A 1 193 ? 2.786 -10.464 -5.136 1.00 92.75 193 ALA A C 1
ATOM 1485 O O . ALA A 1 193 ? 3.088 -11.243 -6.035 1.00 92.75 193 ALA A O 1
ATOM 1486 N N . GLU A 1 194 ? 1.956 -9.438 -5.321 1.00 91.69 194 GLU A N 1
ATOM 1487 C CA . GLU A 1 194 ? 1.310 -9.105 -6.602 1.00 91.69 194 GLU A CA 1
ATOM 1488 C C . GLU A 1 194 ? 1.983 -7.901 -7.291 1.00 91.69 194 GLU A C 1
ATOM 1490 O O . GLU A 1 194 ? 1.475 -7.331 -8.262 1.00 91.69 194 GLU A O 1
ATOM 1495 N N . GLY A 1 195 ? 3.147 -7.494 -6.782 1.00 94.12 195 GLY A N 1
ATOM 1496 C CA . GLY A 1 195 ? 3.968 -6.460 -7.385 1.00 94.12 195 GLY A CA 1
ATOM 1497 C C . GLY A 1 195 ? 5.409 -6.496 -6.903 1.00 94.12 195 GLY A C 1
ATOM 1498 O O . GLY A 1 195 ? 5.695 -6.784 -5.739 1.00 94.12 195 GLY A O 1
ATOM 1499 N N . VAL A 1 196 ? 6.319 -6.155 -7.809 1.00 96.12 196 VAL A N 1
ATOM 1500 C CA . VAL A 1 196 ? 7.752 -6.032 -7.547 1.00 96.12 196 VAL A CA 1
ATOM 1501 C C . VAL A 1 196 ? 8.252 -4.763 -8.226 1.00 96.12 196 VAL A C 1
ATOM 1503 O O . VAL A 1 196 ? 7.999 -4.554 -9.410 1.00 96.12 196 VAL A O 1
ATOM 1506 N N . ALA A 1 197 ? 8.991 -3.922 -7.510 1.00 96.31 197 ALA A N 1
ATOM 1507 C CA . ALA A 1 197 ? 9.732 -2.826 -8.122 1.00 96.31 197 ALA A CA 1
ATOM 1508 C C . ALA A 1 197 ? 11.222 -2.930 -7.817 1.00 96.31 197 ALA A C 1
ATOM 1510 O O . ALA A 1 197 ? 11.628 -3.218 -6.692 1.00 96.31 197 ALA A O 1
ATOM 1511 N N . CYS A 1 198 ? 12.039 -2.652 -8.825 1.00 94.31 198 CYS A N 1
ATOM 1512 C CA . CYS A 1 198 ? 13.483 -2.559 -8.698 1.00 94.31 198 CYS A CA 1
ATOM 1513 C C . CYS A 1 198 ? 13.900 -1.105 -8.894 1.00 94.31 198 CYS A C 1
ATOM 1515 O O . CYS A 1 198 ? 13.681 -0.537 -9.962 1.00 94.31 198 CYS A O 1
ATOM 1517 N N . VAL A 1 199 ? 14.526 -0.517 -7.881 1.00 91.50 199 VAL A N 1
ATOM 1518 C CA . VAL A 1 199 ? 15.085 0.835 -7.950 1.00 91.50 199 VAL A CA 1
ATOM 1519 C C . VAL A 1 199 ? 16.564 0.711 -8.282 1.00 91.50 199 VAL A C 1
ATOM 1521 O O . VAL A 1 199 ? 17.312 0.073 -7.534 1.00 91.50 199 VAL A O 1
ATOM 1524 N N . ARG A 1 200 ? 16.985 1.264 -9.424 1.00 81.31 200 ARG A N 1
ATOM 1525 C CA . ARG A 1 200 ? 18.401 1.315 -9.808 1.00 81.31 200 ARG A CA 1
ATOM 1526 C C . ARG A 1 200 ? 19.161 2.149 -8.775 1.00 81.31 200 ARG A C 1
ATOM 1528 O O . ARG A 1 200 ? 18.671 3.180 -8.332 1.00 81.31 200 ARG A O 1
ATOM 1535 N N . SER A 1 201 ? 20.324 1.656 -8.342 1.00 64.75 201 SER A N 1
ATOM 1536 C CA . SER A 1 201 ? 21.097 2.294 -7.271 1.00 64.75 201 SER A CA 1
ATOM 1537 C C . SER A 1 201 ? 21.404 3.753 -7.612 1.00 64.75 201 SER A C 1
ATOM 1539 O O . SER A 1 201 ? 21.991 4.033 -8.658 1.00 64.75 201 SER A O 1
ATOM 1541 N N . LEU A 1 202 ? 21.051 4.658 -6.700 1.00 52.66 202 LEU A N 1
ATOM 1542 C CA . LEU A 1 202 ? 21.601 6.005 -6.635 1.00 52.66 202 LEU A CA 1
ATOM 1543 C C . LEU A 1 202 ? 23.049 5.854 -6.141 1.00 52.66 202 LEU A C 1
ATOM 1545 O O . LEU A 1 202 ? 23.283 5.670 -4.954 1.00 52.66 202 LEU A O 1
ATOM 1549 N N . GLY A 1 203 ? 24.020 5.821 -7.050 1.00 41.00 203 GLY A N 1
ATOM 1550 C CA . GLY A 1 203 ? 25.441 5.803 -6.688 1.00 41.00 203 GLY A CA 1
ATOM 1551 C C . GLY A 1 203 ? 26.096 4.420 -6.580 1.00 41.00 203 GLY A C 1
ATOM 1552 O O . GLY A 1 203 ? 25.461 3.382 -6.371 1.00 41.00 203 GLY A O 1
ATOM 1553 N N . THR A 1 204 ? 27.407 4.440 -6.815 1.00 36.88 204 THR A N 1
ATOM 1554 C CA . THR A 1 204 ? 28.334 3.315 -6.976 1.00 36.88 204 THR A CA 1
ATOM 1555 C C . THR A 1 204 ? 28.541 2.502 -5.697 1.00 36.88 204 THR A C 1
ATOM 1557 O O . THR A 1 204 ? 28.791 3.072 -4.644 1.00 36.88 204 THR A O 1
ATOM 1560 N N . ALA A 1 205 ? 28.525 1.171 -5.837 1.00 43.16 205 ALA A N 1
ATOM 1561 C CA . ALA A 1 205 ? 29.124 0.175 -4.939 1.00 43.16 205 ALA A CA 1
ATOM 1562 C C . ALA A 1 205 ? 28.950 0.416 -3.422 1.00 43.16 205 ALA A C 1
ATOM 1564 O O . ALA A 1 205 ? 29.899 0.721 -2.708 1.00 43.16 205 ALA A O 1
ATOM 1565 N N . GLY A 1 206 ? 27.734 0.203 -2.920 1.00 51.94 206 GLY A N 1
ATOM 1566 C CA . GLY A 1 206 ? 27.445 0.176 -1.486 1.00 51.94 206 GLY A CA 1
ATOM 1567 C C . GLY A 1 206 ? 25.975 0.458 -1.200 1.00 51.94 206 GLY A C 1
ATOM 1568 O O . GLY A 1 206 ? 25.319 1.211 -1.918 1.00 51.94 206 GLY A O 1
ATOM 1569 N N . VAL A 1 207 ? 25.421 -0.166 -0.161 1.00 55.88 207 VAL A N 1
ATOM 1570 C CA . VAL A 1 207 ? 24.112 0.227 0.373 1.00 55.88 207 VAL A CA 1
ATOM 1571 C C . VAL A 1 207 ? 24.337 1.466 1.229 1.00 55.88 207 VAL A C 1
ATOM 1573 O O . VAL A 1 207 ? 24.605 1.341 2.419 1.00 55.88 207 VAL A O 1
ATOM 1576 N N . ASP A 1 208 ? 24.268 2.654 0.628 1.00 67.75 208 ASP A N 1
ATOM 1577 C CA . ASP A 1 208 ? 24.266 3.887 1.415 1.00 67.75 208 ASP A CA 1
ATOM 1578 C C . ASP A 1 208 ? 22.893 4.051 2.087 1.00 67.75 208 ASP A C 1
ATOM 1580 O O . ASP A 1 208 ? 21.903 4.480 1.485 1.00 67.75 208 ASP A O 1
ATOM 1584 N N . VAL A 1 209 ? 22.820 3.609 3.342 1.00 68.00 209 VAL A N 1
ATOM 1585 C CA . VAL A 1 209 ? 21.621 3.685 4.182 1.00 68.00 209 VAL A CA 1
ATOM 1586 C C . VAL A 1 209 ? 21.160 5.137 4.351 1.00 68.00 209 VAL A C 1
ATOM 1588 O O . VAL A 1 209 ? 19.949 5.377 4.374 1.00 68.00 209 VAL A O 1
ATOM 1591 N N . GLU A 1 210 ? 22.095 6.094 4.402 1.00 69.06 210 GLU A N 1
ATOM 1592 C CA . GLU A 1 210 ? 21.800 7.521 4.584 1.00 69.06 210 GLU A CA 1
ATOM 1593 C C . GLU A 1 210 ? 21.047 8.098 3.381 1.00 69.06 210 GLU A C 1
ATOM 1595 O O . GLU A 1 210 ? 20.168 8.941 3.548 1.00 69.06 210 GLU A O 1
ATOM 1600 N N . GLN A 1 211 ? 21.297 7.576 2.178 1.00 74.06 211 GLN A N 1
ATOM 1601 C CA . GLN A 1 211 ? 20.589 7.991 0.962 1.00 74.06 211 GLN A CA 1
ATOM 1602 C C . GLN A 1 211 ? 19.245 7.275 0.771 1.00 74.06 211 GLN A C 1
ATOM 1604 O O . GLN A 1 211 ? 18.313 7.827 0.183 1.00 74.06 211 GLN A O 1
ATOM 1609 N N . ARG A 1 212 ? 19.111 6.036 1.262 1.00 83.56 212 ARG A N 1
ATOM 1610 C CA . ARG A 1 212 ? 17.933 5.188 0.998 1.00 83.56 212 ARG A CA 1
ATOM 1611 C C . ARG A 1 212 ? 16.764 5.453 1.934 1.00 83.56 212 ARG A C 1
ATOM 1613 O O . ARG A 1 212 ? 15.617 5.404 1.491 1.00 83.56 212 ARG A O 1
ATOM 1620 N N . MET A 1 213 ? 17.031 5.729 3.210 1.00 88.25 213 MET A N 1
ATOM 1621 C CA . MET A 1 213 ? 15.962 5.991 4.176 1.00 88.25 213 MET A CA 1
ATOM 1622 C C . MET A 1 213 ? 15.111 7.211 3.801 1.00 88.25 213 MET A C 1
ATOM 1624 O O . MET A 1 213 ? 13.894 7.052 3.769 1.00 88.25 213 MET A O 1
ATOM 1628 N N . PRO A 1 214 ? 15.673 8.379 3.429 1.00 88.44 214 PRO A N 1
ATOM 1629 C CA . PRO A 1 214 ? 14.866 9.524 3.003 1.00 88.44 214 PRO A CA 1
ATOM 1630 C C . PRO A 1 214 ? 13.924 9.208 1.834 1.00 88.44 214 PRO A C 1
ATOM 1632 O O . PRO A 1 214 ? 12.769 9.623 1.847 1.00 88.44 214 PRO A O 1
ATOM 1635 N N . ALA A 1 215 ? 14.375 8.420 0.851 1.00 89.62 215 ALA A N 1
ATOM 1636 C CA . ALA A 1 215 ? 13.538 8.009 -0.276 1.00 89.62 215 ALA A CA 1
ATOM 1637 C C . ALA A 1 215 ? 12.405 7.056 0.149 1.00 89.62 215 ALA A C 1
ATOM 1639 O O . ALA A 1 215 ? 11.283 7.169 -0.339 1.00 89.62 215 ALA A O 1
ATOM 1640 N N . LEU A 1 216 ? 12.666 6.145 1.091 1.00 92.88 216 LEU A N 1
ATOM 1641 C CA . LEU A 1 216 ? 11.639 5.267 1.657 1.00 92.88 216 LEU A CA 1
ATOM 1642 C C . LEU A 1 216 ? 10.621 6.027 2.511 1.00 92.88 216 LEU A C 1
ATOM 1644 O O . LEU A 1 216 ? 9.433 5.719 2.457 1.00 92.88 216 LEU A O 1
ATOM 1648 N N . VAL A 1 217 ? 11.072 7.012 3.291 1.00 90.56 217 VAL A N 1
ATOM 1649 C CA . VAL A 1 217 ? 10.185 7.911 4.042 1.00 90.56 217 VAL A CA 1
ATOM 1650 C C . VAL A 1 217 ? 9.300 8.668 3.074 1.00 90.56 217 VAL A C 1
ATOM 1652 O O . VAL A 1 217 ? 8.086 8.636 3.225 1.00 90.56 217 VAL A O 1
ATOM 1655 N N . ARG A 1 218 ? 9.897 9.220 2.015 1.00 90.25 218 ARG A N 1
ATOM 1656 C CA . ARG A 1 218 ? 9.151 9.882 0.957 1.00 90.25 218 ARG A CA 1
ATOM 1657 C C . ARG A 1 218 ? 8.141 8.949 0.293 1.00 90.25 218 ARG A C 1
ATOM 1659 O O . ARG A 1 218 ? 7.021 9.372 0.058 1.00 90.25 218 ARG A O 1
ATOM 1666 N N . LEU A 1 219 ? 8.481 7.689 0.016 1.00 92.88 219 LEU A N 1
ATOM 1667 C CA . LEU A 1 219 ? 7.502 6.713 -0.481 1.00 92.88 219 LEU A CA 1
ATOM 1668 C C . LEU A 1 219 ? 6.330 6.548 0.495 1.00 92.88 219 LEU A C 1
ATOM 1670 O O . LEU A 1 219 ? 5.179 6.555 0.064 1.00 92.88 219 LEU A O 1
ATOM 1674 N N . GLY A 1 220 ? 6.630 6.397 1.789 1.00 91.06 220 GLY A N 1
ATOM 1675 C CA . GLY A 1 220 ? 5.625 6.347 2.847 1.00 91.06 220 GLY A CA 1
ATOM 1676 C C . GLY A 1 220 ? 4.716 7.571 2.806 1.00 91.06 220 GLY A C 1
ATOM 1677 O O . GLY A 1 220 ? 3.505 7.413 2.710 1.00 91.06 220 GLY A O 1
ATOM 1678 N N . ASP A 1 221 ? 5.291 8.771 2.770 1.00 88.12 221 ASP A N 1
ATOM 1679 C CA . ASP A 1 221 ? 4.539 10.020 2.676 1.00 88.12 221 ASP A CA 1
ATOM 1680 C C . ASP A 1 221 ? 3.662 10.045 1.420 1.00 88.12 221 ASP A C 1
ATOM 1682 O O . ASP A 1 221 ? 2.454 10.215 1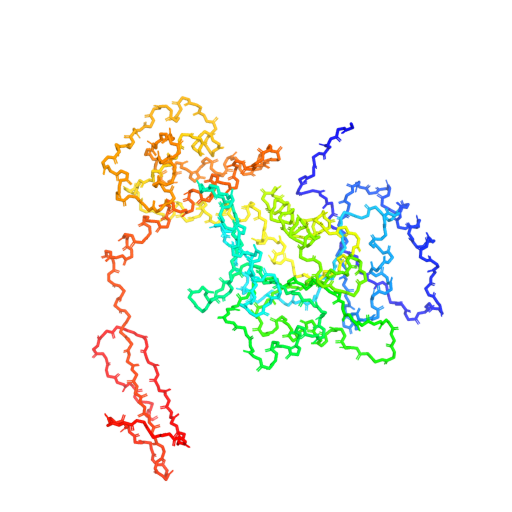.518 1.00 88.12 221 ASP A O 1
ATOM 1686 N N . GLU A 1 222 ? 4.207 9.811 0.227 1.00 87.94 222 GLU A N 1
ATOM 1687 C CA . GLU A 1 222 ? 3.454 9.864 -1.038 1.00 87.94 222 GLU A CA 1
ATOM 1688 C C . GLU A 1 222 ? 2.268 8.872 -1.052 1.00 87.94 222 GLU A C 1
ATOM 1690 O O . GLU A 1 222 ? 1.195 9.205 -1.554 1.00 87.94 222 GLU A O 1
ATOM 1695 N N . LEU A 1 223 ? 2.393 7.697 -0.421 1.00 88.88 223 LEU A N 1
ATOM 1696 C CA . LEU A 1 223 ? 1.292 6.728 -0.277 1.00 88.88 223 LEU A CA 1
ATOM 1697 C C . LEU A 1 223 ? 0.152 7.213 0.636 1.00 88.88 223 LEU A C 1
ATOM 1699 O O . LEU A 1 223 ? -0.976 6.734 0.518 1.00 88.88 223 LEU A O 1
ATOM 1703 N N . THR A 1 224 ? 0.405 8.183 1.516 1.00 87.25 224 THR A N 1
ATOM 1704 C CA . THR A 1 224 ? -0.638 8.801 2.356 1.00 87.25 224 THR A CA 1
ATOM 1705 C C . THR A 1 224 ? -1.450 9.863 1.616 1.00 87.25 224 THR A C 1
ATOM 1707 O O . THR A 1 224 ? -2.497 10.280 2.094 1.00 87.25 224 THR A O 1
ATOM 1710 N N . HIS A 1 225 ? -1.038 10.264 0.411 1.00 80.00 225 HIS A N 1
ATOM 1711 C CA . HIS A 1 225 ? -1.657 11.367 -0.330 1.00 80.00 225 HIS A CA 1
ATOM 1712 C C . HIS A 1 225 ? -2.736 10.938 -1.321 1.00 80.00 225 HIS A C 1
ATOM 1714 O O . HIS A 1 225 ? -3.004 11.660 -2.280 1.00 80.00 225 HIS A O 1
ATOM 1720 N N . ASN A 1 226 ? -3.352 9.772 -1.105 1.00 79.69 226 ASN A N 1
ATOM 1721 C CA . ASN A 1 226 ? -4.312 9.200 -2.049 1.00 79.69 226 ASN A CA 1
ATOM 1722 C C . ASN A 1 226 ? -3.733 9.198 -3.480 1.00 79.69 226 ASN A C 1
ATOM 1724 O O . ASN A 1 226 ? -4.340 9.706 -4.421 1.00 79.69 226 ASN A O 1
ATOM 1728 N N . LEU A 1 227 ? -2.490 8.713 -3.596 1.00 81.94 227 LEU A N 1
ATOM 1729 C CA . LEU A 1 227 ? -1.792 8.527 -4.862 1.00 81.94 227 LEU A CA 1
ATOM 1730 C C . LEU A 1 227 ? -1.726 7.033 -5.200 1.00 81.94 227 LEU A C 1
ATOM 1732 O O . LEU A 1 227 ? -1.472 6.210 -4.315 1.00 81.94 227 LEU A O 1
ATOM 1736 N N . PRO A 1 228 ? -1.896 6.656 -6.479 1.00 86.75 228 PRO A N 1
ATOM 1737 C CA . PRO A 1 228 ? -1.604 5.306 -6.945 1.00 86.75 228 PRO A CA 1
ATOM 1738 C C . PRO A 1 228 ? -0.150 4.896 -6.659 1.00 86.75 228 PRO A C 1
ATOM 1740 O O . PRO A 1 228 ? 0.760 5.725 -6.746 1.00 86.75 228 PRO A O 1
ATOM 1743 N N . LEU A 1 229 ? 0.087 3.607 -6.376 1.00 91.88 229 LEU A N 1
ATOM 1744 C CA . LEU A 1 229 ? 1.416 3.084 -6.014 1.00 91.88 229 LEU A CA 1
ATOM 1745 C C . LEU A 1 229 ? 2.499 3.405 -7.055 1.00 91.88 229 LEU A C 1
ATOM 1747 O O . LEU A 1 229 ? 3.614 3.763 -6.693 1.00 91.88 229 LEU A O 1
ATOM 1751 N N . ASP A 1 230 ? 2.184 3.311 -8.345 1.00 91.94 230 ASP A N 1
ATOM 1752 C CA . ASP A 1 230 ? 3.102 3.633 -9.441 1.00 91.94 230 ASP A CA 1
ATOM 1753 C C . ASP A 1 230 ? 3.520 5.111 -9.446 1.00 91.94 230 ASP A C 1
ATOM 1755 O O . ASP A 1 230 ? 4.689 5.421 -9.685 1.00 91.94 230 ASP A O 1
ATOM 1759 N N . ILE A 1 231 ? 2.598 6.020 -9.112 1.00 89.06 231 ILE A N 1
ATOM 1760 C CA . ILE A 1 231 ? 2.907 7.446 -8.959 1.00 89.06 231 ILE A CA 1
ATOM 1761 C C . ILE A 1 231 ? 3.740 7.667 -7.697 1.00 89.06 231 ILE A C 1
ATOM 1763 O O . ILE A 1 231 ? 4.755 8.357 -7.772 1.00 89.06 231 ILE A O 1
ATOM 1767 N N . ALA A 1 232 ? 3.368 7.068 -6.563 1.00 91.38 232 ALA A N 1
ATOM 1768 C CA . ALA A 1 232 ? 4.121 7.199 -5.314 1.00 91.38 232 ALA A CA 1
ATOM 1769 C C . ALA A 1 232 ? 5.574 6.707 -5.471 1.00 91.38 232 ALA A C 1
ATOM 1771 O O . ALA A 1 232 ? 6.513 7.381 -5.044 1.00 91.38 232 ALA A O 1
ATOM 1772 N N . LEU A 1 233 ? 5.778 5.590 -6.178 1.00 94.00 233 LEU A N 1
ATOM 1773 C CA . LEU A 1 233 ? 7.101 5.086 -6.549 1.00 94.00 233 LEU A CA 1
ATOM 1774 C C . LEU A 1 233 ? 7.866 6.081 -7.433 1.00 94.00 233 LEU A C 1
ATOM 1776 O O . LEU A 1 233 ? 9.022 6.398 -7.144 1.00 94.00 233 LEU A O 1
ATOM 1780 N N . ARG A 1 234 ? 7.232 6.601 -8.494 1.00 89.75 234 ARG A N 1
ATOM 1781 C CA . ARG A 1 234 ? 7.862 7.560 -9.417 1.00 89.75 234 ARG A CA 1
ATOM 1782 C C . ARG A 1 234 ? 8.213 8.881 -8.738 1.00 89.75 234 ARG A C 1
ATOM 1784 O O . ARG A 1 234 ? 9.225 9.493 -9.094 1.00 89.75 234 ARG A O 1
ATOM 1791 N N . GLN A 1 235 ? 7.390 9.317 -7.786 1.00 88.19 235 GLN A N 1
ATOM 1792 C CA . GLN A 1 235 ? 7.677 10.459 -6.936 1.00 88.19 235 GLN A CA 1
ATOM 1793 C C . GLN A 1 235 ? 8.907 10.149 -6.093 1.00 88.19 235 GLN A C 1
ATOM 1795 O O . GLN A 1 235 ? 9.923 10.806 -6.292 1.00 88.19 235 GLN A O 1
ATOM 1800 N N . ALA A 1 236 ? 8.863 9.125 -5.240 1.00 90.62 236 ALA A N 1
ATOM 1801 C CA . ALA A 1 236 ? 9.915 8.823 -4.273 1.00 90.62 236 ALA A CA 1
ATOM 1802 C C . ALA A 1 236 ? 11.304 8.587 -4.892 1.00 90.62 236 ALA A C 1
ATOM 1804 O O . ALA A 1 236 ? 12.296 9.077 -4.357 1.00 90.62 236 ALA A O 1
ATOM 1805 N N . PHE A 1 237 ? 11.374 7.884 -6.024 1.00 89.75 237 PHE A N 1
ATOM 1806 C CA . PHE A 1 237 ? 12.635 7.362 -6.568 1.00 89.75 237 PHE A CA 1
ATOM 1807 C C . PHE A 1 237 ? 12.978 7.860 -7.976 1.00 89.75 237 PHE A C 1
ATOM 1809 O O . PHE A 1 237 ? 13.995 7.469 -8.541 1.00 89.75 237 PHE A O 1
ATOM 1816 N N . GLY A 1 238 ? 12.153 8.713 -8.578 1.00 86.81 238 GLY A N 1
ATOM 1817 C CA . GLY A 1 238 ? 12.480 9.274 -9.880 1.00 86.81 238 GLY A CA 1
ATOM 1818 C C . GLY A 1 238 ? 12.372 8.267 -11.038 1.00 86.81 238 GLY A C 1
ATOM 1819 O O . GLY A 1 238 ? 11.592 7.316 -11.001 1.00 86.81 238 GLY A O 1
ATOM 1820 N N . ALA A 1 239 ? 13.152 8.498 -12.097 1.00 83.44 239 ALA A N 1
ATOM 1821 C CA . ALA A 1 239 ? 13.168 7.661 -13.304 1.00 83.44 239 ALA A CA 1
ATOM 1822 C C . ALA A 1 239 ? 13.862 6.296 -13.107 1.00 83.44 239 ALA A C 1
ATOM 1824 O O . ALA A 1 239 ? 13.883 5.482 -14.027 1.00 83.44 239 ALA A O 1
ATOM 1825 N N . ASP A 1 240 ? 14.417 6.035 -11.922 1.00 85.94 240 ASP A N 1
ATOM 1826 C CA . ASP A 1 240 ? 15.216 4.842 -11.630 1.00 85.94 240 ASP A CA 1
ATOM 1827 C C . ASP A 1 240 ? 14.387 3.617 -11.221 1.00 85.94 240 ASP A C 1
ATOM 1829 O O . ASP A 1 240 ? 14.941 2.538 -10.994 1.00 85.94 240 ASP A O 1
ATOM 1833 N N . VAL A 1 241 ? 13.062 3.755 -11.136 1.00 90.94 241 VAL A N 1
ATOM 1834 C CA . VAL A 1 241 ? 12.158 2.657 -10.777 1.00 90.94 241 VAL A CA 1
ATOM 1835 C C . VAL A 1 241 ? 11.748 1.868 -12.001 1.00 90.94 241 VAL A C 1
ATOM 1837 O O . VAL A 1 241 ? 11.111 2.397 -12.903 1.00 90.94 241 VAL A O 1
ATOM 1840 N N . LEU A 1 242 ? 11.983 0.564 -11.974 1.00 92.06 242 LEU A N 1
ATOM 1841 C CA . LEU A 1 242 ? 11.323 -0.393 -12.847 1.00 92.06 242 LEU A CA 1
ATOM 1842 C C . LEU A 1 242 ? 10.246 -1.134 -12.052 1.00 92.06 242 LEU A C 1
ATOM 1844 O O . LEU A 1 242 ? 10.580 -1.895 -11.146 1.00 92.06 242 LEU A O 1
ATOM 1848 N N . ALA A 1 243 ? 8.973 -0.908 -12.374 1.00 94.12 243 ALA A N 1
ATOM 1849 C CA . ALA A 1 243 ? 7.846 -1.459 -11.628 1.00 94.12 243 ALA A CA 1
ATOM 1850 C C . ALA A 1 243 ? 7.071 -2.506 -12.444 1.00 94.12 243 ALA A C 1
ATOM 1852 O O . ALA A 1 243 ? 6.663 -2.254 -13.579 1.00 94.12 243 ALA A O 1
ATOM 1853 N N . PHE A 1 244 ? 6.842 -3.661 -11.826 1.00 93.81 244 PHE A N 1
ATOM 1854 C CA . PHE A 1 244 ? 5.985 -4.748 -12.287 1.00 93.81 244 PHE A CA 1
ATOM 1855 C C . PHE A 1 244 ? 4.813 -4.815 -11.320 1.00 93.81 244 PHE A C 1
ATOM 1857 O O . PHE A 1 244 ? 4.989 -5.217 -10.172 1.00 93.81 244 PHE A O 1
ATOM 1864 N N . LEU A 1 245 ? 3.643 -4.344 -11.734 1.00 91.56 245 LEU A N 1
ATOM 1865 C CA . LEU A 1 245 ? 2.514 -4.133 -10.832 1.00 91.56 245 LEU A CA 1
ATOM 1866 C C . LEU A 1 245 ? 1.259 -4.688 -11.475 1.00 91.56 245 LEU A C 1
ATOM 1868 O O . LEU A 1 245 ? 0.972 -4.370 -12.628 1.00 91.56 245 LEU A O 1
ATOM 1872 N N . ASN A 1 246 ? 0.473 -5.456 -10.727 1.00 87.62 246 ASN A N 1
ATOM 1873 C CA . ASN A 1 246 ? -0.886 -5.727 -11.165 1.00 87.62 246 ASN A CA 1
ATOM 1874 C C . ASN A 1 246 ? -1.805 -4.523 -10.858 1.00 87.62 246 ASN A C 1
ATOM 1876 O O . ASN A 1 246 ? -1.497 -3.638 -10.050 1.00 87.62 246 ASN A O 1
ATOM 1880 N N . ARG A 1 247 ? -2.963 -4.486 -11.523 1.00 83.50 247 ARG A N 1
ATOM 1881 C CA . ARG A 1 247 ? -3.948 -3.405 -11.359 1.00 83.50 247 ARG A CA 1
ATOM 1882 C C . ARG A 1 247 ? -4.624 -3.404 -9.982 1.00 83.50 247 ARG A C 1
ATOM 1884 O O . ARG A 1 247 ? -4.978 -2.335 -9.487 1.00 83.50 247 ARG A O 1
ATOM 1891 N N . ASP A 1 248 ? -4.808 -4.572 -9.378 1.00 86.50 248 ASP A N 1
ATOM 1892 C CA . ASP A 1 248 ? -5.479 -4.723 -8.088 1.00 86.50 248 ASP A CA 1
ATOM 1893 C C . ASP A 1 248 ? -4.630 -4.174 -6.943 1.00 86.50 248 ASP A C 1
ATOM 1895 O O . ASP A 1 248 ? -5.151 -3.429 -6.123 1.00 86.50 248 ASP A O 1
ATOM 1899 N N . LEU A 1 249 ? -3.322 -4.420 -6.937 1.00 90.88 249 LEU A N 1
ATOM 1900 C CA . LEU A 1 249 ? -2.361 -3.826 -6.020 1.00 90.88 249 LEU A CA 1
ATOM 1901 C C . LEU A 1 249 ? -2.416 -2.300 -6.094 1.00 90.88 249 LEU A C 1
ATOM 1903 O O . LEU A 1 249 ? -2.582 -1.659 -5.062 1.00 90.88 249 LEU A O 1
ATOM 1907 N N . ILE A 1 250 ? -2.351 -1.727 -7.302 1.00 89.25 250 ILE A N 1
ATOM 1908 C CA . ILE A 1 250 ? -2.442 -0.272 -7.515 1.00 89.25 250 ILE A CA 1
ATOM 1909 C C . ILE A 1 250 ? -3.754 0.292 -6.950 1.00 89.25 250 ILE A C 1
ATOM 1911 O O . ILE A 1 250 ? -3.751 1.352 -6.324 1.00 89.25 250 ILE A O 1
ATOM 1915 N N . ARG A 1 251 ? -4.881 -0.402 -7.166 1.00 86.81 251 ARG A N 1
ATOM 1916 C CA . ARG A 1 251 ? -6.192 -0.004 -6.633 1.00 86.81 251 ARG A CA 1
ATOM 1917 C C . ARG A 1 251 ? -6.224 -0.115 -5.110 1.00 86.81 251 ARG A C 1
ATOM 1919 O O . ARG A 1 251 ? -6.677 0.800 -4.431 1.00 86.81 251 ARG A O 1
ATOM 1926 N N . LEU A 1 252 ? -5.790 -1.243 -4.559 1.00 88.38 252 LEU A N 1
ATOM 1927 C CA . LEU A 1 252 ? -5.952 -1.586 -3.146 1.00 88.38 252 LEU A CA 1
ATOM 1928 C C . LEU A 1 252 ? -4.969 -0.845 -2.238 1.00 88.38 252 LEU A C 1
ATOM 1930 O O . LEU A 1 252 ? -5.310 -0.642 -1.071 1.00 88.38 252 LEU A O 1
ATOM 1934 N N . SER A 1 253 ? -3.814 -0.420 -2.762 1.00 89.00 253 SER A N 1
ATOM 1935 C CA . SER A 1 253 ? -2.846 0.434 -2.065 1.00 89.00 253 SER A CA 1
ATOM 1936 C C . SER A 1 253 ? -3.291 1.890 -1.943 1.00 89.00 253 SER A C 1
ATOM 1938 O O . SER A 1 253 ? -2.662 2.670 -1.236 1.00 89.00 253 SER A O 1
ATOM 1940 N N . HIS A 1 254 ? -4.347 2.274 -2.660 1.00 85.56 254 HIS A N 1
ATOM 1941 C CA . HIS A 1 254 ? -4.874 3.626 -2.651 1.00 85.56 254 HIS A CA 1
ATOM 1942 C C . HIS A 1 254 ? -5.524 3.970 -1.306 1.00 85.56 254 HIS A C 1
ATOM 1944 O O . HIS A 1 254 ? -6.254 3.149 -0.741 1.00 85.56 254 HIS A O 1
ATOM 1950 N N . LEU A 1 255 ? -5.319 5.194 -0.804 1.00 86.00 255 LEU A N 1
ATOM 1951 C CA . LEU A 1 255 ? -5.876 5.597 0.492 1.00 86.00 255 LEU A CA 1
ATOM 1952 C C . LEU A 1 255 ? -7.411 5.520 0.499 1.00 86.00 255 LEU A C 1
ATOM 1954 O O . LEU A 1 255 ? -7.995 5.048 1.473 1.00 86.00 255 LEU A O 1
ATOM 1958 N N . ALA A 1 256 ? -8.063 5.899 -0.603 1.00 85.00 256 ALA A N 1
ATOM 1959 C CA . ALA A 1 256 ? -9.510 5.786 -0.760 1.00 85.00 256 ALA A CA 1
ATOM 1960 C C . ALA A 1 256 ? -10.001 4.339 -0.582 1.00 85.00 256 ALA A C 1
ATOM 1962 O O . ALA A 1 256 ? -11.009 4.119 0.081 1.00 85.00 256 ALA A O 1
ATOM 1963 N N . SER A 1 257 ? -9.250 3.341 -1.062 1.00 87.00 257 SER A N 1
ATOM 1964 C CA . SER A 1 257 ? -9.588 1.926 -0.859 1.00 87.00 257 SER A CA 1
ATOM 1965 C C . SER A 1 257 ? -9.500 1.518 0.613 1.00 87.00 257 SER A C 1
ATOM 1967 O O . SER A 1 257 ? -10.321 0.734 1.093 1.00 87.00 257 SER A O 1
ATOM 1969 N N . ALA A 1 258 ? -8.528 2.052 1.360 1.00 88.50 258 ALA A N 1
ATOM 1970 C CA . ALA A 1 258 ? -8.450 1.839 2.804 1.00 88.50 258 ALA A CA 1
ATOM 1971 C C . ALA A 1 258 ? -9.624 2.512 3.538 1.00 88.50 258 ALA A C 1
ATOM 1973 O O . ALA A 1 258 ? -10.193 1.914 4.454 1.00 88.50 258 ALA A O 1
ATOM 1974 N N . ALA A 1 259 ? -10.026 3.708 3.104 1.00 89.69 259 ALA A N 1
ATOM 1975 C CA . ALA A 1 259 ? -11.182 4.419 3.640 1.00 89.69 259 ALA A CA 1
ATOM 1976 C C . ALA A 1 259 ? -12.504 3.688 3.354 1.00 89.69 259 ALA A C 1
ATOM 1978 O O . ALA A 1 259 ? -13.302 3.523 4.273 1.00 89.69 259 ALA A O 1
ATOM 1979 N N . ASP A 1 260 ? -12.706 3.173 2.138 1.00 89.69 260 ASP A N 1
ATOM 1980 C CA . ASP A 1 260 ? -13.888 2.384 1.770 1.00 89.69 260 ASP A CA 1
ATOM 1981 C C . ASP A 1 260 ? -13.971 1.091 2.603 1.00 89.69 260 ASP A C 1
ATOM 1983 O O . ASP A 1 260 ? -15.031 0.750 3.138 1.00 89.69 260 ASP A O 1
ATOM 1987 N N . ARG A 1 261 ? -12.839 0.389 2.792 1.00 90.88 261 ARG A N 1
ATOM 1988 C CA . ARG A 1 261 ? -12.764 -0.790 3.676 1.00 90.88 261 ARG A CA 1
ATOM 1989 C C . ARG A 1 261 ? -13.121 -0.441 5.120 1.00 90.88 261 ARG A C 1
ATOM 1991 O O . ARG A 1 261 ? -13.892 -1.165 5.751 1.00 90.88 261 ARG A O 1
ATOM 1998 N N . LEU A 1 262 ? -12.579 0.658 5.645 1.00 93.31 262 LEU A N 1
ATOM 1999 C CA . LEU A 1 262 ? -12.889 1.131 6.993 1.00 93.31 262 LEU A CA 1
ATOM 2000 C C . LEU A 1 262 ? -14.372 1.500 7.123 1.00 93.31 262 LEU A C 1
ATOM 2002 O O . LEU A 1 262 ? -15.025 1.042 8.056 1.00 93.31 262 LEU A O 1
ATOM 2006 N N . ALA A 1 263 ? -14.929 2.265 6.184 1.00 93.69 263 ALA A N 1
ATOM 2007 C CA . ALA A 1 263 ? -16.341 2.641 6.182 1.00 93.69 263 ALA A CA 1
ATOM 2008 C C . ALA A 1 263 ? -17.257 1.408 6.140 1.00 93.69 263 ALA A C 1
ATOM 2010 O O . ALA A 1 263 ? -18.249 1.354 6.868 1.00 93.69 263 ALA A O 1
ATOM 2011 N N . GLY A 1 264 ? -16.904 0.390 5.347 1.00 94.50 264 GLY A N 1
ATOM 2012 C CA . GLY A 1 264 ? -17.594 -0.900 5.327 1.00 94.50 264 GLY A CA 1
ATOM 2013 C C . GLY A 1 264 ? -17.597 -1.589 6.695 1.00 94.50 264 GLY A C 1
ATOM 2014 O O . GLY A 1 264 ? -18.661 -1.960 7.194 1.00 94.50 264 GLY A O 1
ATOM 2015 N N . ARG A 1 265 ? -16.431 -1.685 7.348 1.00 95.12 265 ARG A N 1
ATOM 2016 C CA . ARG A 1 265 ? -16.306 -2.272 8.696 1.00 95.12 265 ARG A CA 1
ATOM 2017 C C . ARG A 1 265 ? -17.069 -1.472 9.755 1.00 95.12 265 ARG A C 1
ATOM 2019 O O . ARG A 1 265 ? -17.784 -2.049 10.565 1.00 95.12 265 ARG A O 1
ATOM 2026 N N . LEU A 1 266 ? -17.006 -0.142 9.703 1.00 95.88 266 LEU A N 1
ATOM 2027 C CA . LEU A 1 266 ? -17.753 0.744 10.600 1.00 95.88 266 LEU A CA 1
ATOM 2028 C C . LEU A 1 266 ? -19.274 0.585 10.455 1.00 95.88 266 LEU A C 1
ATOM 2030 O O . LEU A 1 266 ? -19.998 0.650 11.446 1.00 95.88 266 LEU A O 1
ATOM 2034 N N . LYS A 1 267 ? -19.779 0.369 9.233 1.00 95.38 267 LYS A N 1
ATOM 2035 C CA . LYS A 1 267 ? -21.207 0.101 8.982 1.00 95.38 267 LYS A CA 1
ATOM 2036 C C . LYS A 1 267 ? -21.648 -1.249 9.553 1.00 95.38 267 LYS A C 1
ATOM 2038 O O . LYS A 1 267 ? -22.789 -1.356 10.009 1.00 95.38 267 LYS A O 1
ATOM 2043 N N . ALA A 1 268 ? -20.755 -2.240 9.523 1.00 93.62 268 ALA A N 1
ATOM 2044 C CA . ALA A 1 268 ? -20.979 -3.587 10.044 1.00 93.62 268 ALA A CA 1
ATOM 2045 C C . ALA A 1 268 ? -20.836 -3.692 11.574 1.00 93.62 268 ALA A C 1
ATOM 2047 O O . ALA A 1 268 ? -21.326 -4.655 12.160 1.00 93.62 268 ALA A O 1
ATOM 2048 N N . ALA A 1 269 ? -20.207 -2.710 12.225 1.00 92.00 269 ALA A N 1
ATOM 2049 C CA . ALA A 1 269 ? -20.077 -2.681 13.676 1.00 92.00 269 ALA A CA 1
ATOM 2050 C C . ALA A 1 269 ? -21.457 -2.639 14.380 1.00 92.00 269 ALA A C 1
ATOM 2052 O O . ALA A 1 269 ? -22.411 -2.057 13.843 1.00 92.00 269 ALA A O 1
ATOM 2053 N N . PRO A 1 270 ? -21.585 -3.209 15.596 1.00 88.81 270 PRO A N 1
ATOM 2054 C CA . PRO A 1 270 ? -22.831 -3.197 16.359 1.00 88.81 270 PRO A CA 1
ATOM 2055 C C . PRO A 1 270 ? -23.375 -1.792 16.604 1.00 88.81 270 PRO A C 1
ATOM 2057 O O . PRO A 1 270 ? -22.623 -0.841 16.813 1.00 88.81 270 PRO A O 1
ATOM 2060 N N . ALA A 1 271 ? -24.702 -1.664 16.624 1.00 87.06 271 ALA A N 1
ATOM 2061 C CA . ALA A 1 271 ? -25.375 -0.369 16.729 1.00 87.06 271 ALA A CA 1
ATOM 2062 C C . ALA A 1 271 ? -25.077 0.369 18.047 1.00 87.06 271 ALA A C 1
ATOM 2064 O O . ALA A 1 271 ? -25.084 1.596 18.070 1.00 87.06 271 ALA A O 1
ATOM 2065 N N . GLN A 1 272 ? -24.808 -0.380 19.117 1.00 87.75 272 GLN A N 1
ATOM 2066 C CA . GLN A 1 272 ? -24.470 0.118 20.448 1.00 87.75 272 GLN A CA 1
ATOM 2067 C C . GLN A 1 272 ? -22.972 0.383 20.653 1.00 87.75 272 GLN A C 1
ATOM 2069 O O . GLN A 1 272 ? -22.584 0.868 21.713 1.00 87.75 272 GLN A O 1
ATOM 2074 N N . ALA A 1 273 ? -22.119 0.034 19.684 1.00 89.44 273 ALA A N 1
ATOM 2075 C CA . ALA A 1 273 ? -20.693 0.293 19.803 1.00 89.44 273 ALA A CA 1
ATOM 2076 C C . ALA A 1 273 ? -20.418 1.802 19.788 1.00 89.44 273 ALA A C 1
ATOM 2078 O O . ALA A 1 273 ? -21.062 2.560 19.059 1.00 89.44 273 ALA A O 1
ATOM 2079 N N . SER A 1 274 ? -19.417 2.220 20.559 1.00 91.25 274 SER A N 1
ATOM 2080 C CA . SER A 1 274 ? -18.890 3.579 20.513 1.00 91.25 274 SER A CA 1
ATOM 2081 C C . SER A 1 274 ? -17.382 3.563 20.312 1.00 91.25 274 SER A C 1
ATOM 2083 O O . SER A 1 274 ? -16.678 2.715 20.863 1.00 91.25 274 SER A O 1
ATOM 2085 N N . LEU A 1 275 ? -16.900 4.502 19.503 1.00 93.25 275 LEU A N 1
ATOM 2086 C CA . LEU A 1 275 ? -15.489 4.728 19.237 1.00 93.25 275 LEU A CA 1
ATOM 2087 C C . LEU A 1 275 ? -15.047 5.991 19.962 1.00 93.25 275 LEU A C 1
ATOM 2089 O O . LEU A 1 275 ? -15.715 7.019 19.893 1.00 93.25 275 LEU A O 1
ATOM 2093 N N . ALA A 1 276 ? -13.899 5.918 20.620 1.00 93.31 276 ALA A N 1
ATOM 2094 C CA . ALA A 1 276 ? -13.244 7.073 21.208 1.00 93.31 276 ALA A CA 1
ATOM 2095 C C . ALA A 1 276 ? -12.164 7.568 20.244 1.00 93.31 276 ALA A C 1
ATOM 2097 O O . ALA A 1 276 ? -11.215 6.834 19.967 1.00 93.31 276 ALA A O 1
ATOM 2098 N N . LEU A 1 277 ? -12.331 8.786 19.732 1.00 93.88 277 LEU A N 1
ATOM 2099 C CA . LEU A 1 277 ? -11.417 9.415 18.776 1.00 93.88 277 LEU A CA 1
ATOM 2100 C C . LEU A 1 277 ? -11.090 10.842 19.202 1.00 93.88 277 LEU A C 1
ATOM 2102 O O . LEU A 1 277 ? -11.900 11.495 19.863 1.00 93.88 277 LEU A O 1
ATOM 2106 N N . SER A 1 278 ? -9.919 11.329 18.807 1.00 92.12 278 SER A N 1
ATOM 2107 C CA . SER A 1 278 ? -9.507 12.711 19.012 1.00 92.12 278 SER A CA 1
ATOM 2108 C C . SER A 1 278 ? -10.466 13.696 18.345 1.00 92.12 278 SER A C 1
ATOM 2110 O O . SER A 1 278 ? -11.023 13.439 17.272 1.00 92.12 278 SER A O 1
ATOM 2112 N N . GLU A 1 279 ? -10.625 14.872 18.954 1.00 90.94 279 GLU A N 1
ATOM 2113 C CA . GLU A 1 279 ? -11.347 15.991 18.334 1.00 90.94 279 GLU A CA 1
ATOM 2114 C C . GLU A 1 279 ? -10.765 16.349 16.958 1.00 90.94 279 GLU A C 1
ATOM 2116 O O . GLU A 1 279 ? -11.529 16.640 16.038 1.00 90.94 279 GLU A O 1
ATOM 2121 N N . ARG A 1 280 ? -9.437 16.240 16.786 1.00 89.00 280 ARG A N 1
ATOM 2122 C CA . ARG A 1 280 ? -8.746 16.448 15.504 1.00 89.00 280 ARG A CA 1
ATOM 2123 C C . ARG A 1 280 ? -9.223 15.459 14.439 1.00 89.00 280 ARG A C 1
ATOM 2125 O O . ARG A 1 280 ? -9.665 15.879 13.371 1.00 89.00 280 ARG A O 1
ATOM 2132 N N . THR A 1 281 ? -9.206 14.161 14.743 1.00 90.44 281 THR A N 1
ATOM 2133 C CA . THR A 1 281 ? -9.672 13.108 13.826 1.00 90.44 281 THR A CA 1
ATOM 2134 C C . THR A 1 281 ? -11.141 13.288 13.457 1.00 90.44 281 THR A C 1
ATOM 2136 O O . THR A 1 281 ? -11.524 13.138 12.297 1.00 90.44 281 THR A O 1
ATOM 2139 N N . LEU A 1 282 ? -11.986 13.654 14.421 1.00 90.88 282 LEU A N 1
ATOM 2140 C CA . LEU A 1 282 ? -13.409 13.878 14.174 1.00 90.88 282 LEU A CA 1
ATOM 2141 C C . LEU A 1 282 ? -13.655 15.124 13.324 1.00 90.88 282 LEU A C 1
ATOM 2143 O O . LEU A 1 282 ? -14.477 15.080 12.408 1.00 90.88 282 LEU A O 1
ATOM 2147 N N . ALA A 1 283 ? -12.926 16.212 13.575 1.00 87.50 283 ALA A N 1
ATOM 2148 C CA . ALA A 1 283 ? -12.981 17.406 12.743 1.00 87.50 283 ALA A CA 1
ATOM 2149 C C . ALA A 1 283 ? -12.579 17.089 11.296 1.00 87.50 283 ALA A C 1
ATOM 2151 O O . ALA A 1 283 ? -13.262 17.530 10.374 1.00 87.50 283 ALA A O 1
ATOM 2152 N N . GLN A 1 284 ? -11.552 16.259 11.098 1.00 86.06 284 GLN A N 1
ATOM 2153 C CA . GLN A 1 284 ? -11.077 15.888 9.767 1.00 86.06 284 GLN A CA 1
ATOM 2154 C C . GLN A 1 284 ? -12.045 14.961 9.019 1.00 86.06 284 GLN A C 1
ATOM 2156 O O . GLN A 1 284 ? -12.323 15.170 7.839 1.00 86.06 284 GLN A O 1
ATOM 2161 N N . LEU A 1 285 ? -12.573 13.935 9.694 1.00 87.12 285 LEU A N 1
ATOM 2162 C CA . LEU A 1 285 ? -13.384 12.895 9.049 1.00 87.12 285 LEU A CA 1
ATOM 2163 C C . LEU A 1 285 ? -14.879 13.236 8.979 1.00 87.12 285 LEU A C 1
ATOM 2165 O O . LEU A 1 285 ? -15.576 12.719 8.111 1.00 87.12 285 LEU A O 1
ATOM 2169 N N . ILE A 1 286 ? -15.397 14.085 9.871 1.00 82.94 286 ILE A N 1
ATOM 2170 C CA . ILE A 1 286 ? -16.821 14.473 9.915 1.00 82.94 286 ILE A CA 1
ATOM 2171 C C . ILE A 1 286 ? -17.018 15.909 9.399 1.00 82.94 286 ILE A C 1
ATOM 2173 O O . ILE A 1 286 ? -18.081 16.237 8.868 1.00 82.94 286 ILE A O 1
ATOM 2177 N N . GLY A 1 287 ? -16.001 16.772 9.502 1.00 68.56 287 GLY A N 1
ATOM 2178 C CA . GLY A 1 287 ? -15.952 18.072 8.820 1.00 68.56 287 GLY A CA 1
ATOM 2179 C C . GLY A 1 287 ? -16.917 19.144 9.334 1.00 68.56 287 GLY A C 1
ATOM 2180 O O . GLY A 1 287 ? -17.007 20.204 8.722 1.00 68.56 287 GLY A O 1
ATOM 2181 N N . THR A 1 288 ? -17.658 18.895 10.421 1.00 71.81 288 THR A N 1
ATOM 2182 C CA . THR A 1 288 ? -18.666 19.835 10.947 1.00 71.81 288 THR A CA 1
ATOM 2183 C C . THR A 1 288 ? -18.364 20.179 12.411 1.00 71.81 288 THR A C 1
ATOM 2185 O O . THR A 1 288 ? -18.714 19.388 13.289 1.00 71.81 288 THR A O 1
ATOM 2188 N N . PRO A 1 289 ? -17.746 21.344 12.705 1.00 64.56 289 PRO A N 1
ATOM 2189 C CA . PRO A 1 289 ? -17.293 21.705 14.055 1.00 64.56 289 PRO A CA 1
ATOM 2190 C C . PRO A 1 289 ? -18.377 21.580 15.136 1.00 64.56 289 PRO A C 1
ATOM 2192 O O . PRO A 1 289 ? -18.162 20.924 16.152 1.00 64.56 289 PRO A O 1
ATOM 2195 N N . GLY A 1 290 ? -19.590 22.079 14.868 1.00 70.88 290 GLY A N 1
ATOM 2196 C CA . GLY A 1 290 ? -20.706 22.003 15.820 1.00 70.88 290 GLY A CA 1
ATOM 2197 C C . GLY A 1 290 ? -21.211 20.582 16.103 1.00 70.88 290 GLY A C 1
ATOM 2198 O O . GLY A 1 290 ? -21.794 20.336 17.154 1.00 70.88 290 GLY A O 1
ATOM 2199 N N . VAL A 1 291 ? -20.966 19.624 15.200 1.00 80.44 291 VAL A N 1
ATOM 2200 C CA . VAL A 1 291 ? -21.283 18.208 15.447 1.00 80.44 291 VAL A CA 1
ATOM 2201 C C . VAL A 1 291 ? -20.253 17.597 16.390 1.00 80.44 291 VAL A C 1
ATOM 2203 O O . VAL A 1 291 ? -20.637 16.860 17.288 1.00 80.44 291 VAL A O 1
ATOM 2206 N N . VAL A 1 292 ? -18.967 17.918 16.216 1.00 83.56 292 VAL A N 1
ATOM 2207 C CA . VAL A 1 292 ? -17.874 17.379 17.044 1.00 83.56 292 VAL A CA 1
ATOM 2208 C C . VAL A 1 292 ? -17.965 17.890 18.481 1.00 83.56 292 VAL A C 1
ATOM 2210 O O . VAL A 1 292 ? -17.858 17.103 19.420 1.00 83.56 292 VAL A O 1
ATOM 2213 N N . GLU A 1 293 ? -18.228 19.185 18.665 1.00 80.31 293 GLU A N 1
ATOM 2214 C CA . GLU A 1 293 ? -18.354 19.806 19.992 1.00 80.31 293 GLU A CA 1
ATOM 2215 C C . GLU A 1 293 ? -19.529 19.249 20.809 1.00 80.31 293 GLU A C 1
ATOM 2217 O O . GLU A 1 293 ? -19.448 19.187 22.038 1.00 80.31 293 GLU A O 1
ATOM 2222 N N . ALA A 1 294 ? -20.593 18.808 20.131 1.00 83.81 294 ALA A N 1
ATOM 2223 C CA . ALA A 1 294 ? -21.775 18.211 20.747 1.00 83.81 294 ALA A CA 1
ATOM 2224 C C . ALA A 1 294 ? -21.588 16.736 21.155 1.00 83.81 294 ALA A C 1
ATOM 2226 O O . ALA A 1 294 ? -22.430 16.197 21.875 1.00 83.81 294 ALA A O 1
ATOM 2227 N N . LEU A 1 295 ? -20.515 16.067 20.710 1.00 89.19 295 LEU A N 1
ATOM 2228 C CA . LEU A 1 295 ? -20.234 14.681 21.093 1.00 89.19 295 LEU A CA 1
ATOM 2229 C C . LEU A 1 295 ? -19.813 14.587 22.563 1.00 89.19 295 LEU A C 1
ATOM 2231 O O . LEU A 1 295 ? -19.149 15.472 23.106 1.00 89.19 295 LEU A O 1
ATOM 2235 N N . GLU A 1 296 ? -20.156 13.474 23.207 1.00 91.00 296 GLU A N 1
ATOM 2236 C CA . GLU A 1 296 ? -19.789 13.222 24.600 1.00 91.00 296 GLU A CA 1
ATOM 2237 C C . GLU A 1 296 ? -18.263 13.117 24.755 1.00 91.00 296 GLU A C 1
ATOM 2239 O O . GLU A 1 296 ? -17.595 12.405 24.000 1.00 91.00 296 GLU A O 1
ATOM 2244 N N . GLN A 1 297 ? -17.702 13.822 25.741 1.00 90.62 297 GLN A N 1
ATOM 2245 C CA . GLN A 1 297 ? -16.284 13.719 26.086 1.00 90.62 297 GLN A CA 1
ATOM 2246 C C . GLN A 1 297 ? -15.995 12.406 26.812 1.00 90.62 297 GLN A C 1
ATOM 2248 O O . GLN A 1 297 ? -16.650 12.065 27.800 1.00 90.62 297 GLN A O 1
ATOM 2253 N N . VAL A 1 298 ? -14.961 11.697 26.365 1.00 86.81 298 VAL A N 1
ATOM 2254 C CA . VAL A 1 298 ? -14.493 10.478 27.026 1.00 86.81 298 VAL A CA 1
ATOM 2255 C C . VAL A 1 298 ? -13.657 10.870 28.237 1.00 86.81 298 VAL A C 1
ATOM 2257 O O . VAL A 1 298 ? -12.682 11.614 28.130 1.00 86.81 298 VAL A O 1
ATOM 2260 N N . ARG A 1 299 ? -14.017 10.358 29.417 1.00 82.81 299 ARG A N 1
ATOM 2261 C CA . ARG A 1 299 ? -13.296 10.696 30.649 1.00 82.81 299 ARG A CA 1
ATOM 2262 C C . ARG A 1 299 ? -11.901 10.054 30.654 1.00 82.81 299 ARG A C 1
ATOM 2264 O O . ARG A 1 299 ? -11.765 8.904 30.233 1.00 82.81 299 ARG A O 1
ATOM 2271 N N . PRO A 1 300 ? -10.877 10.696 31.250 1.00 72.31 300 PRO A N 1
ATOM 2272 C CA . PRO A 1 300 ? -9.532 10.118 31.347 1.00 72.31 300 PRO A CA 1
ATOM 2273 C C . PRO A 1 300 ? -9.483 8.734 32.015 1.00 72.31 300 PRO A C 1
ATOM 2275 O O . PRO A 1 300 ? -8.641 7.906 31.679 1.00 72.31 300 PRO A O 1
ATOM 2278 N N . SER A 1 301 ? -10.398 8.453 32.950 1.00 74.06 301 SER A N 1
ATOM 2279 C CA . SER A 1 301 ? -10.522 7.136 33.588 1.00 74.06 301 SER A CA 1
ATOM 2280 C C . SER A 1 301 ? -10.993 6.045 32.623 1.00 74.06 301 SER A C 1
ATOM 2282 O O . SER A 1 301 ? -10.502 4.924 32.704 1.00 74.06 301 SER A O 1
ATOM 2284 N N . GLN A 1 302 ? -11.890 6.374 31.689 1.00 73.94 302 GLN A N 1
ATOM 2285 C CA . GLN A 1 302 ? -12.349 5.467 30.632 1.00 73.94 302 GLN A CA 1
ATOM 2286 C C . GLN A 1 302 ? -11.251 5.260 29.582 1.00 73.94 302 GLN A C 1
ATOM 2288 O O . GLN A 1 302 ? -11.077 4.153 29.081 1.00 73.94 302 GLN A O 1
ATOM 2293 N N . ALA A 1 303 ? -10.445 6.296 29.319 1.00 67.12 303 ALA A N 1
ATOM 2294 C CA . ALA A 1 303 ? -9.365 6.238 28.342 1.00 67.12 303 ALA A CA 1
ATOM 2295 C C . ALA A 1 303 ? -8.238 5.252 28.696 1.00 67.12 303 ALA A C 1
ATOM 2297 O O . ALA A 1 303 ? -7.586 4.721 27.801 1.00 67.12 303 ALA A O 1
ATOM 2298 N N . ARG A 1 304 ? -8.029 4.943 29.984 1.00 67.81 304 ARG A N 1
ATOM 2299 C CA . ARG A 1 304 ? -7.020 3.956 30.419 1.00 67.81 304 ARG A CA 1
ATOM 2300 C C . ARG A 1 304 ? -7.301 2.541 29.908 1.00 67.81 304 ARG A C 1
ATOM 2302 O O . ARG A 1 304 ? -6.358 1.781 29.717 1.00 67.81 304 ARG A O 1
ATOM 2309 N N . GLY A 1 305 ? -8.572 2.204 29.685 1.00 71.94 305 GLY A N 1
ATOM 2310 C CA . GLY A 1 305 ? -8.982 0.930 29.090 1.00 71.94 305 GLY A CA 1
ATOM 2311 C C . GLY A 1 305 ? -8.962 0.928 27.560 1.00 71.94 305 GLY A C 1
ATOM 2312 O O . GLY A 1 305 ? -9.194 -0.114 26.954 1.00 71.94 305 GLY A O 1
ATOM 2313 N N . LEU A 1 306 ? -8.695 2.073 26.925 1.00 73.00 306 LEU A N 1
ATOM 2314 C CA . LEU A 1 306 ? -8.608 2.179 25.474 1.00 73.00 306 LEU A CA 1
ATOM 2315 C C . LEU A 1 306 ? -7.203 1.788 25.007 1.00 73.00 306 LEU A C 1
ATOM 2317 O O . LEU A 1 306 ? -6.215 2.002 25.712 1.00 73.00 306 LEU A O 1
ATOM 2321 N N . GLY A 1 307 ? -7.121 1.178 23.823 1.00 80.62 307 GLY A N 1
ATOM 2322 C CA . GLY A 1 307 ? -5.874 0.648 23.268 1.00 80.62 307 GLY A CA 1
ATOM 2323 C C . GLY A 1 307 ? -4.753 1.688 23.133 1.00 80.62 307 GLY A C 1
ATOM 2324 O O . GLY A 1 307 ? -4.954 2.894 23.273 1.00 80.62 307 GLY A O 1
ATOM 2325 N N . ARG A 1 308 ? -3.545 1.216 22.802 1.00 84.88 308 ARG A N 1
ATOM 2326 C CA . ARG A 1 308 ? -2.304 2.016 22.783 1.00 84.88 308 ARG A CA 1
ATOM 2327 C C . ARG A 1 308 ? -2.409 3.356 22.039 1.00 84.88 308 ARG A C 1
ATOM 2329 O O . ARG A 1 308 ? -1.866 4.345 22.518 1.00 84.88 308 ARG A O 1
ATOM 2336 N N . VAL A 1 309 ? -3.116 3.397 20.908 1.00 82.62 309 VAL A N 1
ATOM 2337 C CA . VAL A 1 309 ? -3.275 4.625 20.109 1.00 82.62 309 VAL A CA 1
ATOM 2338 C C . VAL A 1 309 ? -4.069 5.688 20.872 1.00 82.62 309 VAL A C 1
ATOM 2340 O O . VAL A 1 309 ? -3.633 6.830 20.943 1.00 82.62 309 VAL A O 1
ATOM 2343 N N . ALA A 1 310 ? -5.172 5.315 21.525 1.00 83.31 310 ALA A N 1
ATOM 2344 C CA . ALA A 1 310 ? -5.959 6.245 22.335 1.00 83.31 310 ALA A CA 1
ATOM 2345 C C . ALA A 1 310 ? -5.156 6.776 23.535 1.00 83.31 310 ALA A C 1
ATOM 2347 O O . ALA A 1 310 ? -5.241 7.954 23.873 1.00 83.31 310 ALA A O 1
ATOM 2348 N N . GLN A 1 311 ? -4.320 5.932 24.149 1.00 84.69 311 GLN A N 1
ATOM 2349 C CA . GLN A 1 311 ? -3.417 6.366 25.219 1.00 84.69 311 GLN A CA 1
ATOM 2350 C C . GLN A 1 311 ? -2.352 7.348 24.718 1.00 84.69 311 GLN A C 1
ATOM 2352 O O . GLN A 1 311 ? -2.037 8.308 25.418 1.00 84.69 311 GLN A O 1
ATOM 2357 N N . ALA A 1 312 ? -1.815 7.136 23.513 1.00 84.06 312 ALA A N 1
ATOM 2358 C CA . ALA A 1 312 ? -0.858 8.052 22.897 1.00 84.06 312 ALA A CA 1
ATOM 2359 C C . ALA A 1 312 ? -1.490 9.423 22.600 1.00 84.06 312 ALA A C 1
ATOM 2361 O O . ALA A 1 312 ? -0.883 10.443 22.919 1.00 84.06 312 ALA A O 1
ATOM 2362 N N . VAL A 1 313 ? -2.721 9.440 22.078 1.00 85.06 313 VAL A N 1
ATOM 2363 C CA . VAL A 1 313 ? -3.508 10.661 21.826 1.00 85.06 313 VAL A CA 1
ATOM 2364 C C . VAL A 1 313 ? -3.734 11.449 23.122 1.00 85.06 313 VAL A C 1
ATOM 2366 O O . VAL A 1 313 ? -3.415 12.634 23.195 1.00 85.06 313 VAL A O 1
ATOM 2369 N N . VAL A 1 314 ? -4.183 10.783 24.193 1.00 85.00 314 VAL A N 1
ATOM 2370 C CA . VAL A 1 314 ? -4.367 11.431 25.506 1.00 85.00 314 VAL A CA 1
ATOM 2371 C C . VAL A 1 314 ? -3.035 11.917 26.086 1.00 85.00 314 VAL A C 1
ATOM 2373 O O . VAL A 1 314 ? -2.964 13.013 26.637 1.00 85.00 314 VAL A O 1
ATOM 2376 N N . GLY A 1 315 ? -1.960 11.137 25.944 1.00 83.44 315 GLY A N 1
ATOM 2377 C CA . GLY A 1 315 ? -0.614 11.528 26.376 1.00 83.44 315 GLY A CA 1
ATOM 2378 C C . GLY A 1 315 ? -0.048 12.734 25.618 1.00 83.44 315 GLY A C 1
ATOM 2379 O O . GLY A 1 315 ? 0.789 13.453 26.161 1.00 83.44 315 GLY A O 1
ATOM 2380 N N . ALA A 1 316 ? -0.523 12.984 24.395 1.00 83.69 316 ALA A N 1
ATOM 2381 C CA . ALA A 1 316 ? -0.213 14.180 23.616 1.00 83.69 316 ALA A CA 1
ATOM 2382 C C . ALA A 1 316 ? -1.050 15.410 24.024 1.00 83.69 316 ALA A C 1
ATOM 2384 O O . ALA A 1 316 ? -0.791 16.503 23.524 1.00 83.69 316 ALA A O 1
ATOM 2385 N N . GLY A 1 317 ? -2.006 15.255 24.948 1.00 83.56 317 GLY A N 1
ATOM 2386 C CA . GLY A 1 317 ? -2.873 16.331 25.431 1.00 83.56 317 GLY A CA 1
ATOM 2387 C C . GLY A 1 317 ? -4.134 16.552 24.593 1.00 83.56 317 GLY A C 1
ATOM 2388 O O . GLY A 1 317 ? -4.789 17.577 24.761 1.00 83.56 317 GLY A O 1
ATOM 2389 N N . GLU A 1 318 ? -4.484 15.623 23.700 1.00 86.56 318 GLU A N 1
ATOM 2390 C CA . GLU A 1 318 ? -5.700 15.718 22.889 1.00 86.56 318 GLU A CA 1
ATOM 2391 C C . GLU A 1 318 ? -6.932 15.169 23.629 1.00 86.56 318 GLU A C 1
ATOM 2393 O O . GLU A 1 318 ? -6.874 14.154 24.331 1.00 86.56 318 GLU A O 1
ATOM 2398 N N . ASN A 1 319 ? -8.076 15.833 23.438 1.00 89.38 319 ASN A N 1
ATOM 2399 C CA . ASN A 1 319 ? -9.356 15.391 23.984 1.00 89.38 319 ASN A CA 1
ATOM 2400 C C . ASN A 1 319 ? -9.969 14.297 23.108 1.00 89.38 319 ASN A C 1
ATOM 2402 O O . ASN A 1 319 ? -10.040 14.431 21.885 1.00 89.38 319 ASN A O 1
ATOM 2406 N N . LEU A 1 320 ? -10.483 13.248 23.753 1.00 92.12 320 LEU A N 1
ATOM 2407 C CA . LEU A 1 320 ? -11.233 12.181 23.099 1.00 92.12 320 LEU A CA 1
ATOM 2408 C C . LEU A 1 320 ? -12.741 12.431 23.206 1.00 92.12 320 LEU A C 1
ATOM 2410 O O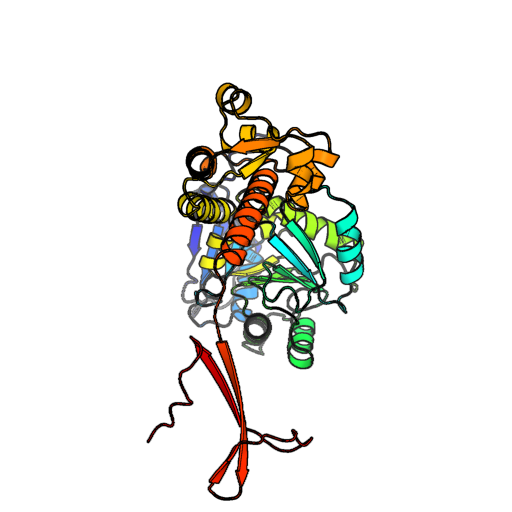 . LEU A 1 320 ? -13.259 12.784 24.270 1.00 92.12 320 LEU A O 1
ATOM 2414 N N . ARG A 1 321 ? -13.459 12.171 22.117 1.00 92.81 321 ARG A N 1
ATOM 2415 C CA . ARG A 1 321 ? -14.922 12.215 22.042 1.00 92.81 321 ARG A CA 1
ATOM 2416 C C . ARG A 1 321 ? -15.466 10.870 21.567 1.00 92.81 321 ARG A C 1
ATOM 2418 O O . ARG A 1 321 ? -14.827 10.151 20.800 1.00 92.81 321 ARG A O 1
ATOM 2425 N N . SER A 1 322 ? -16.656 10.547 22.052 1.00 93.00 322 SER A N 1
ATOM 2426 C CA . SER A 1 322 ? -17.406 9.329 21.757 1.00 93.00 322 SER A CA 1
ATOM 2427 C C . SER A 1 322 ? -18.198 9.511 20.460 1.00 93.00 322 SER A C 1
ATOM 2429 O O . SER A 1 322 ? -18.977 10.457 20.343 1.00 93.00 322 SER A O 1
ATOM 2431 N N . VAL A 1 323 ? -18.021 8.625 19.477 1.00 93.69 323 VAL A N 1
ATOM 2432 C CA . VAL A 1 323 ? -18.749 8.659 18.200 1.00 93.69 323 VAL A CA 1
ATOM 2433 C C . VAL A 1 323 ? -19.296 7.283 17.826 1.00 93.69 323 VAL A C 1
ATOM 2435 O O . VAL A 1 323 ? -18.621 6.260 17.942 1.00 93.69 323 VAL A O 1
ATOM 2438 N N . ALA A 1 324 ? -20.527 7.252 17.312 1.00 93.31 324 ALA A N 1
ATOM 2439 C CA . ALA A 1 324 ? -21.119 6.028 16.784 1.00 93.31 324 ALA A CA 1
ATOM 2440 C C . ALA A 1 324 ? -20.439 5.610 15.457 1.00 93.31 324 ALA A C 1
ATOM 2442 O O . ALA A 1 324 ? -20.323 6.452 14.555 1.00 93.31 324 ALA A O 1
ATOM 2443 N N . PRO A 1 325 ? -20.088 4.322 15.251 1.00 95.00 325 PRO A N 1
ATOM 2444 C CA . PRO A 1 325 ? -19.423 3.841 14.035 1.00 95.00 325 PRO A CA 1
ATOM 2445 C C . PRO A 1 325 ? -20.122 4.251 12.734 1.00 95.00 325 PRO A C 1
ATOM 2447 O O . PRO A 1 325 ? -19.486 4.730 11.799 1.00 95.00 325 PRO A O 1
ATOM 2450 N N . ARG A 1 326 ? -21.457 4.156 12.682 1.00 94.06 326 ARG A N 1
ATOM 2451 C CA . ARG A 1 326 ? -22.246 4.543 11.498 1.00 94.06 326 ARG A CA 1
ATOM 2452 C C . ARG A 1 326 ? -22.216 6.045 11.210 1.00 94.06 326 ARG A C 1
ATOM 2454 O O . ARG A 1 326 ? -22.335 6.445 10.054 1.00 94.06 326 ARG A O 1
ATOM 2461 N N . ALA A 1 327 ? -22.093 6.886 12.238 1.00 92.12 327 ALA A N 1
ATOM 2462 C CA . ALA A 1 327 ? -21.937 8.325 12.045 1.00 92.12 327 ALA A CA 1
ATOM 2463 C C . ALA A 1 327 ? -20.566 8.633 11.431 1.00 92.12 327 ALA A C 1
ATOM 2465 O O . ALA A 1 327 ? -20.501 9.355 10.438 1.00 92.12 327 ALA A O 1
ATOM 2466 N N . LEU A 1 328 ? -19.512 7.997 11.947 1.00 94.06 328 LEU A N 1
ATOM 2467 C CA . LEU A 1 328 ? -18.162 8.116 11.405 1.00 94.06 328 LEU A CA 1
ATOM 2468 C C . LEU A 1 328 ? -18.068 7.602 9.961 1.00 94.06 328 LEU A C 1
ATOM 2470 O O . LEU A 1 328 ? -17.497 8.280 9.113 1.00 94.06 328 LEU A O 1
ATOM 2474 N N . ALA A 1 329 ? -18.688 6.457 9.654 1.00 94.19 329 ALA A N 1
ATOM 2475 C CA . ALA A 1 329 ? -18.710 5.898 8.301 1.00 94.19 329 ALA A CA 1
ATOM 2476 C C . ALA A 1 329 ? -19.310 6.874 7.277 1.00 94.19 329 ALA A C 1
ATOM 2478 O O . ALA A 1 329 ? -18.750 7.056 6.202 1.00 94.19 329 ALA A O 1
ATOM 2479 N N . ARG A 1 330 ? -20.417 7.546 7.629 1.00 91.38 330 ARG A N 1
ATOM 2480 C CA . ARG A 1 330 ? -21.033 8.572 6.771 1.00 91.38 330 ARG A CA 1
ATOM 2481 C C . ARG A 1 330 ? -20.120 9.782 6.566 1.00 91.38 330 ARG A C 1
ATOM 2483 O O . ARG A 1 330 ? -20.086 10.322 5.466 1.00 91.38 330 ARG A O 1
ATOM 2490 N N . GLY A 1 331 ? -19.390 10.196 7.604 1.00 89.31 331 GLY A N 1
ATOM 2491 C CA . GLY A 1 331 ? -18.394 11.266 7.501 1.00 89.31 331 GLY A CA 1
ATOM 2492 C C . GLY A 1 331 ? -17.260 10.904 6.539 1.00 89.31 331 GLY A C 1
ATOM 2493 O O . GLY A 1 331 ? -16.954 11.673 5.629 1.00 89.31 331 GLY A O 1
ATOM 2494 N N . ILE A 1 332 ? -16.705 9.696 6.679 1.00 90.00 332 ILE A N 1
ATOM 2495 C CA . ILE A 1 332 ? -15.667 9.154 5.788 1.00 90.00 332 ILE A CA 1
ATOM 2496 C C . ILE A 1 332 ? -16.168 9.103 4.340 1.00 90.00 332 ILE A C 1
ATOM 2498 O O . ILE A 1 332 ? -15.512 9.639 3.450 1.00 90.00 332 ILE A O 1
ATOM 2502 N N . ASP A 1 333 ? -17.357 8.540 4.099 1.00 89.12 333 ASP A N 1
ATOM 2503 C CA . ASP A 1 333 ? -17.948 8.473 2.756 1.00 89.12 333 ASP A CA 1
ATOM 2504 C C . ASP A 1 333 ? -18.093 9.875 2.128 1.00 89.12 333 ASP A C 1
ATOM 2506 O O . ASP A 1 333 ? -17.826 10.060 0.942 1.00 89.12 333 ASP A O 1
ATOM 2510 N N . ALA A 1 334 ? -18.475 10.879 2.926 1.00 84.44 334 ALA A N 1
ATOM 2511 C CA . ALA A 1 334 ? -18.655 12.260 2.477 1.00 84.44 334 ALA A CA 1
ATOM 2512 C C . ALA A 1 334 ? -17.340 13.050 2.326 1.00 84.44 334 ALA A C 1
ATOM 2514 O O . ALA A 1 334 ? -17.322 14.122 1.712 1.00 84.44 334 ALA A O 1
ATOM 2515 N N . SER A 1 335 ? -16.237 12.595 2.922 1.00 78.12 335 SER A N 1
ATOM 2516 C CA . SER A 1 335 ? -14.941 13.288 2.905 1.00 78.12 335 SER A CA 1
ATOM 2517 C C . SER A 1 335 ? -13.905 12.630 1.994 1.00 78.12 335 SER A C 1
ATOM 2519 O O . SER A 1 335 ? -12.964 13.315 1.598 1.00 78.12 335 SER A O 1
ATOM 2521 N N . ARG A 1 336 ? -14.109 11.376 1.569 1.00 75.25 336 ARG A N 1
ATOM 2522 C CA . ARG A 1 336 ? -13.115 10.573 0.831 1.00 75.25 336 ARG A CA 1
ATOM 2523 C C . ARG A 1 336 ? -12.502 11.241 -0.404 1.00 75.25 336 ARG A C 1
ATOM 2525 O O . ARG A 1 336 ? -11.300 11.151 -0.611 1.00 75.25 336 ARG A O 1
ATOM 2532 N N . GLU A 1 337 ? -13.293 11.960 -1.201 1.00 69.31 337 GLU A N 1
ATOM 2533 C CA . GLU A 1 337 ? -12.820 12.626 -2.433 1.00 69.31 337 GLU A CA 1
ATOM 2534 C C . GLU A 1 337 ? -12.008 13.907 -2.151 1.00 69.31 337 GLU A C 1
ATOM 2536 O O . GLU A 1 337 ? -11.412 14.515 -3.049 1.00 69.31 337 GLU A O 1
ATOM 2541 N N . ARG A 1 338 ? -12.005 14.349 -0.888 1.00 70.19 338 ARG A N 1
ATOM 2542 C CA . ARG A 1 338 ? -11.366 15.580 -0.418 1.00 70.19 338 ARG A CA 1
ATOM 2543 C C . ARG A 1 338 ? -10.078 15.338 0.362 1.00 70.19 338 ARG A C 1
ATOM 2545 O O . ARG A 1 338 ? -9.463 16.335 0.727 1.00 70.19 338 ARG A O 1
ATOM 2552 N N . TYR A 1 339 ? -9.658 14.091 0.588 1.00 70.88 339 TYR A N 1
ATOM 2553 C CA . TYR A 1 339 ? -8.365 13.804 1.216 1.00 70.88 339 TYR A CA 1
ATOM 2554 C C . TYR A 1 339 ? -7.244 14.421 0.370 1.00 70.88 339 TYR A C 1
ATOM 2556 O O . TYR A 1 339 ? -7.120 14.123 -0.821 1.00 70.88 339 TYR A O 1
ATOM 2564 N N . ARG A 1 340 ? -6.492 15.365 0.947 1.00 61.53 340 ARG A N 1
ATOM 2565 C CA . ARG A 1 340 ? -5.552 16.229 0.216 1.00 61.53 340 ARG A CA 1
ATOM 2566 C C . ARG A 1 340 ? -4.211 16.320 0.930 1.00 61.53 340 ARG A C 1
ATOM 2568 O O . ARG A 1 340 ? -4.096 16.083 2.121 1.00 61.53 340 ARG A O 1
ATOM 2575 N N . TYR A 1 341 ? -3.200 16.746 0.174 1.00 48.75 341 TYR A N 1
ATOM 2576 C CA . TYR A 1 341 ? -1.919 17.188 0.714 1.00 48.75 341 TYR A CA 1
ATOM 2577 C C . TYR A 1 341 ? -2.114 18.476 1.524 1.00 48.75 341 TYR A C 1
ATOM 2579 O O . TYR A 1 341 ? -2.148 19.579 0.974 1.00 48.75 341 TYR A O 1
ATOM 2587 N N . VAL A 1 342 ? -2.224 18.333 2.838 1.00 47.31 342 VAL A N 1
ATOM 2588 C CA . VAL A 1 342 ? -1.908 19.386 3.802 1.00 47.31 342 VAL A CA 1
ATOM 2589 C C . VAL A 1 342 ? -0.806 18.793 4.677 1.00 47.31 342 VAL A C 1
ATOM 2591 O O . VAL A 1 342 ? -0.887 17.624 5.040 1.00 47.31 342 VAL A O 1
ATOM 2594 N N . ARG A 1 343 ? 0.298 19.532 4.859 1.00 37.97 343 ARG A N 1
ATOM 2595 C CA . ARG A 1 343 ? 1.541 19.043 5.492 1.00 37.97 343 ARG A CA 1
ATOM 2596 C C . ARG A 1 343 ? 1.246 18.121 6.689 1.00 37.97 343 ARG A C 1
ATOM 2598 O O . ARG A 1 343 ? 0.460 18.506 7.538 1.00 37.97 343 ARG A O 1
ATOM 2605 N N . GLU A 1 344 ? 1.921 16.967 6.731 1.00 52.94 344 GLU A N 1
ATOM 2606 C CA . GLU A 1 344 ? 1.786 15.901 7.751 1.00 52.94 344 GLU A CA 1
ATOM 2607 C C . GLU A 1 344 ? 0.516 15.014 7.664 1.00 52.94 344 GLU A C 1
ATOM 2609 O O . GLU A 1 344 ? 0.163 14.381 8.650 1.00 52.94 344 GLU A O 1
ATOM 2614 N N . SER A 1 345 ? -0.132 14.916 6.486 1.00 61.50 345 SER A N 1
ATOM 2615 C CA . SER A 1 345 ? -1.310 14.067 6.158 1.00 61.50 345 SER A CA 1
ATOM 2616 C C . SER A 1 345 ? -2.157 13.655 7.371 1.00 61.50 345 SER A C 1
ATOM 2618 O O . SER A 1 345 ? -2.205 12.493 7.808 1.00 61.50 345 SER A O 1
ATOM 2620 N N . ASP A 1 346 ? -2.842 14.65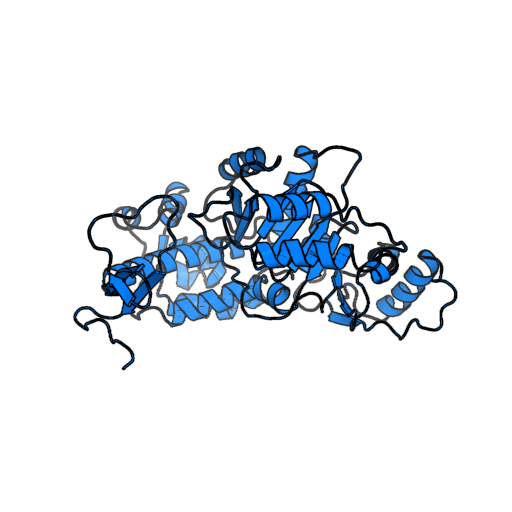4 7.923 1.00 77.50 346 ASP A N 1
ATOM 2621 C CA . ASP A 1 346 ? -3.754 14.498 9.047 1.00 77.50 346 ASP A CA 1
ATOM 2622 C C . ASP A 1 346 ? -4.846 13.463 8.754 1.00 77.50 346 ASP A C 1
ATOM 2624 O O . ASP A 1 346 ? -5.264 12.747 9.663 1.00 77.50 346 ASP A O 1
ATOM 2628 N N . GLU A 1 347 ? -5.279 13.316 7.499 1.00 84.44 347 GLU A N 1
ATOM 2629 C CA . GLU A 1 347 ? -6.304 12.363 7.072 1.00 84.44 347 GLU A CA 1
ATOM 2630 C C . GLU A 1 347 ? -5.869 10.909 7.230 1.00 84.44 347 GLU A C 1
ATOM 2632 O O . GLU A 1 347 ? -6.600 10.116 7.821 1.00 84.44 347 GLU A O 1
ATOM 2637 N N . ALA A 1 348 ? -4.694 10.529 6.724 1.00 87.75 348 ALA A N 1
ATOM 2638 C CA . ALA A 1 348 ? -4.224 9.149 6.827 1.00 87.75 348 ALA A CA 1
ATOM 2639 C C . ALA A 1 348 ? -3.941 8.773 8.292 1.00 87.75 348 ALA A C 1
ATOM 2641 O O . ALA A 1 348 ? -4.217 7.648 8.724 1.00 87.75 348 ALA A O 1
ATOM 2642 N N . SER A 1 349 ? -3.455 9.738 9.075 1.00 89.06 349 SER A N 1
ATOM 2643 C CA . SER A 1 349 ? -3.301 9.633 10.529 1.00 89.06 349 SER A CA 1
ATOM 2644 C C . SER A 1 349 ? -4.656 9.461 11.232 1.00 89.06 349 SER A C 1
ATOM 2646 O O . SER A 1 349 ? -4.811 8.572 12.067 1.00 89.06 349 SER A O 1
ATOM 2648 N N . SER A 1 350 ? -5.668 10.238 10.834 1.00 90.44 350 SER A N 1
ATOM 2649 C CA . SER A 1 350 ? -7.045 10.162 11.349 1.00 90.44 350 SER A CA 1
ATOM 2650 C C . SER A 1 350 ? -7.715 8.827 11.014 1.00 90.44 350 SER A C 1
ATOM 2652 O O . SER A 1 350 ? -8.329 8.191 11.869 1.00 90.44 350 SER A O 1
ATOM 2654 N N . LEU A 1 351 ? -7.547 8.348 9.778 1.00 92.12 351 LEU A N 1
ATOM 2655 C CA . LEU A 1 351 ? -7.998 7.022 9.355 1.00 92.12 351 LEU A CA 1
ATOM 2656 C C . LEU A 1 351 ? -7.287 5.923 10.147 1.00 92.12 351 LEU A C 1
ATOM 2658 O O . LEU A 1 351 ? -7.917 4.941 10.525 1.00 92.12 351 LEU A O 1
ATOM 2662 N N . THR A 1 352 ? -5.998 6.092 10.445 1.00 92.81 352 THR A N 1
ATOM 2663 C CA . THR A 1 352 ? -5.246 5.148 11.281 1.00 92.81 352 THR A CA 1
ATOM 2664 C C . THR A 1 352 ? -5.777 5.106 12.710 1.00 92.81 352 THR A C 1
ATOM 2666 O O . THR A 1 352 ? -5.934 4.020 13.269 1.00 92.81 352 THR A O 1
ATOM 2669 N N . GLU A 1 353 ? -6.095 6.261 13.296 1.00 93.75 353 GLU A N 1
ATOM 2670 C CA . GLU A 1 353 ? -6.742 6.330 14.607 1.00 93.75 353 GLU A CA 1
ATOM 2671 C C . GLU A 1 353 ? -8.099 5.615 14.592 1.00 93.75 353 GLU A C 1
ATOM 2673 O O . GLU A 1 353 ? -8.363 4.767 15.445 1.00 93.75 353 GLU A O 1
ATOM 2678 N N . ALA A 1 354 ? -8.921 5.880 13.573 1.00 94.38 354 ALA A N 1
ATOM 2679 C CA . ALA A 1 354 ? -10.221 5.244 13.392 1.00 94.38 354 ALA A CA 1
ATOM 2680 C C . ALA A 1 354 ? -10.123 3.720 13.200 1.00 94.38 354 ALA A C 1
ATOM 2682 O O . ALA A 1 354 ? -10.907 2.981 13.798 1.00 94.38 354 ALA A O 1
ATOM 2683 N N . VAL A 1 355 ? -9.141 3.232 12.430 1.00 94.75 355 VAL A N 1
ATOM 2684 C CA . VAL A 1 355 ? -8.864 1.791 12.298 1.00 94.75 355 VAL A CA 1
ATOM 2685 C C . VAL A 1 355 ? -8.487 1.188 13.648 1.00 94.75 355 VAL A C 1
ATOM 2687 O O . VAL A 1 355 ? -9.005 0.130 14.002 1.00 94.75 355 VAL A O 1
ATOM 2690 N N . ALA A 1 356 ? -7.613 1.844 14.414 1.00 92.69 356 ALA A N 1
ATOM 2691 C CA . ALA A 1 356 ? -7.177 1.345 15.714 1.00 92.69 356 ALA A CA 1
ATOM 2692 C C . ALA A 1 356 ? -8.322 1.318 16.742 1.00 92.69 356 ALA A C 1
ATOM 2694 O O . ALA A 1 356 ? -8.467 0.336 17.471 1.00 92.69 356 ALA A O 1
ATOM 2695 N N . ALA A 1 357 ? -9.156 2.361 16.776 1.00 93.44 357 ALA A N 1
ATOM 2696 C CA . ALA A 1 357 ? -10.329 2.422 17.644 1.00 93.44 357 ALA A CA 1
ATOM 2697 C C . ALA A 1 357 ? -11.351 1.333 17.292 1.00 93.44 357 ALA A C 1
ATOM 2699 O O . ALA A 1 357 ? -11.870 0.661 18.184 1.00 93.44 357 ALA A O 1
ATOM 2700 N N . LEU A 1 358 ? -11.605 1.111 15.997 1.00 94.19 358 LEU A N 1
ATOM 2701 C CA . LEU A 1 358 ? -12.511 0.056 15.553 1.00 94.19 358 LEU A CA 1
ATOM 2702 C C . LEU A 1 358 ? -11.964 -1.339 15.871 1.00 94.19 358 LEU A C 1
ATOM 2704 O O . LEU A 1 358 ? -12.709 -2.177 16.370 1.00 94.19 358 LEU A O 1
ATOM 2708 N N . ALA A 1 359 ? -10.667 -1.572 15.658 1.00 91.38 359 ALA A N 1
ATOM 2709 C CA . ALA A 1 359 ? -10.028 -2.843 15.993 1.00 91.38 359 ALA A CA 1
ATOM 2710 C C . ALA A 1 359 ? -10.133 -3.171 17.493 1.00 91.38 359 ALA A C 1
ATOM 2712 O O . ALA A 1 359 ? -10.311 -4.331 17.853 1.00 91.38 359 ALA A O 1
ATOM 2713 N N . ALA A 1 360 ? -10.070 -2.167 18.376 1.00 88.62 360 ALA A N 1
ATOM 2714 C CA . ALA A 1 360 ? -10.278 -2.373 19.810 1.00 88.62 360 ALA A CA 1
ATOM 2715 C C . ALA A 1 360 ? -11.713 -2.832 20.127 1.00 88.62 360 ALA A C 1
ATOM 2717 O O . ALA A 1 360 ? -11.904 -3.736 20.938 1.00 88.62 360 ALA A O 1
ATOM 2718 N N . VAL A 1 361 ? -12.716 -2.256 19.459 1.00 87.44 361 VAL A N 1
ATOM 2719 C CA . VAL A 1 361 ? -14.123 -2.668 19.595 1.00 87.44 361 VAL A CA 1
ATOM 2720 C C . VAL A 1 361 ? -14.356 -4.078 19.048 1.00 87.44 361 VAL A C 1
ATOM 2722 O O . VAL A 1 361 ? -15.015 -4.888 19.698 1.00 87.44 361 VAL A O 1
ATOM 2725 N N . GLU A 1 362 ? -13.800 -4.387 17.877 1.00 89.25 362 GLU A N 1
ATOM 2726 C CA . GLU A 1 362 ? -13.874 -5.722 17.272 1.00 89.25 362 GLU A CA 1
ATOM 2727 C C . GLU A 1 362 ? -13.196 -6.778 18.161 1.00 89.25 362 GLU A C 1
ATOM 2729 O O . GLU A 1 362 ? -13.721 -7.877 18.310 1.00 89.25 362 GLU A O 1
ATOM 2734 N N . ALA A 1 363 ? -12.073 -6.445 18.808 1.00 86.56 363 ALA A N 1
ATOM 2735 C CA . ALA A 1 363 ? -11.377 -7.354 19.718 1.00 86.56 363 ALA A CA 1
ATOM 2736 C C . ALA A 1 363 ? -12.198 -7.680 20.977 1.00 86.56 363 ALA A C 1
ATOM 2738 O O . ALA A 1 363 ? -12.218 -8.832 21.405 1.00 86.56 363 ALA A O 1
ATOM 2739 N N . VAL A 1 364 ? -12.903 -6.698 21.553 1.00 83.56 364 VAL A N 1
ATOM 2740 C CA . VAL A 1 364 ? -13.818 -6.937 22.687 1.00 83.56 364 VAL A CA 1
ATOM 2741 C C . VAL A 1 364 ? -14.954 -7.871 22.267 1.00 83.56 364 VAL A C 1
ATOM 2743 O O . VAL A 1 364 ? -15.238 -8.839 22.962 1.00 83.56 364 VAL A O 1
ATOM 2746 N N . GLN A 1 365 ? -15.542 -7.653 21.089 1.00 80.31 365 GLN A N 1
ATOM 2747 C CA . GLN A 1 365 ? -16.600 -8.525 20.565 1.00 80.31 365 GLN A CA 1
ATOM 2748 C C . GLN A 1 365 ? -16.108 -9.942 20.284 1.00 80.31 365 GLN A C 1
ATOM 2750 O O . GLN A 1 365 ? -16.806 -10.904 20.590 1.00 80.31 365 GLN A O 1
ATOM 2755 N N . ALA A 1 366 ? -14.907 -10.081 19.722 1.00 80.19 366 ALA A N 1
ATOM 2756 C CA . ALA A 1 366 ? -14.289 -11.380 19.492 1.00 80.19 366 ALA A CA 1
ATOM 2757 C C . ALA A 1 366 ? -13.952 -12.103 20.806 1.00 80.19 366 ALA A C 1
ATOM 2759 O O . ALA A 1 366 ? -13.964 -13.324 20.842 1.00 80.19 366 ALA A O 1
ATOM 2760 N N . ALA A 1 367 ? -13.674 -11.381 21.895 1.00 77.81 367 ALA A N 1
ATOM 2761 C CA . ALA A 1 367 ? -13.502 -11.987 23.215 1.00 77.81 367 ALA A CA 1
ATOM 2762 C C . ALA A 1 367 ? -14.842 -12.419 23.843 1.00 77.81 367 ALA A C 1
ATOM 2764 O O . ALA A 1 367 ? -14.893 -13.419 24.557 1.00 77.81 367 ALA A O 1
ATOM 2765 N N . GLU A 1 368 ? -15.925 -11.686 23.572 1.00 70.62 368 GLU A N 1
ATOM 2766 C CA . GLU A 1 368 ? -17.286 -12.014 24.023 1.00 70.62 368 GLU A CA 1
ATOM 2767 C C . GLU A 1 368 ? -17.930 -13.149 23.209 1.00 70.62 368 GLU A C 1
ATOM 2769 O O . GLU A 1 368 ? -18.795 -13.865 23.716 1.00 70.62 368 GLU A O 1
ATOM 2774 N N . GLN A 1 369 ? -17.499 -13.346 21.960 1.00 62.81 369 GLN A N 1
ATOM 2775 C CA . GLN A 1 369 ? -17.862 -14.487 21.125 1.00 62.81 369 GLN A CA 1
ATOM 2776 C C . GLN A 1 369 ? -16.774 -15.559 21.234 1.00 62.81 369 GLN A C 1
ATOM 2778 O O . GLN A 1 369 ? -15.764 -15.449 20.546 1.00 62.81 369 GLN A O 1
ATOM 2783 N N . PRO A 1 370 ? -16.931 -16.618 22.050 1.00 54.44 370 PRO A N 1
ATOM 2784 C CA . PRO A 1 370 ? -15.913 -17.654 22.119 1.00 54.44 370 PRO A CA 1
ATOM 2785 C C . PRO A 1 370 ? -15.725 -18.269 20.726 1.00 54.44 370 PRO A C 1
ATOM 2787 O O . PRO A 1 370 ? -16.614 -18.968 20.230 1.00 54.44 370 PRO A O 1
ATOM 2790 N N . GLU A 1 371 ? -14.570 -18.026 20.092 1.00 52.03 371 GLU A N 1
ATOM 2791 C CA . GLU A 1 371 ? -14.124 -18.790 18.928 1.00 52.03 371 GLU A CA 1
ATOM 2792 C C . GLU A 1 371 ? -13.948 -20.245 19.374 1.00 52.03 371 GLU A C 1
ATOM 2794 O O . GLU A 1 371 ? -12.867 -20.702 19.733 1.00 52.03 371 GLU A O 1
ATOM 2799 N N . 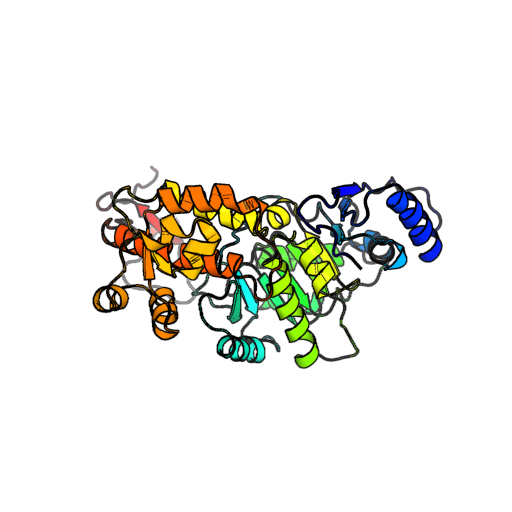THR A 1 372 ? -15.029 -21.015 19.358 1.00 52.44 372 THR A N 1
ATOM 2800 C CA . THR A 1 372 ? -14.986 -22.463 19.558 1.00 52.44 372 THR A CA 1
ATOM 2801 C C . THR A 1 372 ? -14.562 -23.122 18.249 1.00 52.44 372 THR A C 1
ATOM 2803 O O . THR A 1 372 ? -15.272 -23.934 17.665 1.00 52.44 372 THR A O 1
ATOM 2806 N N . ARG A 1 373 ? -13.372 -22.758 17.758 1.00 53.75 373 ARG A N 1
ATOM 2807 C CA . ARG A 1 373 ? -12.661 -23.547 16.750 1.00 53.75 373 ARG A CA 1
ATOM 2808 C C . ARG A 1 373 ? -11.855 -24.590 17.501 1.00 53.75 373 ARG A C 1
ATOM 2810 O O . ARG A 1 373 ? -10.760 -24.324 17.987 1.00 53.75 373 ARG A O 1
ATOM 2817 N N . TYR A 1 374 ? -12.428 -25.777 17.635 1.00 59.09 374 TYR A N 1
ATOM 2818 C CA . TYR A 1 374 ? -11.733 -26.913 18.209 1.00 59.09 374 TYR A CA 1
ATOM 2819 C C . TYR A 1 374 ? -10.752 -27.445 17.160 1.00 59.09 374 TYR A C 1
ATOM 2821 O O . TYR A 1 374 ? -11.150 -27.847 16.062 1.00 59.09 374 TYR A O 1
ATOM 2829 N N . VAL A 1 375 ? -9.458 -27.385 17.477 1.00 62.97 375 VAL A N 1
ATOM 2830 C CA . VAL A 1 375 ? -8.407 -27.983 16.652 1.00 62.97 375 VAL A CA 1
ATOM 2831 C C . VAL A 1 375 ? -8.145 -29.382 17.187 1.00 62.97 375 VAL A C 1
ATOM 2833 O O . VAL A 1 375 ? -7.599 -29.543 18.276 1.00 62.97 375 VAL A O 1
ATOM 2836 N N . GLN A 1 376 ? -8.522 -30.391 16.408 1.00 70.31 376 GLN A N 1
ATOM 2837 C CA . GLN A 1 376 ? -8.085 -31.768 16.616 1.00 70.31 376 GLN A CA 1
ATOM 2838 C C . GLN A 1 376 ? -6.910 -32.030 15.686 1.00 70.31 376 GLN A C 1
ATOM 2840 O O . GLN A 1 376 ? -6.979 -31.747 14.487 1.00 70.31 376 GLN A O 1
ATOM 2845 N N . HIS A 1 377 ? -5.833 -32.576 16.230 1.00 75.62 377 HIS A N 1
ATOM 2846 C CA . HIS A 1 377 ? -4.744 -33.114 15.437 1.00 75.62 377 HIS A CA 1
ATOM 2847 C C . HIS A 1 377 ? -4.439 -34.532 15.897 1.00 75.62 377 HIS A C 1
ATOM 2849 O O . HIS A 1 377 ? -4.634 -34.862 17.064 1.00 75.62 377 HIS A O 1
ATOM 2855 N N . GLY A 1 378 ? -3.962 -35.345 14.968 1.00 83.12 378 GLY A N 1
ATOM 2856 C CA . GLY A 1 378 ? -3.345 -36.629 15.260 1.00 83.12 378 GLY A CA 1
ATOM 2857 C C . GLY A 1 378 ? -2.113 -36.801 14.385 1.00 83.12 378 GLY A C 1
ATOM 2858 O O . GLY A 1 378 ? -1.922 -36.084 13.393 1.00 83.12 378 GLY A O 1
ATOM 2859 N N . PHE A 1 379 ? -1.271 -37.746 14.760 1.00 83.69 379 PHE A N 1
ATOM 2860 C CA . PHE A 1 379 ? -0.118 -38.141 13.970 1.00 83.69 379 PHE A CA 1
ATOM 2861 C C . PHE A 1 379 ? -0.315 -39.597 13.585 1.00 83.69 379 PHE A C 1
ATOM 2863 O O . PHE A 1 379 ? -0.672 -40.403 14.432 1.00 83.69 379 PHE A O 1
ATOM 2870 N N . TRP A 1 380 ? -0.107 -39.936 12.319 1.00 84.62 380 TRP A N 1
ATOM 2871 C CA . TRP A 1 380 ? -0.198 -41.310 11.841 1.00 84.62 380 TRP A CA 1
ATOM 2872 C C . TRP A 1 380 ? 1.123 -41.727 11.227 1.00 84.62 380 TRP A C 1
ATOM 2874 O O . TRP A 1 380 ? 1.715 -40.997 10.428 1.00 84.62 380 TRP A O 1
ATOM 2884 N N . ARG A 1 381 ? 1.571 -42.923 11.579 1.00 83.38 381 ARG A N 1
ATOM 2885 C CA . ARG A 1 381 ? 2.735 -43.572 10.990 1.00 83.38 381 ARG A CA 1
ATOM 2886 C C . ARG A 1 381 ? 2.262 -44.702 10.092 1.00 83.38 381 ARG A C 1
ATOM 2888 O O . ARG A 1 381 ? 1.251 -45.345 10.357 1.00 83.38 381 ARG A O 1
ATOM 2895 N N . ARG A 1 382 ? 3.001 -44.936 9.011 1.00 78.56 382 ARG A N 1
ATOM 2896 C CA . ARG A 1 382 ? 2.756 -46.077 8.135 1.00 78.56 382 ARG A CA 1
ATOM 2897 C C . ARG A 1 382 ? 3.538 -47.287 8.643 1.00 78.56 382 ARG A C 1
ATOM 2899 O O . ARG A 1 382 ? 4.766 -47.242 8.682 1.00 78.56 382 ARG A O 1
ATOM 2906 N N . GLU A 1 383 ? 2.835 -48.349 9.016 1.00 78.75 383 GLU A N 1
ATOM 2907 C CA . GLU A 1 383 ? 3.399 -49.657 9.356 1.00 78.75 383 GLU A CA 1
ATOM 2908 C C . GLU A 1 383 ? 2.997 -50.671 8.284 1.00 78.75 383 GLU A C 1
ATOM 2910 O O . GLU A 1 383 ? 1.886 -51.189 8.272 1.00 78.75 383 GLU A O 1
ATOM 2915 N N . GLY A 1 384 ? 3.898 -50.930 7.332 1.00 78.94 384 GLY A N 1
ATOM 2916 C CA . GLY A 1 384 ? 3.577 -51.769 6.175 1.00 78.94 384 GLY A CA 1
ATOM 2917 C C . GLY A 1 384 ? 2.488 -51.135 5.299 1.00 78.94 384 GLY A C 1
ATOM 2918 O O . GLY A 1 384 ? 2.699 -50.065 4.712 1.00 78.94 384 GLY A O 1
ATOM 2919 N N . GLU A 1 385 ? 1.337 -51.800 5.192 1.00 78.25 385 GLU A N 1
ATOM 2920 C CA . GLU A 1 385 ? 0.161 -51.267 4.489 1.00 78.25 385 GLU A CA 1
ATOM 2921 C C . GLU A 1 385 ? -0.780 -50.455 5.393 1.00 78.25 385 GLU A C 1
ATOM 2923 O O . GLU A 1 385 ? -1.586 -49.685 4.871 1.00 78.25 385 GLU A O 1
ATOM 2928 N N . ASP A 1 386 ? -0.619 -50.534 6.716 1.00 75.38 386 ASP A N 1
ATOM 2929 C CA . ASP A 1 386 ? -1.533 -49.921 7.677 1.00 75.38 386 ASP A CA 1
ATOM 2930 C C . ASP A 1 386 ? -1.079 -48.522 8.119 1.00 75.38 386 ASP A C 1
ATOM 2932 O O . ASP A 1 386 ? 0.112 -48.195 8.169 1.00 75.38 386 ASP A O 1
ATOM 2936 N N . LEU A 1 387 ? -2.054 -47.674 8.456 1.00 78.12 387 LEU A N 1
ATOM 2937 C CA . LEU A 1 387 ? -1.836 -46.389 9.120 1.00 78.12 387 LEU A CA 1
ATOM 2938 C C . LEU A 1 387 ? -2.214 -46.522 10.594 1.00 78.12 387 LEU A C 1
ATOM 2940 O O . LEU A 1 387 ? -3.381 -46.734 10.920 1.00 78.12 387 LEU A O 1
ATOM 2944 N N . VAL A 1 388 ? -1.233 -46.349 11.476 1.00 80.81 388 VAL A N 1
ATOM 2945 C CA . VAL A 1 388 ? -1.400 -46.448 12.930 1.00 80.81 388 VAL A CA 1
ATOM 2946 C C . VAL A 1 388 ? -1.283 -45.055 13.541 1.00 80.81 388 VAL A C 1
ATOM 2948 O O . VAL A 1 388 ? -0.375 -44.299 13.192 1.00 80.81 388 VAL A O 1
ATOM 2951 N N . GLU A 1 389 ? -2.225 -44.691 14.413 1.00 82.06 389 GLU A N 1
ATOM 2952 C CA . GLU A 1 389 ? -2.198 -43.411 15.129 1.00 82.06 389 GLU A CA 1
ATOM 2953 C C . GLU A 1 389 ? -1.134 -43.442 16.238 1.00 82.06 389 GLU A C 1
ATOM 2955 O O . GLU A 1 389 ? -1.077 -44.366 17.049 1.00 82.06 389 GLU A O 1
ATOM 2960 N N . GLU A 1 390 ? -0.264 -42.437 16.250 1.00 79.44 390 GLU A N 1
ATOM 2961 C CA . GLU A 1 390 ? 0.878 -42.308 17.149 1.00 79.44 390 GLU A CA 1
ATOM 2962 C C . GLU A 1 390 ? 0.494 -41.414 18.341 1.00 79.44 390 GLU A C 1
ATOM 2964 O O . GLU A 1 390 ? 0.283 -40.207 18.187 1.00 79.44 390 GLU A O 1
ATOM 2969 N N . HIS A 1 391 ? 0.406 -42.009 19.536 1.00 73.94 391 HIS A N 1
ATOM 2970 C CA . HIS A 1 391 ? -0.047 -41.332 20.761 1.00 73.94 391 HIS A CA 1
ATOM 2971 C C . HIS A 1 391 ? 1.070 -41.025 21.774 1.00 73.94 391 HIS A C 1
ATOM 2973 O O . HIS A 1 391 ? 0.838 -40.255 22.705 1.00 73.94 391 HIS A O 1
ATOM 2979 N N . GLU A 1 392 ? 2.262 -41.612 21.626 1.00 64.00 392 GLU A N 1
ATOM 2980 C CA . GLU A 1 392 ? 3.296 -41.581 22.671 1.00 64.00 392 GLU A CA 1
ATOM 2981 C C . GLU A 1 392 ? 4.391 -40.534 22.410 1.00 64.00 392 GLU A C 1
ATOM 2983 O O . GLU A 1 392 ? 4.618 -39.678 23.268 1.00 64.00 392 GLU A O 1
ATOM 2988 N N . CYS A 1 393 ? 5.059 -40.549 21.243 1.00 66.75 393 CYS A N 1
ATOM 2989 C CA . CYS A 1 393 ? 6.029 -39.514 20.848 1.00 66.75 393 CYS A CA 1
ATOM 2990 C C . CYS A 1 393 ? 6.467 -39.596 19.369 1.00 66.75 393 CYS A C 1
ATOM 2992 O O . CYS A 1 393 ? 6.546 -40.668 18.777 1.00 66.75 393 CYS A O 1
ATOM 2994 N N . LEU A 1 394 ? 6.822 -38.451 18.769 1.00 73.75 394 LEU A N 1
ATOM 2995 C CA . LEU A 1 394 ? 7.362 -38.388 17.403 1.00 73.75 394 LEU A CA 1
ATOM 2996 C C . LEU A 1 394 ? 8.863 -38.717 17.376 1.00 73.75 394 LEU A C 1
ATOM 2998 O O . LEU A 1 394 ? 9.648 -38.126 18.121 1.00 73.75 394 LEU A O 1
ATOM 3002 N N . ARG A 1 395 ? 9.276 -39.611 16.470 1.00 73.56 395 ARG A N 1
ATOM 3003 C CA . ARG A 1 395 ? 10.682 -40.006 16.278 1.00 73.56 395 ARG A CA 1
ATOM 3004 C C . ARG A 1 395 ? 11.375 -39.132 15.236 1.00 73.56 395 ARG A C 1
ATOM 3006 O O . ARG A 1 395 ? 10.854 -38.886 14.150 1.00 73.56 395 ARG A O 1
ATOM 3013 N N . VAL A 1 396 ? 12.582 -38.669 15.554 1.00 72.19 396 VAL A N 1
ATOM 3014 C CA . VAL A 1 396 ? 13.378 -37.824 14.652 1.00 72.19 396 VAL A CA 1
ATOM 3015 C C . VAL A 1 396 ? 13.849 -38.648 13.449 1.00 72.19 396 VAL A C 1
ATOM 3017 O O . VAL A 1 396 ? 14.543 -39.645 13.621 1.00 72.19 396 VAL A O 1
ATOM 3020 N N . GLY A 1 397 ? 13.504 -38.201 12.237 1.00 77.69 397 GLY A N 1
ATOM 3021 C CA . GLY A 1 397 ? 13.919 -38.829 10.975 1.00 77.69 397 GLY A CA 1
ATOM 3022 C C . GLY A 1 397 ? 12.889 -39.770 10.336 1.00 77.69 397 GLY A C 1
ATOM 3023 O O . GLY A 1 397 ? 13.123 -40.226 9.220 1.00 77.69 397 GLY A O 1
ATOM 3024 N N . GLU A 1 398 ? 11.748 -40.022 10.984 1.00 78.00 398 GLU A N 1
ATOM 3025 C CA . GLU A 1 398 ? 10.659 -40.838 10.429 1.00 78.00 398 GLU A CA 1
ATOM 3026 C C . GLU A 1 398 ? 9.565 -39.966 9.783 1.00 78.00 398 GLU A C 1
ATOM 3028 O O . GLU A 1 398 ? 9.235 -38.883 10.270 1.00 78.00 398 GLU A O 1
ATOM 3033 N N . GLN A 1 399 ? 9.000 -40.428 8.660 1.00 75.81 399 GLN A N 1
ATOM 3034 C CA . GLN A 1 399 ? 7.882 -39.745 8.002 1.00 75.81 399 GLN A CA 1
ATOM 3035 C C . GLN A 1 399 ? 6.567 -40.046 8.725 1.00 75.81 399 GLN A C 1
ATOM 3037 O O . GLN A 1 399 ? 6.206 -41.206 8.919 1.00 75.81 399 GLN A O 1
ATOM 3042 N N . VAL A 1 400 ? 5.823 -38.990 9.054 1.00 81.75 400 VAL A N 1
ATOM 3043 C CA . VAL A 1 400 ? 4.498 -39.064 9.679 1.00 81.75 400 VAL A CA 1
ATOM 3044 C C . VAL A 1 400 ? 3.477 -38.270 8.874 1.00 81.75 400 VAL A C 1
ATOM 3046 O O . VAL A 1 400 ? 3.794 -37.243 8.269 1.00 81.75 400 VAL A O 1
ATOM 3049 N N . LEU A 1 401 ? 2.233 -38.737 8.881 1.00 82.44 401 LEU A N 1
ATOM 3050 C CA . LEU A 1 401 ? 1.087 -38.033 8.330 1.00 82.44 401 LEU A CA 1
ATOM 3051 C C . LEU A 1 401 ? 0.415 -37.229 9.445 1.00 82.44 401 LEU A C 1
ATOM 3053 O O . LEU A 1 401 ? 0.011 -37.778 10.465 1.00 82.44 401 LEU A O 1
ATOM 3057 N N . LEU A 1 402 ? 0.291 -35.920 9.242 1.00 80.94 402 LEU A N 1
ATOM 3058 C CA . LEU A 1 402 ? -0.447 -35.026 10.130 1.00 80.94 402 LEU A CA 1
ATOM 3059 C C . LEU A 1 402 ? -1.857 -34.834 9.576 1.00 80.94 402 LEU A C 1
ATOM 3061 O O . LEU A 1 402 ? -2.024 -34.298 8.479 1.00 80.94 402 LEU A O 1
ATOM 3065 N N . ARG A 1 403 ? -2.874 -35.214 10.351 1.00 80.62 403 ARG A N 1
ATOM 3066 C CA . ARG A 1 403 ? -4.267 -34.849 10.058 1.00 80.62 403 ARG A CA 1
ATOM 3067 C C . ARG A 1 403 ? -4.681 -33.746 11.010 1.00 80.62 403 ARG A C 1
ATOM 3069 O O . ARG A 1 403 ? -4.571 -33.882 12.225 1.00 80.62 403 ARG A O 1
ATOM 3076 N N . LEU A 1 404 ? -5.169 -32.662 10.431 1.00 71.94 404 LEU A N 1
ATOM 3077 C CA . LEU A 1 404 ? -5.692 -31.507 11.141 1.00 71.94 404 LEU A CA 1
ATOM 3078 C C . LEU A 1 404 ? -7.179 -31.387 10.835 1.00 71.94 404 LEU A C 1
ATOM 3080 O O . LEU A 1 404 ? -7.581 -31.396 9.671 1.00 71.94 404 LEU A O 1
ATOM 3084 N N . ARG A 1 405 ? -7.988 -31.245 11.881 1.00 70.25 405 ARG A N 1
ATOM 3085 C CA . ARG A 1 405 ? -9.403 -30.904 11.785 1.00 70.25 405 ARG A CA 1
ATOM 3086 C C . ARG A 1 405 ? -9.664 -29.627 12.569 1.00 70.25 405 ARG A C 1
ATOM 3088 O O . ARG A 1 405 ? -9.219 -29.482 13.703 1.00 70.25 405 ARG A O 1
ATOM 3095 N N . ILE A 1 406 ? -10.402 -28.718 11.942 1.00 68.88 406 ILE A N 1
ATOM 3096 C CA . ILE A 1 406 ? -10.809 -27.433 12.510 1.00 68.88 406 ILE A CA 1
ATOM 3097 C C . ILE A 1 406 ? -12.337 -27.393 12.438 1.00 68.88 406 ILE A C 1
ATOM 3099 O O . ILE A 1 406 ? -12.891 -27.395 11.340 1.00 68.88 406 ILE A O 1
ATOM 3103 N N . GLY A 1 407 ? -13.020 -27.411 13.584 1.00 67.31 407 GLY A N 1
ATOM 3104 C CA . GLY A 1 407 ? -14.486 -27.477 13.635 1.00 67.31 407 GLY A CA 1
ATOM 3105 C C . GLY A 1 407 ? -15.058 -27.405 15.057 1.00 67.31 407 GLY A C 1
ATOM 3106 O O . GLY A 1 407 ? -14.306 -27.154 15.997 1.00 67.31 407 GLY A O 1
ATOM 3107 N N . PRO A 1 408 ? -16.377 -27.588 15.237 1.00 61.78 408 PRO A N 1
ATOM 3108 C CA . PRO A 1 408 ? -17.009 -27.593 16.557 1.00 61.78 408 PRO A CA 1
ATOM 3109 C C . PRO A 1 408 ? -16.570 -28.805 17.413 1.00 61.78 408 PRO A C 1
ATOM 3111 O O . PRO A 1 408 ? -16.193 -29.846 16.863 1.00 61.78 408 PRO A O 1
ATOM 3114 N N . PRO A 1 409 ? -16.610 -28.704 18.758 1.00 61.28 409 PRO A N 1
ATOM 3115 C CA . PRO A 1 409 ? -16.226 -29.797 19.656 1.00 61.28 409 PRO A CA 1
ATOM 3116 C C . PRO A 1 409 ? -17.208 -30.984 19.588 1.00 61.28 409 PRO A C 1
ATOM 3118 O O . PRO A 1 409 ? -18.413 -30.788 19.463 1.00 61.28 409 PRO A O 1
ATOM 3121 N N . GLY A 1 410 ? -16.703 -32.218 19.730 1.00 59.81 410 GLY A N 1
ATOM 3122 C CA . GLY A 1 410 ? -17.523 -33.412 20.025 1.00 59.81 410 GLY A CA 1
ATOM 3123 C C . GLY A 1 410 ? -17.840 -34.370 18.867 1.00 59.81 410 GLY A C 1
ATOM 3124 O O . GLY A 1 410 ? -18.348 -35.458 19.111 1.00 59.81 410 GLY A O 1
ATOM 3125 N N . GLU A 1 411 ? -17.504 -34.037 17.624 1.00 60.25 411 GLU A N 1
ATOM 3126 C CA . GLU A 1 411 ? -17.561 -34.999 16.510 1.00 60.25 411 GLU A CA 1
ATOM 3127 C C . GLU A 1 411 ? -16.252 -35.808 16.445 1.00 60.25 411 GLU A C 1
ATOM 3129 O O . GLU A 1 411 ? -15.167 -35.226 16.535 1.00 60.25 411 GLU A O 1
ATOM 3134 N N . GLY A 1 412 ? -16.339 -37.134 16.300 1.00 60.72 412 GLY A N 1
ATOM 3135 C CA . GLY A 1 412 ? -15.177 -38.012 16.110 1.00 60.72 412 GLY A CA 1
ATOM 3136 C C . GLY A 1 412 ? -14.520 -37.852 14.732 1.00 60.72 412 GLY A C 1
ATOM 3137 O O . GLY A 1 412 ? -15.066 -37.201 13.837 1.00 60.72 412 GLY A O 1
ATOM 3138 N N . TRP A 1 413 ? -13.344 -38.456 14.540 1.00 60.69 413 TRP A N 1
ATOM 3139 C CA . TRP A 1 413 ? -12.695 -38.513 13.228 1.00 60.69 413 TRP A CA 1
ATOM 3140 C C . TRP A 1 413 ? -13.599 -39.253 12.232 1.00 60.69 413 TRP A C 1
ATOM 3142 O O . TRP A 1 413 ? -13.802 -40.456 12.356 1.00 60.69 413 TRP A O 1
ATOM 3152 N N . GLN A 1 414 ? -14.131 -38.558 11.224 1.00 54.75 414 GLN A N 1
ATOM 3153 C CA . GLN A 1 414 ? -14.806 -39.222 10.108 1.00 54.75 414 GLN A CA 1
ATOM 3154 C C . GLN A 1 414 ? -13.742 -39.934 9.266 1.00 54.75 414 GLN A C 1
ATOM 3156 O O . GLN A 1 414 ? -12.959 -39.300 8.553 1.00 54.75 414 GLN A O 1
ATOM 3161 N N . THR A 1 415 ? -13.635 -41.250 9.397 1.00 47.91 415 THR A N 1
ATOM 3162 C CA . THR A 1 415 ? -12.882 -42.082 8.460 1.00 47.91 415 THR A CA 1
ATOM 3163 C C . THR A 1 415 ? -13.680 -42.175 7.161 1.00 47.91 415 THR A C 1
ATOM 3165 O O . THR A 1 415 ? -14.879 -42.447 7.178 1.00 47.91 415 THR A O 1
ATOM 3168 N N . ALA A 1 416 ? -13.032 -41.888 6.029 1.00 40.22 416 ALA A N 1
ATOM 3169 C CA . ALA A 1 416 ? -13.591 -42.269 4.739 1.00 40.22 416 ALA A CA 1
ATOM 3170 C C . ALA A 1 416 ? -13.651 -43.802 4.725 1.00 40.22 416 ALA A C 1
ATOM 3172 O O . ALA A 1 416 ? -12.644 -44.444 5.033 1.00 40.22 416 ALA A O 1
ATOM 3173 N N . SER A 1 417 ? -14.847 -44.342 4.495 1.00 33.12 417 SER A N 1
ATOM 3174 C CA . SER A 1 417 ? -15.080 -45.781 4.336 1.00 33.12 417 SER A CA 1
ATOM 3175 C C . SER A 1 417 ? -14.527 -46.269 3.008 1.00 33.12 417 SER A C 1
ATOM 3177 O O . SER A 1 417 ? -14.572 -45.475 2.039 1.00 33.12 417 SER A O 1
#